Protein AF-0000000087365239 (afdb_homodimer)

Sequence (676 aa):
MEDYQEVFDSYLQGLESKVGHFGYTSLVSPMHFTHYTPRQVTSDYTTRGITLQIFSFKIANISLDLEWPLLQWPLKVYGVVAARDNVDRKRNVLFHRQRDNFQEITQEDPFLCLTGPSRAISAESPLEFEVQLKLKGGHAESEDSVLINRKGHFGGYHTDNGLYTVTFDNCLCTAELSLQKLYRGAVQATFLRVGIVKGSQSPFSYGGRVACSSPPQEDVVRGSEGPAAPTQVVLLDSRYCAGGKMPIGEEDGYLDLSRHVVSLELRTVSEDSEELEETLKVVVEAYSPGGSVQAAVMVRPQYCGISKHKCDLNGSKVKITIAWSPIISSAFTKKVILMEDYQEVFDSYLQGLESKVGHFGYTSLVSPMHFTHYTPRQVTSDYTTRGITLQIFSFKIANISLDLEWPLLQWPLKVYGVVAARDNVDRKRNVLFHRQRDNFQEITQEDPFLCLTGPSRAISAESPLEFEVQLKLKGGHAESEDSVLINRKGHFGGYHTDNGLYTVTFDNCLCTAELSLQKLYRGAVQATFLRVGIVKGSQSPFSYGGRVACSSPPQEDVVRGSEGPAAPTQVVLLDSRYCAGGKMPIGEEDGYLDLSRHVVSLELRTVSEDSEELEETLKVVVEAYSPGGSVQAAVMVRPQYCGISKHKCDLNGSKVKITIAWSPIISSAFTKKVIL

InterPro domains:
  IPR046533 Domain of unknown function DUF6598 [PF20241] (51-322)

Organism: Triticum turgidum subsp. durum (NCBI:txid4567)

Radius of gyration: 26.8 Å; Cα contacts (8 Å, |Δi|>4): 1689; chains: 2; bounding box: 59×82×63 Å

pLDDT: mean 88.42, std 11.72, range [37.53, 98.25]

Foldseek 3Di:
DPDLVVVLVVVQVVLCVPAVHQQAADPDALAPCQPDDPVPDDPVFFDFFKWKFWAWKFFQWFDPVPPDVQQDPFFFKADFKFKADLLHRHTQTFDGDDLVGTFTAGNVGRTDDTQDRRHIGDVPDKMKMWDWMKTHADDDPVRIGTQDTHMWIDGPDDDLQQWDWTWDDDPTTIMIIIMGMDGGFKKKKFWDWKFFDPPFDDLAPQWWWKKKAFDGDVVSPPPDPDDPPPRIHTFDFLCRPVPSGFQADPVGGTGDTSYTMGMDHWDAPDPPGPHTDQTMKMKIWHDDPVGIWIWIDTDTADQHYKDKDWTATPNIIMIIMITIHGHTDSCNSVDDDD/DPDLVVVLVVVQVVLCVPAVHQQAADPDALAPCQPPDPVPDDPVFFDFFKWKFWAWKFFQWWDPPPPDVQQDPFFFKADFKFKADLLHRHTQTFDGDDLVGTFTAGNVGGTDDTLDRRHIGDVPDKMKMWDWMKTDDDDDPVRIGTQDTHMWIDGPDDDLQQWDWTWDDDPTTIMIIIMGMDGGQKKKKFWDWKFFDPPFDDLAPQWWWKKKAFDGDVVSPPPDPDPPPPRIHTFDFLCRPVPSGFQADPVGGTTDTSYTMGMDHWDAPDPPGPHTDQTMKMKIWHDDPVGIWIWIDTDTADQHYKDKDWTATPNIIMIIMITIHGHTDSCNSVDDDD

Nearest PDB structures (foldseek):
  3w56-assembly1_A  TM=5.224E-01  e=4.919E-03  Scophthalmus maximus
  4cc1-assembly2_B  TM=4.869E-01  e=2.467E-02  Homo sapiens
  4cc0-assembly2_B  TM=4.822E-01  e=6.294E-02  Homo sapiens
  5uk5-assembly1_B  TM=3.902E-01  e=5.672E-02  Rattus norvegicus
  4kr4-assembly1_A  TM=1.096E-01  e=3.157E-01  Salmonella enterica subsp. enterica serovar Typhi

Structure (mmCIF, N/CA/C/O backbone):
data_AF-0000000087365239-model_v1
#
loop_
_entity.id
_entity.type
_entity.pdbx_description
1 polymer 'DUF6598 domain-containing protein'
#
loop_
_atom_site.group_PDB
_atom_site.id
_atom_site.type_symbol
_atom_site.label_atom_id
_atom_site.label_alt_id
_atom_site.label_comp_id
_atom_site.label_asym_id
_atom_site.label_entity_id
_atom_site.label_seq_id
_atom_site.pdbx_PDB_ins_code
_atom_site.Cartn_x
_atom_site.Cartn_y
_atom_site.Cartn_z
_atom_site.occupancy
_atom_site.B_iso_or_equiv
_atom_site.auth_seq_id
_atom_site.auth_comp_id
_atom_site.auth_asym_id
_atom_site.auth_atom_id
_atom_site.pdbx_PDB_model_num
ATOM 1 N N . MET A 1 1 ? -25 -37.938 1.382 1 39.56 1 MET A N 1
ATOM 2 C CA . MET A 1 1 ? -23.781 -37.25 0.94 1 39.56 1 MET A CA 1
ATOM 3 C C . MET A 1 1 ? -23.984 -35.75 0.847 1 39.56 1 MET A C 1
ATOM 5 O O . MET A 1 1 ? -24.844 -35.281 0.107 1 39.56 1 MET A O 1
ATOM 9 N N . GLU A 1 2 ? -23.875 -35.031 1.793 1 52.78 2 GLU A N 1
ATOM 10 C CA . GLU A 1 2 ? -24.109 -33.594 1.835 1 52.78 2 GLU A CA 1
ATOM 11 C C . GLU A 1 2 ? -23.516 -32.906 0.612 1 52.78 2 GLU A C 1
ATOM 13 O O . GLU A 1 2 ? -22.375 -33.188 0.22 1 52.78 2 GLU A O 1
ATOM 18 N N . ASP A 1 3 ? -24.281 -32.219 -0.231 1 78.31 3 ASP A N 1
ATOM 19 C CA . ASP A 1 3 ? -23.969 -31.625 -1.523 1 78.31 3 ASP A CA 1
ATOM 20 C C . ASP A 1 3 ? -22.938 -30.516 -1.376 1 78.31 3 ASP A C 1
ATOM 22 O O . ASP A 1 3 ? -23.188 -29.516 -0.711 1 78.31 3 ASP A O 1
ATOM 26 N N . TYR A 1 4 ? -21.672 -30.938 -1.479 1 81.94 4 TYR A N 1
ATOM 27 C CA . TYR A 1 4 ? -20.531 -30.031 -1.421 1 81.94 4 TYR A CA 1
ATOM 28 C C . TYR A 1 4 ? -20.906 -28.641 -1.882 1 81.94 4 TYR A C 1
ATOM 30 O O . TYR A 1 4 ? -20.453 -27.641 -1.308 1 81.94 4 TYR A O 1
ATOM 38 N N . GLN A 1 5 ? -21.875 -28.656 -2.711 1 85.69 5 GLN A N 1
ATOM 39 C CA . GLN A 1 5 ? -22.281 -27.375 -3.254 1 85.69 5 GLN A CA 1
ATOM 40 C C . GLN A 1 5 ? -23.141 -26.609 -2.256 1 85.69 5 GLN A C 1
ATOM 42 O O . GLN A 1 5 ? -22.984 -25.391 -2.105 1 85.69 5 GLN A O 1
ATOM 47 N N . GLU A 1 6 ? -23.938 -27.281 -1.569 1 86.25 6 GLU A N 1
ATOM 48 C CA . GLU A 1 6 ? -24.812 -26.641 -0.589 1 86.25 6 GLU A CA 1
ATOM 49 C C . GLU A 1 6 ? -24.016 -26.078 0.575 1 86.25 6 GLU A C 1
ATOM 51 O O . GLU A 1 6 ? -24.297 -24.969 1.053 1 86.25 6 GLU A O 1
ATOM 56 N N . VAL A 1 7 ? -23.062 -26.828 0.944 1 87.94 7 VAL A N 1
ATOM 57 C CA . VAL A 1 7 ? -22.203 -26.375 2.037 1 87.94 7 VAL A CA 1
ATOM 58 C C . VAL A 1 7 ? -21.422 -25.141 1.613 1 87.94 7 VAL A C 1
ATOM 60 O O . VAL A 1 7 ? -21.312 -24.188 2.379 1 87.94 7 VAL A O 1
ATOM 63 N N . PHE A 1 8 ? -20.984 -25.156 0.472 1 91.38 8 PHE A N 1
ATOM 64 C CA . PHE A 1 8 ? -20.219 -24.031 -0.044 1 91.38 8 PHE A CA 1
ATOM 65 C C . PHE A 1 8 ? -21.078 -22.797 -0.203 1 91.38 8 PHE A C 1
ATOM 67 O O . PHE A 1 8 ? -20.672 -21.688 0.161 1 91.38 8 PHE A O 1
ATOM 74 N N . ASP A 1 9 ? -22.297 -23.016 -0.646 1 90.19 9 ASP A N 1
ATOM 75 C CA . ASP A 1 9 ? -23.234 -21.906 -0.804 1 90.19 9 ASP A CA 1
ATOM 76 C C . ASP A 1 9 ? -23.594 -21.297 0.549 1 90.19 9 ASP A C 1
ATOM 78 O O . ASP A 1 9 ? -23.719 -20.078 0.671 1 90.19 9 ASP A O 1
ATOM 82 N N . SER A 1 10 ? -23.75 -22.156 1.476 1 89.12 10 SER A N 1
ATOM 83 C CA . SER A 1 10 ? -24.047 -21.688 2.824 1 89.12 10 SER A CA 1
ATOM 84 C C . SER A 1 10 ? -22.891 -20.875 3.389 1 89.12 10 SER A C 1
ATOM 86 O O . SER A 1 10 ? -23.109 -19.844 4.043 1 89.12 10 SER A O 1
ATOM 88 N N . TYR A 1 11 ? -21.766 -21.328 3.096 1 91.19 11 TYR A N 1
ATOM 89 C CA . TYR A 1 11 ? -20.562 -20.609 3.502 1 91.19 11 TYR A CA 1
ATOM 90 C C . TYR A 1 11 ? -20.516 -19.234 2.867 1 91.19 11 TYR A C 1
ATOM 92 O O . TYR A 1 11 ? -20.297 -18.234 3.557 1 91.19 11 TYR A O 1
ATOM 100 N N . LEU A 1 12 ? -20.812 -19.094 1.626 1 91.12 12 LEU A N 1
ATOM 101 C CA . LEU A 1 12 ? -20.766 -17.828 0.919 1 91.12 12 LEU A CA 1
ATOM 102 C C . LEU A 1 12 ? -21.844 -16.875 1.444 1 91.12 12 LEU A C 1
ATOM 104 O O . LEU A 1 12 ? -21.609 -15.68 1.592 1 91.12 12 LEU A O 1
ATOM 108 N N . GLN A 1 13 ? -22.938 -17.438 1.786 1 89.25 13 GLN A N 1
ATOM 109 C CA . GLN A 1 13 ? -24.031 -16.641 2.328 1 89.25 13 GLN A CA 1
ATOM 110 C C . GLN A 1 13 ? -23.672 -16.062 3.693 1 89.25 13 GLN A C 1
ATOM 112 O O . GLN A 1 13 ? -23.969 -14.898 3.984 1 89.25 13 GLN A O 1
ATOM 117 N N . GLY A 1 14 ? -23.031 -16.844 4.418 1 88.62 14 GLY A N 1
ATOM 118 C CA . GLY A 1 14 ? -22.562 -16.359 5.711 1 88.62 14 GLY A CA 1
ATOM 119 C C . GLY A 1 14 ? -21.547 -15.25 5.602 1 88.62 14 GLY A C 1
ATOM 120 O O . GLY A 1 14 ? -21.547 -14.32 6.406 1 88.62 14 GLY A O 1
ATOM 121 N N . LEU A 1 15 ? -20.766 -15.359 4.633 1 89.12 15 LEU A N 1
ATOM 122 C CA . LEU A 1 15 ? -19.719 -14.359 4.41 1 89.12 15 LEU A CA 1
ATOM 123 C C . LEU A 1 15 ? -20.328 -13.031 3.969 1 89.12 15 LEU A C 1
ATOM 125 O O . LEU A 1 15 ? -19.844 -11.969 4.344 1 89.12 15 LEU A O 1
ATOM 129 N N . GLU A 1 16 ? -21.359 -13.062 3.211 1 88.12 16 GLU A N 1
ATOM 130 C CA . GLU A 1 16 ? -21.969 -11.859 2.658 1 88.12 16 GLU A CA 1
ATOM 131 C C . GLU A 1 16 ? -22.5 -10.945 3.764 1 88.12 16 GLU A C 1
ATOM 133 O O . GLU A 1 16 ? -22.422 -9.719 3.652 1 88.12 16 GLU A O 1
ATOM 138 N N . SER A 1 17 ? -22.891 -11.484 4.766 1 81.94 17 SER A N 1
ATOM 139 C CA . SER A 1 17 ? -23.391 -10.695 5.891 1 81.94 17 SER A CA 1
ATOM 140 C C . SER A 1 17 ? -22.266 -9.93 6.57 1 81.94 17 SER A C 1
ATOM 142 O O . SER A 1 17 ? -22.5 -8.883 7.18 1 81.94 17 SER A O 1
ATOM 144 N N . LYS A 1 18 ? -21.094 -10.391 6.336 1 78.75 18 LYS A N 1
ATOM 145 C CA . LYS A 1 18 ? -19.953 -9.812 7.051 1 78.75 18 LYS A CA 1
ATOM 146 C C . LYS A 1 18 ? -19.188 -8.844 6.164 1 78.75 18 LYS A C 1
ATOM 148 O O . LYS A 1 18 ? -18.688 -7.816 6.641 1 78.75 18 LYS A O 1
ATOM 153 N N . VAL A 1 19 ? -19.078 -9.18 4.895 1 82.31 19 VAL A N 1
ATOM 154 C CA . VAL A 1 19 ? -18.141 -8.414 4.086 1 82.31 19 VAL A CA 1
ATOM 155 C C . VAL A 1 19 ? -18.891 -7.68 2.975 1 82.31 19 VAL A C 1
ATOM 157 O O . VAL A 1 19 ? -18.297 -6.898 2.227 1 82.31 19 VAL A O 1
ATOM 160 N N . GLY A 1 20 ? -20.25 -7.809 2.869 1 80.81 20 GLY A N 1
ATOM 161 C CA . GLY A 1 20 ? -21.031 -7.215 1.804 1 80.81 20 GLY A CA 1
ATOM 162 C C . GLY A 1 20 ? -21.219 -8.141 0.615 1 80.81 20 GLY A C 1
ATOM 163 O O . GLY A 1 20 ? -22.312 -8.68 0.406 1 80.81 20 GLY A O 1
ATOM 164 N N . HIS A 1 21 ? -20.172 -8.344 -0.164 1 88.88 21 HIS A N 1
ATOM 165 C CA . HIS A 1 21 ? -20.188 -9.312 -1.253 1 88.88 21 HIS A CA 1
ATOM 166 C C . HIS A 1 21 ? -19.031 -10.312 -1.119 1 88.88 21 HIS A C 1
ATOM 168 O O . HIS A 1 21 ? -17.891 -9.914 -0.902 1 88.88 21 HIS A O 1
ATOM 174 N N . PHE A 1 22 ? -19.297 -11.555 -1.333 1 91.44 22 PHE A N 1
ATOM 175 C CA . PHE A 1 22 ? -18.312 -12.594 -1.056 1 91.44 22 PHE A CA 1
ATOM 176 C C . PHE A 1 22 ? -17.156 -12.516 -2.039 1 91.44 22 PHE A C 1
ATOM 178 O O . PHE A 1 22 ? -16.062 -13.039 -1.767 1 91.44 22 PHE A O 1
ATOM 185 N N . GLY A 1 23 ? -17.359 -11.844 -3.154 1 93.56 23 GLY A N 1
ATOM 186 C CA . GLY A 1 23 ? -16.328 -11.773 -4.184 1 93.56 23 GLY A CA 1
ATOM 187 C C . GLY A 1 23 ? -15.422 -10.57 -4.031 1 93.56 23 GLY A C 1
ATOM 188 O O . GLY A 1 23 ? -14.492 -10.383 -4.824 1 93.56 23 GLY A O 1
ATOM 189 N N . TYR A 1 24 ? -15.617 -9.758 -2.947 1 92.62 24 TYR A N 1
ATOM 190 C CA . TYR A 1 24 ? -14.773 -8.594 -2.742 1 92.62 24 TYR A CA 1
ATOM 191 C C . TYR A 1 24 ? -13.344 -9.008 -2.412 1 92.62 24 TYR A C 1
ATOM 193 O O . TYR A 1 24 ? -13.125 -9.977 -1.677 1 92.62 24 TYR A O 1
ATOM 201 N N . THR A 1 25 ? -12.453 -8.289 -2.992 1 92.69 25 THR A N 1
ATOM 202 C CA . THR A 1 25 ? -11.039 -8.555 -2.756 1 92.69 25 THR A CA 1
ATOM 203 C C . THR A 1 25 ? -10.484 -7.617 -1.688 1 92.69 25 THR A C 1
ATOM 205 O O . THR A 1 25 ? -11 -6.512 -1.5 1 92.69 25 THR A O 1
ATOM 208 N N . SER A 1 26 ? -9.508 -8.078 -0.981 1 91.25 26 SER A N 1
ATOM 209 C CA . SER A 1 26 ? -8.859 -7.289 0.06 1 91.25 26 SER A CA 1
ATOM 210 C C . SER A 1 26 ? -8.25 -6.012 -0.51 1 91.25 26 SER A C 1
ATOM 212 O O . SER A 1 26 ? -7.66 -6.031 -1.592 1 91.25 26 SER A O 1
ATOM 214 N N . LEU A 1 27 ? -8.344 -4.922 0.259 1 89 27 LEU A N 1
ATOM 215 C CA . LEU A 1 27 ? -7.754 -3.643 -0.126 1 89 27 LEU A CA 1
ATOM 216 C C . LEU A 1 27 ? -6.438 -3.41 0.604 1 89 27 LEU A C 1
ATOM 218 O O . LEU A 1 27 ? -5.758 -2.406 0.364 1 89 27 LEU A O 1
ATOM 222 N N . VAL A 1 28 ? -6.148 -4.348 1.428 1 92.12 28 VAL A N 1
ATOM 223 C CA . VAL A 1 28 ? -4.93 -4.191 2.219 1 92.12 28 VAL A CA 1
ATOM 224 C C . VAL A 1 28 ? -3.705 -4.355 1.32 1 92.12 28 VAL A C 1
ATOM 226 O O . VAL A 1 28 ? -3.594 -5.34 0.584 1 92.12 28 VAL A O 1
ATOM 229 N N . SER A 1 29 ? -2.893 -3.412 1.376 1 93.06 29 SER A N 1
ATOM 230 C CA . SER A 1 29 ? -1.676 -3.432 0.571 1 93.06 29 SER A CA 1
ATOM 231 C C . SER A 1 29 ? -0.561 -4.199 1.274 1 93.06 29 SER A C 1
ATOM 233 O O . SER A 1 29 ? -0.422 -4.121 2.498 1 93.06 29 SER A O 1
ATOM 235 N N . PRO A 1 30 ? 0.214 -4.871 0.46 1 95.5 30 PRO A N 1
ATOM 236 C CA . PRO A 1 30 ? 1.392 -5.504 1.055 1 95.5 30 PRO A CA 1
ATOM 237 C C . PRO A 1 30 ? 2.482 -4.5 1.422 1 95.5 30 PRO A C 1
ATOM 239 O O . PRO A 1 30 ? 3.486 -4.871 2.035 1 95.5 30 PRO A O 1
ATOM 242 N N . MET A 1 31 ? 2.277 -3.25 1.13 1 95.44 31 MET A N 1
ATOM 243 C CA . MET A 1 31 ? 3.307 -2.236 1.349 1 95.44 31 MET A CA 1
ATOM 244 C C . MET A 1 31 ? 2.818 -1.166 2.318 1 95.44 31 MET A C 1
ATOM 246 O O . MET A 1 31 ? 3.246 -0.013 2.242 1 95.44 31 MET A O 1
ATOM 250 N N . HIS A 1 32 ? 1.995 -1.499 3.203 1 92.5 32 HIS A N 1
ATOM 251 C CA . HIS A 1 32 ? 1.321 -0.542 4.074 1 92.5 32 HIS A CA 1
ATOM 252 C C . HIS A 1 32 ? 2.32 0.203 4.953 1 92.5 32 HIS A C 1
ATOM 254 O O . HIS A 1 32 ? 2.109 1.371 5.285 1 92.5 32 HIS A O 1
ATOM 260 N N . PHE A 1 33 ? 3.365 -0.434 5.348 1 92.81 33 PHE A N 1
ATOM 261 C CA . PHE A 1 33 ? 4.297 0.183 6.285 1 92.81 33 PHE A CA 1
ATOM 262 C C . PHE A 1 33 ? 5.652 0.413 5.633 1 92.81 33 PHE A C 1
ATOM 264 O O . PHE A 1 33 ? 6.633 0.711 6.316 1 92.81 33 PHE A O 1
ATOM 271 N N . THR A 1 34 ? 5.688 0.233 4.355 1 94.5 34 THR A N 1
ATOM 272 C CA . THR A 1 34 ? 6.957 0.322 3.643 1 94.5 34 THR A CA 1
ATOM 273 C C . THR A 1 34 ? 7.578 1.703 3.818 1 94.5 34 THR A C 1
ATOM 275 O O . THR A 1 34 ? 8.797 1.828 3.945 1 94.5 34 THR A O 1
ATOM 278 N N . HIS A 1 35 ? 6.77 2.781 3.848 1 90.19 35 HIS A N 1
ATOM 279 C CA . HIS A 1 35 ? 7.27 4.152 3.844 1 90.19 35 HIS A CA 1
ATOM 280 C C . HIS A 1 35 ? 7.539 4.645 5.262 1 90.19 35 HIS A C 1
ATOM 282 O O . HIS A 1 35 ? 8.023 5.762 5.453 1 90.19 35 HIS A O 1
ATOM 288 N N . TYR A 1 36 ? 7.312 3.863 6.25 1 88.69 36 TYR A N 1
ATOM 289 C CA . TYR A 1 36 ? 7.598 4.242 7.629 1 88.69 36 TYR A CA 1
ATOM 290 C C . TYR A 1 36 ? 8.984 3.77 8.047 1 88.69 36 TYR A C 1
ATOM 292 O O . TYR A 1 36 ? 9.547 2.861 7.438 1 88.69 36 TYR A O 1
ATOM 300 N N . THR A 1 37 ? 9.523 4.473 9.016 1 87.12 37 THR A N 1
ATOM 301 C CA . THR A 1 37 ? 10.688 3.926 9.703 1 87.12 37 THR A CA 1
ATOM 302 C C . THR A 1 37 ? 10.258 2.938 10.789 1 87.12 37 THR A C 1
ATOM 304 O O . THR A 1 37 ? 9.109 2.947 11.219 1 87.12 37 THR A O 1
ATOM 307 N N . PRO A 1 38 ? 11.195 2.068 11.188 1 84.25 38 PRO A N 1
ATOM 308 C CA . PRO A 1 38 ? 10.836 1.118 12.242 1 84.25 38 PRO A CA 1
ATOM 309 C C . PRO A 1 38 ? 10.32 1.807 13.5 1 84.25 38 PRO A C 1
ATOM 311 O O . PRO A 1 38 ? 9.469 1.26 14.203 1 84.25 38 PRO A O 1
ATOM 314 N N . ARG A 1 39 ? 10.719 3.051 13.766 1 85.56 39 ARG A N 1
ATOM 315 C CA . ARG A 1 39 ? 10.32 3.783 14.961 1 85.56 39 ARG A CA 1
ATOM 316 C C . ARG A 1 39 ? 8.875 4.258 14.859 1 85.56 39 ARG A C 1
ATOM 318 O O . ARG A 1 39 ? 8.219 4.496 15.875 1 85.56 39 ARG A O 1
ATOM 325 N N . GLN A 1 40 ? 8.398 4.355 13.672 1 85.56 40 GLN A N 1
ATOM 326 C CA . GLN A 1 40 ? 7.062 4.895 13.453 1 85.56 40 GLN A CA 1
ATOM 327 C C . GLN A 1 40 ? 6.016 3.785 13.445 1 85.56 40 GLN A C 1
ATOM 329 O O . GLN A 1 40 ? 4.816 4.055 13.508 1 85.56 40 GLN A O 1
ATOM 334 N N . VAL A 1 41 ? 6.504 2.572 13.297 1 86.31 41 VAL A N 1
ATOM 335 C CA . VAL A 1 41 ? 5.562 1.465 13.188 1 86.31 41 VAL A CA 1
ATOM 336 C C . VAL A 1 41 ? 5.18 0.969 14.578 1 86.31 41 VAL A C 1
ATOM 338 O O . VAL A 1 41 ? 6.035 0.493 15.328 1 86.31 41 VAL A O 1
ATOM 341 N N . THR A 1 42 ? 3.912 1.111 14.859 1 84.56 42 THR A N 1
ATOM 342 C CA . THR A 1 42 ? 3.406 0.638 16.141 1 84.56 42 THR A CA 1
ATOM 343 C C . THR A 1 42 ? 3.318 -0.886 16.156 1 84.56 42 THR A C 1
ATOM 345 O O . THR A 1 42 ? 2.77 -1.491 15.234 1 84.56 42 THR A O 1
ATOM 348 N N . SER A 1 43 ? 3.709 -1.473 17.188 1 84.31 43 SER A N 1
ATOM 349 C CA . SER A 1 43 ? 3.791 -2.926 17.297 1 84.31 43 SER A CA 1
ATOM 350 C C . SER A 1 43 ? 2.404 -3.561 17.281 1 84.31 43 SER A C 1
ATOM 352 O O . SER A 1 43 ? 2.223 -4.656 16.734 1 84.31 43 SER A O 1
ATOM 354 N N . ASP A 1 44 ? 1.421 -2.812 17.688 1 86.94 44 ASP A N 1
ATOM 355 C CA . ASP A 1 44 ? 0.074 -3.369 17.766 1 86.94 44 ASP A CA 1
ATOM 356 C C . ASP A 1 44 ? -0.528 -3.537 16.375 1 86.94 44 ASP A C 1
ATOM 358 O O . ASP A 1 44 ? -1.481 -4.297 16.188 1 86.94 44 ASP A O 1
ATOM 362 N N . TYR A 1 45 ? 0.072 -2.854 15.5 1 90.12 45 TYR A N 1
ATOM 363 C CA . TYR A 1 45 ? -0.538 -2.85 14.18 1 90.12 45 TYR A CA 1
ATOM 364 C C . TYR A 1 45 ? 0.145 -3.859 13.258 1 90.12 45 TYR A C 1
ATOM 366 O O . TYR A 1 45 ? -0.236 -4.004 12.094 1 90.12 45 TYR A O 1
ATOM 374 N N . THR A 1 46 ? 1.066 -4.543 13.805 1 91.31 46 THR A N 1
ATOM 375 C CA . THR A 1 46 ? 1.752 -5.57 13.023 1 91.31 46 THR A CA 1
ATOM 376 C C . THR A 1 46 ? 1.631 -6.93 13.703 1 91.31 46 THR A C 1
ATOM 378 O O . THR A 1 46 ? 1.491 -7.012 14.93 1 91.31 46 THR A O 1
ATOM 381 N N . THR A 1 47 ? 1.593 -7.895 12.898 1 86.75 47 THR A N 1
ATOM 382 C CA . THR A 1 47 ? 1.494 -9.234 13.461 1 86.75 47 THR A CA 1
ATOM 383 C C . THR A 1 47 ? 2.881 -9.797 13.773 1 86.75 47 THR A C 1
ATOM 385 O O . THR A 1 47 ? 3.814 -9.617 12.984 1 86.75 47 THR A O 1
ATOM 388 N N . ARG A 1 48 ? 2.947 -10.328 14.953 1 80.69 48 ARG A N 1
ATOM 389 C CA . ARG A 1 48 ? 4.16 -11.062 15.305 1 80.69 48 ARG A CA 1
ATOM 390 C C . ARG A 1 48 ? 3.91 -12.562 15.312 1 80.69 48 ARG A C 1
ATOM 392 O O . ARG A 1 48 ? 4.793 -13.344 15.68 1 80.69 48 ARG A O 1
ATOM 399 N N . GLY A 1 49 ? 2.756 -12.906 14.797 1 81.38 49 GLY A N 1
ATOM 400 C CA . GLY A 1 49 ? 2.361 -14.305 14.875 1 81.38 49 GLY A CA 1
ATOM 401 C C . GLY A 1 49 ? 2.68 -15.086 13.617 1 81.38 49 GLY A C 1
ATOM 402 O O . GLY A 1 49 ? 3.627 -14.75 12.898 1 81.38 49 GLY A O 1
ATOM 403 N N . ILE A 1 50 ? 1.968 -16.172 13.453 1 88 50 ILE A N 1
ATOM 404 C CA . ILE A 1 50 ? 2.195 -17.141 12.383 1 88 50 ILE A CA 1
ATOM 405 C C . ILE A 1 50 ? 1.691 -16.562 11.062 1 88 50 ILE A C 1
ATOM 407 O O . ILE A 1 50 ? 0.619 -15.961 11.008 1 88 50 ILE A O 1
ATOM 411 N N . THR A 1 51 ? 2.465 -16.688 10.07 1 92.62 51 THR A N 1
ATOM 412 C CA . THR A 1 51 ? 2.082 -16.344 8.711 1 92.62 51 THR A CA 1
ATOM 413 C C . THR A 1 51 ? 2.316 -17.531 7.766 1 92.62 51 THR A C 1
ATOM 415 O O . THR A 1 51 ? 2.957 -18.516 8.141 1 92.62 51 THR A O 1
ATOM 418 N N . LEU A 1 52 ? 1.746 -17.406 6.602 1 93.25 52 LEU A N 1
ATOM 419 C CA . LEU A 1 52 ? 1.863 -18.516 5.66 1 93.25 52 LEU A CA 1
ATOM 420 C C . LEU A 1 52 ? 2.592 -18.078 4.395 1 93.25 52 LEU A C 1
ATOM 422 O O . LEU A 1 52 ? 2.375 -16.969 3.9 1 93.25 52 LEU A O 1
ATOM 426 N N . GLN A 1 53 ? 3.449 -18.922 3.934 1 94.06 53 GLN A N 1
ATOM 427 C CA . GLN A 1 53 ? 4.031 -18.812 2.6 1 94.06 53 GLN A CA 1
ATOM 428 C C . GLN A 1 53 ? 3.381 -19.797 1.633 1 94.06 53 GLN A C 1
ATOM 430 O O . GLN A 1 53 ? 3.404 -21 1.861 1 94.06 53 GLN A O 1
ATOM 435 N N . ILE A 1 54 ? 2.762 -19.266 0.573 1 95.5 54 ILE A N 1
ATOM 436 C CA . ILE A 1 54 ? 2.092 -20.094 -0.423 1 95.5 54 ILE A CA 1
ATOM 437 C C . ILE A 1 54 ? 3.074 -20.453 -1.531 1 95.5 54 ILE A C 1
ATOM 439 O O . ILE A 1 54 ? 3.746 -19.594 -2.092 1 95.5 54 ILE A O 1
ATOM 443 N N . PHE A 1 55 ? 3.143 -21.688 -1.897 1 94.75 55 PHE A N 1
ATOM 444 C CA . PHE A 1 55 ? 4.086 -22.125 -2.918 1 94.75 55 PHE A CA 1
ATOM 445 C C . PHE A 1 55 ? 3.365 -22.453 -4.219 1 94.75 55 PHE A C 1
ATOM 447 O O . PHE A 1 55 ? 3.707 -21.922 -5.273 1 94.75 55 PHE A O 1
ATOM 454 N N . SER A 1 56 ? 2.402 -23.328 -4.098 1 95.25 56 SER A N 1
ATOM 455 C CA . SER A 1 56 ? 1.782 -23.781 -5.34 1 95.25 56 SER A CA 1
ATOM 456 C C . SER A 1 56 ? 0.372 -24.312 -5.094 1 95.25 56 SER A C 1
ATOM 458 O O . SER A 1 56 ? -0.013 -24.562 -3.951 1 95.25 56 SER A O 1
ATOM 460 N N . PHE A 1 57 ? -0.33 -24.359 -6.121 1 97.44 57 PHE A N 1
ATOM 461 C CA . PHE A 1 57 ? -1.636 -25 -6.207 1 97.44 57 PHE A CA 1
ATOM 462 C C . PHE A 1 57 ? -1.719 -25.906 -7.434 1 97.44 57 PHE A C 1
ATOM 464 O O . PHE A 1 57 ? -1.414 -25.469 -8.547 1 97.44 57 PHE A O 1
ATOM 471 N N . LYS A 1 58 ? -2.146 -27.172 -7.289 1 97.25 58 LYS A N 1
ATOM 472 C CA . LYS A 1 58 ? -2.201 -28.078 -8.438 1 97.25 58 LYS A CA 1
ATOM 473 C C . LYS A 1 58 ? -3.459 -28.938 -8.398 1 97.25 58 LYS A C 1
ATOM 475 O O . LYS A 1 58 ? -4.039 -29.156 -7.332 1 97.25 58 LYS A O 1
ATOM 480 N N . ILE A 1 59 ? -3.848 -29.328 -9.555 1 97.38 59 ILE A N 1
ATOM 481 C CA . ILE A 1 59 ? -4.809 -30.422 -9.672 1 97.38 59 ILE A CA 1
ATOM 482 C C . ILE A 1 59 ? -4.074 -31.766 -9.656 1 97.38 59 ILE A C 1
ATOM 484 O O . ILE A 1 59 ? -3.512 -32.188 -10.672 1 97.38 59 ILE A O 1
ATOM 488 N N . ALA A 1 60 ? -4.133 -32.375 -8.562 1 95.88 60 ALA A N 1
ATOM 489 C CA . ALA A 1 60 ? -3.311 -33.562 -8.336 1 95.88 60 ALA A CA 1
ATOM 490 C C . ALA A 1 60 ? -3.881 -34.75 -9.062 1 95.88 60 ALA A C 1
ATOM 492 O O . ALA A 1 60 ? -3.133 -35.625 -9.539 1 95.88 60 ALA A O 1
ATOM 493 N N . ASN A 1 61 ? -5.227 -34.844 -9.094 1 94.06 61 ASN A N 1
ATOM 494 C CA . ASN A 1 61 ? -5.887 -36 -9.719 1 94.06 61 ASN A CA 1
ATOM 495 C C . ASN A 1 61 ? -7.266 -35.625 -10.258 1 94.06 61 ASN A C 1
ATOM 497 O O . ASN A 1 61 ? -7.918 -34.719 -9.734 1 94.06 61 ASN A O 1
ATOM 501 N N . ILE A 1 62 ? -7.586 -36.25 -11.344 1 94 62 ILE A N 1
ATOM 502 C CA . ILE A 1 62 ? -8.945 -36.125 -11.852 1 94 62 ILE A CA 1
ATOM 503 C C . ILE A 1 62 ? -9.586 -37.531 -11.953 1 94 62 ILE A C 1
ATOM 505 O O . ILE A 1 62 ? -8.891 -38.531 -12.18 1 94 62 ILE A O 1
ATOM 509 N N . SER A 1 63 ? -10.906 -37.5 -11.703 1 88 63 SER A N 1
ATOM 510 C CA . SER A 1 63 ? -11.633 -38.75 -11.828 1 88 63 SER A CA 1
ATOM 511 C C . SER A 1 63 ? -11.945 -39.062 -13.289 1 88 63 SER A C 1
ATOM 513 O O . SER A 1 63 ? -12.664 -38.344 -13.953 1 88 63 SER A O 1
ATOM 515 N N . LEU A 1 64 ? -11.359 -40.031 -13.844 1 72.88 64 LEU A N 1
ATOM 516 C CA . LEU A 1 64 ? -11.523 -40.375 -15.25 1 72.88 64 LEU A CA 1
ATOM 517 C C . LEU A 1 64 ? -12.703 -41.312 -15.438 1 72.88 64 LEU A C 1
ATOM 519 O O . LEU A 1 64 ? -13.109 -41.594 -16.562 1 72.88 64 LEU A O 1
ATOM 523 N N . ASP A 1 65 ? -13.188 -41.781 -14.5 1 67.62 65 ASP A N 1
ATOM 524 C CA . ASP A 1 65 ? -14.227 -42.781 -14.641 1 67.62 65 ASP A CA 1
ATOM 525 C C . ASP A 1 65 ? -15.578 -42.156 -14.945 1 67.62 65 ASP A C 1
ATOM 527 O O . ASP A 1 65 ? -16.5 -42.844 -15.398 1 67.62 65 ASP A O 1
ATOM 531 N N . LEU A 1 66 ? -15.609 -40.938 -14.672 1 63.94 66 LEU A N 1
ATOM 532 C CA . LEU A 1 66 ? -16.906 -40.281 -14.891 1 63.94 66 LEU A CA 1
ATOM 533 C C . LEU A 1 66 ? -17.016 -39.781 -16.328 1 63.94 66 LEU A C 1
ATOM 535 O O . LEU A 1 66 ? -16.031 -39.344 -16.922 1 63.94 66 LEU A O 1
ATOM 539 N N . GLU A 1 67 ? -17.812 -40.375 -17.141 1 67.06 67 GLU A N 1
ATOM 540 C CA . GLU A 1 67 ? -18.078 -39.938 -18.5 1 67.06 67 GLU A CA 1
ATOM 541 C C . GLU A 1 67 ? -18.359 -38.438 -18.531 1 67.06 67 GLU A C 1
ATOM 543 O O . GLU A 1 67 ? -19.453 -38 -18.891 1 67.06 67 GLU A O 1
ATOM 548 N N . TRP A 1 68 ? -17.391 -37.688 -18.047 1 75.81 68 TRP A N 1
ATOM 549 C CA . TRP A 1 68 ? -17.531 -36.219 -18.109 1 75.81 68 TRP A CA 1
ATOM 550 C C . TRP A 1 68 ? -16.672 -35.625 -19.219 1 75.81 68 TRP A C 1
ATOM 552 O O . TRP A 1 68 ? -15.445 -35.625 -19.125 1 75.81 68 TRP A O 1
ATOM 562 N N . PRO A 1 69 ? -17.234 -35.156 -20.219 1 80.81 69 PRO A N 1
ATOM 563 C CA . PRO A 1 69 ? -16.531 -34.812 -21.438 1 80.81 69 PRO A CA 1
ATOM 564 C C . PRO A 1 69 ? -15.414 -33.812 -21.203 1 80.81 69 PRO A C 1
ATOM 566 O O . PRO A 1 69 ? -14.375 -33.844 -21.859 1 80.81 69 PRO A O 1
ATOM 569 N N . LEU A 1 70 ? -15.602 -32.969 -20.266 1 88.38 70 LEU A N 1
ATOM 570 C CA . LEU A 1 70 ? -14.609 -31.906 -20.094 1 88.38 70 LEU A CA 1
ATOM 571 C C . LEU A 1 70 ? -13.508 -32.344 -19.125 1 88.38 70 LEU A C 1
ATOM 573 O O . LEU A 1 70 ? -12.469 -31.688 -19.031 1 88.38 70 LEU A O 1
ATOM 577 N N . LEU A 1 71 ? -13.695 -33.469 -18.531 1 91.38 71 LEU A N 1
ATOM 578 C CA . LEU A 1 71 ? -12.75 -33.938 -17.516 1 91.38 71 LEU A CA 1
ATOM 579 C C . LEU A 1 71 ? -11.695 -34.844 -18.125 1 91.38 71 LEU A C 1
ATOM 581 O O . LEU A 1 71 ? -11.633 -36.031 -17.781 1 91.38 71 LEU A O 1
ATOM 585 N N . GLN A 1 72 ? -11 -34.312 -18.984 1 90.75 72 GLN A N 1
ATOM 586 C CA . GLN A 1 72 ? -9.875 -34.969 -19.641 1 90.75 72 GLN A CA 1
ATOM 587 C C . GLN A 1 72 ? -8.734 -34 -19.875 1 90.75 72 GLN A C 1
ATOM 589 O O . GLN A 1 72 ? -8.969 -32.812 -20.219 1 90.75 72 GLN A O 1
ATOM 594 N N . TRP A 1 73 ? -7.629 -34.531 -19.75 1 91.75 73 TRP A N 1
ATOM 595 C CA . TRP A 1 73 ? -6.465 -33.656 -19.984 1 91.75 73 TRP A CA 1
ATOM 596 C C . TRP A 1 73 ? -6.324 -33.344 -21.469 1 91.75 73 TRP A C 1
ATOM 598 O O . TRP A 1 73 ? -6.52 -34.219 -22.328 1 91.75 73 TRP A O 1
ATOM 608 N N . PRO A 1 74 ? -5.812 -32.219 -21.828 1 94.44 74 PRO A N 1
ATOM 609 C CA . PRO A 1 74 ? -5.57 -31.031 -20.984 1 94.44 74 PRO A CA 1
ATOM 610 C C . PRO A 1 74 ? -6.863 -30.375 -20.5 1 94.44 74 PRO A C 1
ATOM 612 O O . PRO A 1 74 ? -7.871 -30.391 -21.203 1 94.44 74 PRO A O 1
ATOM 615 N N . LEU A 1 75 ? -6.793 -29.828 -19.297 1 96.31 75 LEU A N 1
ATOM 616 C CA . LEU A 1 75 ? -7.922 -29.109 -18.703 1 96.31 75 LEU A CA 1
ATOM 617 C C . LEU A 1 75 ? -7.824 -27.609 -19 1 96.31 75 LEU A C 1
ATOM 619 O O . LEU A 1 75 ? -6.738 -27.031 -18.938 1 96.31 75 LEU A O 1
ATOM 623 N N . LYS A 1 76 ? -8.898 -27.016 -19.391 1 96.44 76 LYS A N 1
ATOM 624 C CA . LYS A 1 76 ? -9.008 -25.562 -19.531 1 96.44 76 LYS A CA 1
ATOM 625 C C . LYS A 1 76 ? -9.68 -24.938 -18.312 1 96.44 76 LYS A C 1
ATOM 627 O O . LYS A 1 76 ? -10.906 -24.875 -18.234 1 96.44 76 LYS A O 1
ATOM 632 N N . VAL A 1 77 ? -8.867 -24.438 -17.453 1 97.62 77 VAL A N 1
ATOM 633 C CA . VAL A 1 77 ? -9.336 -24.109 -16.109 1 97.62 77 VAL A CA 1
ATOM 634 C C . VAL A 1 77 ? -9.414 -22.594 -15.945 1 97.62 77 VAL A C 1
ATOM 636 O O . VAL A 1 77 ? -8.516 -21.875 -16.391 1 97.62 77 VAL A O 1
ATOM 639 N N . TYR A 1 78 ? -10.477 -22.078 -15.352 1 97.62 78 TYR A N 1
ATOM 640 C CA . TYR A 1 78 ? -10.609 -20.703 -14.898 1 97.62 78 TYR A CA 1
ATOM 641 C C . TYR A 1 78 ? -11.367 -20.641 -13.578 1 97.62 78 TYR A C 1
ATOM 643 O O . TYR A 1 78 ? -11.922 -21.641 -13.117 1 97.62 78 TYR A O 1
ATOM 651 N N . GLY A 1 79 ? -11.305 -19.5 -12.906 1 97.94 79 GLY A N 1
ATOM 652 C CA . GLY A 1 79 ? -11.961 -19.328 -11.617 1 97.94 79 GLY A CA 1
ATOM 653 C C . GLY A 1 79 ? -11.086 -18.656 -10.586 1 97.94 79 GLY A C 1
ATOM 654 O O . GLY A 1 79 ? -10.328 -17.734 -10.914 1 97.94 79 GLY A O 1
ATOM 655 N N . VAL A 1 80 ? -11.367 -19.047 -9.312 1 97.94 80 VAL A N 1
ATOM 656 C CA . VAL A 1 80 ? -10.695 -18.312 -8.258 1 97.94 80 VAL A CA 1
ATOM 657 C C . VAL A 1 80 ? -10.242 -19.266 -7.16 1 97.94 80 VAL A C 1
ATOM 659 O O . VAL A 1 80 ? -10.953 -20.203 -6.812 1 97.94 80 VAL A O 1
ATOM 662 N N . VAL A 1 81 ? -9.062 -19.078 -6.742 1 98.25 81 VAL A N 1
ATOM 663 C CA . VAL A 1 81 ? -8.555 -19.594 -5.473 1 98.25 81 VAL A CA 1
ATOM 664 C C . VAL A 1 81 ? -8.18 -18.438 -4.555 1 98.25 81 VAL A C 1
ATOM 666 O O . VAL A 1 81 ? -7.496 -17.5 -4.977 1 98.25 81 VAL A O 1
ATOM 669 N N . ALA A 1 82 ? -8.633 -18.453 -3.293 1 98.12 82 ALA A N 1
ATOM 670 C CA . ALA A 1 82 ? -8.383 -17.312 -2.408 1 98.12 82 ALA A CA 1
ATOM 671 C C . ALA A 1 82 ? -8.266 -17.766 -0.956 1 98.12 82 ALA A C 1
ATOM 673 O O . ALA A 1 82 ? -8.672 -18.875 -0.611 1 98.12 82 ALA A O 1
ATOM 674 N N . ALA A 1 83 ? -7.676 -16.953 -0.171 1 97.56 83 ALA A N 1
ATOM 675 C CA . ALA A 1 83 ? -7.609 -17.125 1.279 1 97.56 83 ALA A CA 1
ATOM 676 C C . ALA A 1 83 ? -8.398 -16.016 1.988 1 97.56 83 ALA A C 1
ATOM 678 O O . ALA A 1 83 ? -8.5 -14.898 1.481 1 97.56 83 ALA A O 1
ATOM 679 N N . ARG A 1 84 ? -8.938 -16.375 3.113 1 95.94 84 ARG A N 1
ATOM 680 C CA . ARG A 1 84 ? -9.578 -15.422 4.008 1 95.94 84 ARG A CA 1
ATOM 681 C C . ARG A 1 84 ? -9.023 -15.539 5.422 1 95.94 84 ARG A C 1
ATOM 683 O O . ARG A 1 84 ? -9.203 -16.562 6.09 1 95.94 84 ARG A O 1
ATOM 690 N N . ASP A 1 85 ? -8.391 -14.531 5.809 1 94.31 85 ASP A N 1
ATOM 691 C CA . ASP A 1 85 ? -7.844 -14.531 7.164 1 94.31 85 ASP A CA 1
ATOM 692 C C . ASP A 1 85 ? -8.469 -13.422 8 1 94.31 85 ASP A C 1
ATOM 694 O O . ASP A 1 85 ? -9.406 -12.75 7.559 1 94.31 85 ASP A O 1
ATOM 698 N N . ASN A 1 86 ? -7.949 -13.266 9.211 1 91.12 86 ASN A N 1
ATOM 699 C CA . ASN A 1 86 ? -8.594 -12.367 10.164 1 91.12 86 ASN A CA 1
ATOM 700 C C . ASN A 1 86 ? -8.188 -10.914 9.93 1 91.12 86 ASN A C 1
ATOM 702 O O . ASN A 1 86 ? -8.797 -9.992 10.477 1 91.12 86 ASN A O 1
ATOM 706 N N . VAL A 1 87 ? -7.164 -10.664 9.195 1 92.94 87 VAL A N 1
ATOM 707 C CA . VAL A 1 87 ? -6.77 -9.297 8.852 1 92.94 87 VAL A CA 1
ATOM 708 C C . VAL A 1 87 ? -7.867 -8.641 8.023 1 92.94 87 VAL A C 1
ATOM 710 O O . VAL A 1 87 ? -8.227 -7.484 8.266 1 92.94 87 VAL A O 1
ATOM 713 N N . ASP A 1 88 ? -8.312 -9.344 7.102 1 91.38 88 ASP A N 1
ATOM 714 C CA . ASP A 1 88 ? -9.383 -8.93 6.203 1 91.38 88 ASP A CA 1
ATOM 715 C C . ASP A 1 88 ? -10.156 -10.141 5.672 1 91.38 88 ASP A C 1
ATOM 717 O O . ASP A 1 88 ? -9.578 -11.008 5.012 1 91.38 88 ASP A O 1
ATOM 721 N N . ARG A 1 89 ? -11.414 -10.109 5.84 1 91.12 89 ARG A N 1
ATOM 722 C CA . ARG A 1 89 ? -12.219 -11.273 5.473 1 91.12 89 ARG A CA 1
ATOM 723 C C . ARG A 1 89 ? -12.531 -11.273 3.98 1 91.12 89 ARG A C 1
ATOM 725 O O . ARG A 1 89 ? -13.086 -12.242 3.457 1 91.12 89 ARG A O 1
ATOM 732 N N . LYS A 1 90 ? -12.234 -10.227 3.359 1 92.81 90 LYS A N 1
ATOM 733 C CA . LYS A 1 90 ? -12.344 -10.227 1.902 1 92.81 90 LYS A CA 1
ATOM 734 C C . LYS A 1 90 ? -11.281 -11.133 1.275 1 92.81 90 LYS A C 1
ATOM 736 O O . LYS A 1 90 ? -10.344 -11.555 1.951 1 92.81 90 LYS A O 1
ATOM 741 N N . ARG A 1 91 ? -11.367 -11.422 -0.011 1 96 91 ARG A N 1
ATOM 742 C CA . ARG A 1 91 ? -10.523 -12.414 -0.669 1 96 91 ARG A CA 1
ATOM 743 C C . ARG A 1 91 ? -9.086 -11.914 -0.798 1 96 91 ARG A C 1
ATOM 745 O O . ARG A 1 91 ? -8.844 -10.844 -1.351 1 96 91 ARG A O 1
ATOM 752 N N . ASN A 1 92 ? -8.211 -12.578 -0.216 1 97.06 92 ASN A N 1
ATOM 753 C CA . ASN A 1 92 ? -6.809 -12.539 -0.613 1 97.06 92 ASN A CA 1
ATOM 754 C C . ASN A 1 92 ? -6.523 -13.508 -1.756 1 97.06 92 ASN A C 1
ATOM 756 O O . ASN A 1 92 ? -6.324 -14.703 -1.526 1 97.06 92 ASN A O 1
ATOM 760 N N . VAL A 1 93 ? -6.438 -13.016 -2.928 1 97.25 93 VAL A N 1
ATOM 761 C CA . VAL A 1 93 ? -6.504 -13.82 -4.141 1 97.25 93 VAL A CA 1
ATOM 762 C C . VAL A 1 93 ? -5.172 -14.531 -4.359 1 97.25 93 VAL A C 1
ATOM 764 O O . VAL A 1 93 ? -4.109 -13.906 -4.309 1 97.25 93 VAL A O 1
ATOM 767 N N . LEU A 1 94 ? -5.281 -15.789 -4.609 1 98.12 94 LEU A N 1
ATOM 768 C CA . LEU A 1 94 ? -4.109 -16.594 -4.953 1 98.12 94 LEU A CA 1
ATOM 769 C C . LEU A 1 94 ? -4.062 -16.859 -6.453 1 98.12 94 LEU A C 1
ATOM 771 O O . LEU A 1 94 ? -2.98 -16.922 -7.043 1 98.12 94 LEU A O 1
ATOM 775 N N . PHE A 1 95 ? -5.176 -17.078 -6.984 1 98.06 95 PHE A N 1
ATOM 776 C CA . PHE A 1 95 ? -5.348 -17.359 -8.406 1 98.06 95 PHE A CA 1
ATOM 777 C C . PHE A 1 95 ? -6.664 -16.781 -8.914 1 98.06 95 PHE A C 1
ATOM 779 O O . PHE A 1 95 ? -7.695 -16.906 -8.258 1 98.06 95 PHE A O 1
ATOM 786 N N . HIS A 1 96 ? -6.562 -16.172 -10.047 1 96.88 96 HIS A N 1
ATOM 787 C CA . HIS A 1 96 ? -7.777 -15.703 -10.695 1 96.88 96 HIS A CA 1
ATOM 788 C C . HIS A 1 96 ? -7.609 -15.656 -12.211 1 96.88 96 HIS A C 1
ATOM 790 O O . HIS A 1 96 ? -6.68 -15.016 -12.719 1 96.88 96 HIS A O 1
ATOM 796 N N . ARG A 1 97 ? -8.469 -16.312 -12.867 1 95.62 97 ARG A N 1
ATOM 797 C CA . ARG A 1 97 ? -8.57 -16.219 -14.32 1 95.62 97 ARG A CA 1
ATOM 798 C C . ARG A 1 97 ? -10.031 -16.172 -14.758 1 95.62 97 ARG A C 1
ATOM 800 O O . ARG A 1 97 ? -10.883 -16.844 -14.18 1 95.62 97 ARG A O 1
ATOM 807 N N . GLN A 1 98 ? -10.227 -15.383 -15.758 1 94.56 98 GLN A N 1
ATOM 808 C CA . GLN A 1 98 ? -11.547 -15.312 -16.359 1 94.56 98 GLN A CA 1
ATOM 809 C C . GLN A 1 98 ? -11.703 -16.375 -17.453 1 94.56 98 GLN A C 1
ATOM 811 O O . GLN A 1 98 ? -10.719 -16.953 -17.922 1 94.56 98 GLN A O 1
ATOM 816 N N . ARG A 1 99 ? -12.914 -16.516 -17.844 1 96.38 99 ARG A N 1
ATOM 817 C CA . ARG A 1 99 ? -13.234 -17.531 -18.844 1 96.38 99 ARG A CA 1
ATOM 818 C C . ARG A 1 99 ? -12.445 -17.312 -20.125 1 96.38 99 ARG A C 1
ATOM 820 O O . ARG A 1 99 ? -11.977 -18.281 -20.734 1 96.38 99 ARG A O 1
ATOM 827 N N . ASP A 1 100 ? -12.305 -16.047 -20.469 1 93.12 100 ASP A N 1
ATOM 828 C CA . ASP A 1 100 ? -11.656 -15.727 -21.734 1 93.12 100 ASP A CA 1
ATOM 829 C C . ASP A 1 100 ? -10.141 -15.828 -21.609 1 93.12 100 ASP A C 1
ATOM 831 O O . ASP A 1 100 ? -9.43 -15.828 -22.625 1 93.12 100 ASP A O 1
ATOM 835 N N . ASN A 1 101 ? -9.688 -15.953 -20.453 1 92.31 101 ASN A N 1
ATOM 836 C CA . ASN A 1 101 ? -8.258 -16.094 -20.203 1 92.31 101 ASN A CA 1
ATOM 837 C C . ASN A 1 101 ? -7.957 -17.312 -19.328 1 92.31 101 ASN A C 1
ATOM 839 O O . ASN A 1 101 ? -7.242 -17.203 -18.328 1 92.31 101 ASN A O 1
ATOM 843 N N . PHE A 1 102 ? -8.539 -18.422 -19.797 1 95.44 102 PHE A N 1
ATOM 844 C CA . PHE A 1 102 ? -8.383 -19.672 -19.047 1 95.44 102 PHE A CA 1
ATOM 845 C C . PHE A 1 102 ? -6.945 -20.156 -19.125 1 95.44 102 PHE A C 1
ATOM 847 O O . PHE A 1 102 ? -6.16 -19.688 -19.938 1 95.44 102 PHE A O 1
ATOM 854 N N . GLN A 1 103 ? -6.602 -21.016 -18.172 1 95.12 103 GLN A N 1
ATOM 855 C CA . GLN A 1 103 ? -5.309 -21.703 -18.203 1 95.12 103 GLN A CA 1
ATOM 856 C C . GLN A 1 103 ? -5.457 -23.141 -18.656 1 95.12 103 GLN A C 1
ATOM 858 O O . GLN A 1 103 ? -6.352 -23.859 -18.203 1 95.12 103 GLN A O 1
ATOM 863 N N . GLU A 1 104 ? -4.605 -23.5 -19.547 1 94.94 104 GLU A N 1
ATOM 864 C CA . GLU A 1 104 ? -4.535 -24.922 -19.922 1 94.94 104 GLU A CA 1
ATOM 865 C C . GLU A 1 104 ? -3.516 -25.672 -19.078 1 94.94 104 GLU A C 1
ATOM 867 O O . GLU A 1 104 ? -2.35 -25.266 -19 1 94.94 104 GLU A O 1
ATOM 872 N N . ILE A 1 105 ? -3.984 -26.656 -18.391 1 95.44 105 ILE A N 1
ATOM 873 C CA . ILE A 1 105 ? -3.059 -27.453 -17.578 1 95.44 105 ILE A CA 1
ATOM 874 C C . ILE A 1 105 ? -3.074 -28.906 -18.062 1 95.44 105 ILE A C 1
ATOM 876 O O . ILE A 1 105 ? -4.09 -29.391 -18.562 1 95.44 105 ILE A O 1
ATOM 880 N N . THR A 1 106 ? -1.939 -29.594 -17.875 1 95.56 106 THR A N 1
ATOM 881 C CA . THR A 1 106 ? -1.775 -30.969 -18.328 1 95.56 106 THR A CA 1
ATOM 882 C C . THR A 1 106 ? -1.415 -31.891 -17.156 1 95.56 106 THR A C 1
ATOM 884 O O . THR A 1 106 ? -1.161 -31.406 -16.047 1 95.56 106 THR A O 1
ATOM 887 N N . GLN A 1 107 ? -1.457 -33.156 -17.5 1 94.12 107 GLN A N 1
ATOM 888 C CA . GLN A 1 107 ? -1.085 -34.125 -16.469 1 94.12 107 GLN A CA 1
ATOM 889 C C . GLN A 1 107 ? 0.375 -33.938 -16.062 1 94.12 107 GLN A C 1
ATOM 891 O O . GLN A 1 107 ? 0.725 -34.156 -14.898 1 94.12 107 GLN A O 1
ATOM 896 N N . GLU A 1 108 ? 1.253 -33.562 -16.984 1 93.38 108 GLU A N 1
ATOM 897 C CA . GLU A 1 108 ? 2.678 -33.344 -16.75 1 93.38 108 GLU A CA 1
ATOM 898 C C . GLU A 1 108 ? 2.93 -32.062 -15.977 1 93.38 108 GLU A C 1
ATOM 900 O O . GLU A 1 108 ? 3.92 -31.953 -15.25 1 93.38 108 GLU A O 1
ATOM 905 N N . ASP A 1 109 ? 2.078 -31.094 -16.156 1 93.38 109 ASP A N 1
ATOM 906 C CA . ASP A 1 109 ? 2.15 -29.812 -15.469 1 93.38 109 ASP A CA 1
ATOM 907 C C . ASP A 1 109 ? 0.785 -29.406 -14.914 1 93.38 109 ASP A C 1
ATOM 909 O O . ASP A 1 109 ? 0.143 -28.484 -15.445 1 93.38 109 ASP A O 1
ATOM 913 N N . PRO A 1 110 ? 0.395 -29.984 -13.836 1 96.19 110 PRO A N 1
ATOM 914 C CA . PRO A 1 110 ? -0.951 -29.797 -13.289 1 96.19 110 PRO A CA 1
ATOM 915 C C . PRO A 1 110 ? -1.066 -28.547 -12.422 1 96.19 110 PRO A C 1
ATOM 917 O O . PRO A 1 110 ? -2.068 -28.359 -11.727 1 96.19 110 PRO A O 1
ATOM 920 N N . PHE A 1 111 ? -0.065 -27.625 -12.469 1 96.12 111 PHE A N 1
ATOM 921 C CA . PHE A 1 111 ? 0.007 -26.484 -11.562 1 96.12 111 PHE A CA 1
ATOM 922 C C . PHE A 1 111 ? -0.723 -25.281 -12.141 1 96.12 111 PHE A C 1
ATOM 924 O O . PHE A 1 111 ? -0.653 -25.031 -13.344 1 96.12 111 PHE A O 1
ATOM 931 N N . LEU A 1 112 ? -1.395 -24.609 -11.273 1 96.75 112 LEU A N 1
ATOM 932 C CA . LEU A 1 112 ? -1.934 -23.297 -11.641 1 96.75 112 LEU A CA 1
ATOM 933 C C . LEU A 1 112 ? -0.867 -22.219 -11.523 1 96.75 112 LEU A C 1
ATOM 935 O O . LEU A 1 112 ? -0.064 -22.234 -10.586 1 96.75 112 LEU A O 1
ATOM 939 N N . CYS A 1 113 ? -0.891 -21.266 -12.445 1 95.62 113 CYS A N 1
ATOM 940 C CA . CYS A 1 113 ? -0.033 -20.094 -12.352 1 95.62 113 CYS A CA 1
ATOM 941 C C . CYS A 1 113 ? -0.595 -19.078 -11.359 1 95.62 113 CYS A C 1
ATOM 943 O O . CYS A 1 113 ? -1.467 -18.281 -11.711 1 95.62 113 CYS A O 1
ATOM 945 N N . LEU A 1 114 ? -0.039 -19.125 -10.172 1 96.88 114 LEU A N 1
ATOM 946 C CA . LEU A 1 114 ? -0.563 -18.281 -9.117 1 96.88 114 LEU A CA 1
ATOM 947 C C . LEU A 1 114 ? -0.25 -16.812 -9.398 1 96.88 114 LEU A C 1
ATOM 949 O O . LEU A 1 114 ? 0.791 -16.5 -9.977 1 96.88 114 LEU A O 1
ATOM 953 N N . THR A 1 115 ? -1.176 -15.961 -8.977 1 95 115 THR A N 1
ATOM 954 C CA . THR A 1 115 ? -1.019 -14.523 -9.148 1 95 115 THR A CA 1
ATOM 955 C C . THR A 1 115 ? -0.917 -13.82 -7.801 1 95 115 THR A C 1
ATOM 957 O O . THR A 1 115 ? -0.749 -12.602 -7.738 1 95 115 THR A O 1
ATOM 960 N N . GLY A 1 116 ? -1.057 -14.531 -6.777 1 95.69 116 GLY A N 1
ATOM 961 C CA . GLY A 1 116 ? -0.954 -14 -5.426 1 95.69 116 GLY A CA 1
ATOM 962 C C . GLY A 1 116 ? -0.152 -14.898 -4.5 1 95.69 116 GLY A C 1
ATOM 963 O O . GLY A 1 116 ? 0.574 -15.781 -4.957 1 95.69 116 GLY A O 1
ATOM 964 N N . PRO A 1 117 ? -0.33 -14.656 -3.281 1 96.94 117 PRO A N 1
ATOM 965 C CA . PRO A 1 117 ? -1.317 -13.789 -2.631 1 96.94 117 PRO A CA 1
ATOM 966 C C . PRO A 1 117 ? -1.062 -12.305 -2.887 1 96.94 117 PRO A C 1
ATOM 968 O O . PRO A 1 117 ? 0.039 -11.93 -3.293 1 96.94 117 PRO A O 1
ATOM 971 N N . SER A 1 118 ? -2.119 -11.539 -2.668 1 93.94 118 SER A N 1
ATOM 972 C CA . SER A 1 118 ? -1.994 -10.094 -2.842 1 93.94 118 SER A CA 1
ATOM 973 C C . SER A 1 118 ? -1.276 -9.453 -1.659 1 93.94 118 SER A C 1
ATOM 975 O O . SER A 1 118 ? -0.744 -8.352 -1.774 1 93.94 118 SER A O 1
ATOM 977 N N . ARG A 1 119 ? -1.313 -10.055 -0.599 1 96.06 119 ARG A N 1
ATOM 978 C CA . ARG A 1 119 ? -0.602 -9.719 0.629 1 96.06 119 ARG A CA 1
ATOM 979 C C . ARG A 1 119 ? -0.309 -10.961 1.456 1 96.06 119 ARG A C 1
ATOM 981 O O . ARG A 1 119 ? -0.87 -12.031 1.199 1 96.06 119 ARG A O 1
ATOM 988 N N . ALA A 1 120 ? 0.587 -10.781 2.412 1 96.5 120 ALA A N 1
ATOM 989 C CA . ALA A 1 120 ? 0.892 -11.898 3.299 1 96.5 120 ALA A CA 1
ATOM 990 C C . ALA A 1 120 ? -0.367 -12.398 4.004 1 96.5 120 ALA A C 1
ATOM 992 O O . ALA A 1 120 ? -1.283 -11.625 4.277 1 96.5 120 ALA A O 1
ATOM 993 N N . ILE A 1 121 ? -0.374 -13.664 4.297 1 96.06 121 ILE A N 1
ATOM 994 C CA . ILE A 1 121 ? -1.51 -14.297 4.961 1 96.06 121 ILE A CA 1
ATOM 995 C C . ILE A 1 121 ? -1.203 -14.484 6.445 1 96.06 121 ILE A C 1
ATOM 997 O O . ILE A 1 121 ? -0.218 -15.133 6.805 1 96.06 121 ILE A O 1
ATOM 1001 N N . SER A 1 122 ? -2.031 -13.914 7.281 1 93 122 SER A N 1
ATOM 1002 C CA . SER A 1 122 ? -1.911 -14.094 8.727 1 93 122 SER A CA 1
ATOM 1003 C C . SER A 1 122 ? -2.604 -15.375 9.18 1 93 122 SER A C 1
ATOM 1005 O O . SER A 1 122 ? -3.75 -15.633 8.812 1 93 122 SER A O 1
ATOM 1007 N N . ALA A 1 123 ? -1.89 -16.141 9.945 1 91 123 ALA A N 1
ATOM 1008 C CA . ALA A 1 123 ? -2.453 -17.391 10.477 1 91 123 ALA A CA 1
ATOM 1009 C C . ALA A 1 123 ? -2.502 -17.344 12 1 91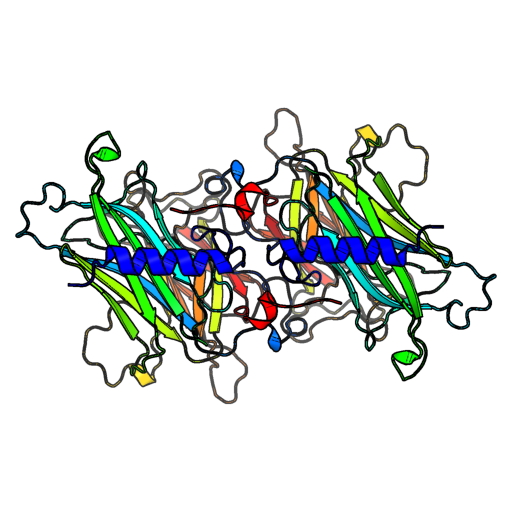 123 ALA A C 1
ATOM 1011 O O . ALA A 1 123 ? -2.27 -18.359 12.664 1 91 123 ALA A O 1
ATOM 1012 N N . GLU A 1 124 ? -2.688 -16.203 12.508 1 84.5 124 GLU A N 1
ATOM 1013 C CA . GLU A 1 124 ? -2.842 -16.078 13.953 1 84.5 124 GLU A CA 1
ATOM 1014 C C . GLU A 1 124 ? -4.16 -16.672 14.43 1 84.5 124 GLU A C 1
ATOM 1016 O O . GLU A 1 124 ? -4.281 -17.078 15.586 1 84.5 124 GLU A O 1
ATOM 1021 N N . SER A 1 125 ? -5.078 -16.641 13.602 1 85.81 125 SER A N 1
ATOM 1022 C CA . SER A 1 125 ? -6.379 -17.266 13.781 1 85.81 125 SER A CA 1
ATOM 1023 C C . SER A 1 125 ? -6.715 -18.188 12.617 1 85.81 125 SER A C 1
ATOM 1025 O O . SER A 1 125 ? -6.102 -18.094 11.547 1 85.81 125 SER A O 1
ATOM 1027 N N . PRO A 1 126 ? -7.625 -19.031 12.906 1 85 126 PRO A N 1
ATOM 1028 C CA . PRO A 1 126 ? -8.008 -19.922 11.805 1 85 126 PRO A CA 1
ATOM 1029 C C . PRO A 1 126 ? -8.398 -19.156 10.539 1 85 126 PRO A C 1
ATOM 1031 O O . PRO A 1 126 ? -9.023 -18.109 10.617 1 85 126 PRO A O 1
ATOM 1034 N N . LEU A 1 127 ? -7.938 -19.719 9.484 1 92.5 127 LEU A N 1
ATOM 1035 C CA . LEU A 1 127 ? -8.266 -19.078 8.211 1 92.5 127 LEU A CA 1
ATOM 1036 C C . LEU A 1 127 ? -8.836 -20.094 7.223 1 92.5 127 LEU A C 1
ATOM 1038 O O . LEU A 1 127 ? -8.805 -21.297 7.477 1 92.5 127 LEU A O 1
ATOM 1042 N N . GLU A 1 128 ? -9.445 -19.562 6.18 1 94.62 128 GLU A N 1
ATOM 1043 C CA . GLU A 1 128 ? -10.102 -20.391 5.172 1 94.62 128 GLU A CA 1
ATOM 1044 C C . GLU A 1 128 ? -9.461 -20.203 3.801 1 94.62 128 GLU A C 1
ATOM 1046 O O . GLU A 1 128 ? -9.031 -19.094 3.455 1 94.62 128 GLU A O 1
ATOM 1051 N N . PHE A 1 129 ? -9.359 -21.281 3.137 1 96.88 129 PHE A N 1
ATOM 1052 C CA . PHE A 1 129 ? -9.055 -21.25 1.71 1 96.88 129 PHE A CA 1
ATOM 1053 C C . PHE A 1 129 ? -10.289 -21.609 0.889 1 96.88 129 PHE A C 1
ATOM 1055 O O . PHE A 1 129 ? -11.062 -22.5 1.265 1 96.88 129 PHE A O 1
ATOM 1062 N N . GLU A 1 130 ? -10.445 -20.859 -0.184 1 96.81 130 GLU A N 1
ATOM 1063 C CA . GLU A 1 130 ? -11.578 -21.078 -1.084 1 96.81 130 GLU A CA 1
ATOM 1064 C C . GLU A 1 130 ? -11.102 -21.453 -2.482 1 96.81 130 GLU A C 1
ATOM 1066 O O . GLU A 1 130 ? -10.18 -20.844 -3.021 1 96.81 130 GLU A O 1
ATOM 1071 N N . VAL A 1 131 ? -11.773 -22.453 -3.008 1 97.5 131 VAL A N 1
ATOM 1072 C CA . VAL A 1 131 ? -11.484 -22.875 -4.371 1 97.5 131 VAL A CA 1
ATOM 1073 C C . VAL A 1 131 ? -12.773 -22.891 -5.191 1 97.5 131 VAL A C 1
ATOM 1075 O O . VAL A 1 131 ? -13.734 -23.578 -4.832 1 97.5 131 VAL A O 1
ATOM 1078 N N . GLN A 1 132 ? -12.859 -22.109 -6.164 1 97.5 132 GLN A N 1
ATOM 1079 C CA . GLN A 1 132 ? -13.914 -22.094 -7.164 1 97.5 132 GLN A CA 1
ATOM 1080 C C . GLN A 1 132 ? -13.344 -22.156 -8.578 1 97.5 132 GLN A C 1
ATOM 1082 O O . GLN A 1 132 ? -12.984 -21.125 -9.156 1 97.5 132 GLN A O 1
ATOM 1087 N N . LEU A 1 133 ? -13.281 -23.359 -9.117 1 97.75 133 LEU A N 1
ATOM 1088 C CA . LEU A 1 133 ? -12.68 -23.547 -10.43 1 97.75 133 LEU A CA 1
ATOM 1089 C C . LEU A 1 133 ? -13.672 -24.188 -11.398 1 97.75 133 LEU A C 1
ATOM 1091 O O . LEU A 1 133 ? -14.445 -25.062 -11.016 1 97.75 133 LEU A O 1
ATOM 1095 N N . LYS A 1 134 ? -13.602 -23.766 -12.586 1 96.94 134 LYS A N 1
ATOM 1096 C CA . LYS A 1 134 ? -14.453 -24.266 -13.664 1 96.94 134 LYS A CA 1
ATOM 1097 C C . LYS A 1 134 ? -13.617 -24.719 -14.859 1 96.94 134 LYS A C 1
ATOM 1099 O O . LYS A 1 134 ? -12.453 -24.328 -14.992 1 96.94 134 LYS A O 1
ATOM 1104 N N . LEU A 1 135 ? -14.266 -25.531 -15.672 1 97 135 LEU A N 1
ATOM 1105 C CA . LEU A 1 135 ? -13.695 -25.969 -16.938 1 97 135 LEU A CA 1
ATOM 1106 C C . LEU A 1 135 ? -14.406 -25.312 -18.109 1 97 135 LEU A C 1
ATOM 1108 O O . LEU A 1 135 ? -15.641 -25.312 -18.188 1 97 135 LEU A O 1
ATOM 1112 N N . LYS A 1 136 ? -13.562 -24.828 -18.906 1 96.75 136 LYS A N 1
ATOM 1113 C CA . LYS A 1 136 ? -14.141 -24.234 -20.109 1 96.75 136 LYS A CA 1
ATOM 1114 C C . LYS A 1 136 ? -14.484 -25.297 -21.141 1 96.75 136 LYS A C 1
ATOM 1116 O O . LYS A 1 136 ? -13.633 -26.109 -21.5 1 96.75 136 LYS A O 1
ATOM 1121 N N . GLY A 1 137 ? -15.547 -25.25 -21.609 1 92.94 137 GLY A N 1
ATOM 1122 C CA . GLY A 1 137 ? -15.992 -26.172 -22.656 1 92.94 137 GLY A CA 1
ATOM 1123 C C . GLY A 1 137 ? -15.891 -25.578 -24.047 1 92.94 137 GLY A C 1
ATOM 1124 O O . GLY A 1 137 ? -14.797 -25.266 -24.516 1 92.94 137 GLY A O 1
ATOM 1125 N N . GLY A 1 138 ? -16.953 -25.031 -24.609 1 90.88 138 GLY A N 1
ATOM 1126 C CA . GLY A 1 138 ? -17 -24.453 -25.938 1 90.88 138 GLY A CA 1
ATOM 1127 C C . GLY A 1 138 ? -17.078 -22.938 -25.938 1 90.88 138 GLY A C 1
ATOM 1128 O O . GLY A 1 138 ? -16.375 -22.281 -25.172 1 90.88 138 GLY A O 1
ATOM 1129 N N . HIS A 1 139 ? -17.859 -22.547 -26.781 1 91.38 139 HIS A N 1
ATOM 1130 C CA . HIS A 1 139 ? -17.938 -21.109 -26.969 1 91.38 139 HIS A CA 1
ATOM 1131 C C . HIS A 1 139 ? -18.859 -20.469 -25.922 1 91.38 139 HIS A C 1
ATOM 1133 O O . HIS A 1 139 ? -18.578 -19.375 -25.438 1 91.38 139 HIS A O 1
ATOM 1139 N N . ALA A 1 140 ? -19.812 -21.234 -25.531 1 92.62 140 ALA A N 1
ATOM 1140 C CA . ALA A 1 140 ? -20.797 -20.672 -24.609 1 92.62 140 ALA A CA 1
ATOM 1141 C C . ALA A 1 140 ? -20.5 -21.062 -23.172 1 92.62 140 ALA A C 1
ATOM 1143 O O . ALA A 1 140 ? -20.047 -22.172 -22.891 1 92.62 140 ALA A O 1
ATOM 1144 N N . GLU A 1 141 ? -20.812 -20.172 -22.25 1 92.62 141 GLU A N 1
ATOM 1145 C CA . GLU A 1 141 ? -20.609 -20.406 -20.828 1 92.62 141 GLU A CA 1
ATOM 1146 C C . GLU A 1 141 ? -21.438 -21.594 -20.344 1 92.62 141 GLU A C 1
ATOM 1148 O O . GLU A 1 141 ? -21.062 -22.266 -19.375 1 92.62 141 GLU A O 1
ATOM 1153 N N . SER A 1 142 ? -22.531 -21.844 -21 1 91.81 142 SER A N 1
ATOM 1154 C CA . SER A 1 142 ? -23.406 -22.953 -20.641 1 91.81 142 SER A CA 1
ATOM 1155 C C . SER A 1 142 ? -22.734 -24.297 -20.859 1 91.81 142 SER A C 1
ATOM 1157 O O . SER A 1 142 ? -23.172 -25.312 -20.328 1 91.81 142 SER A O 1
ATOM 1159 N N . GLU A 1 143 ? -21.719 -24.281 -21.625 1 92.81 143 GLU A N 1
ATOM 1160 C CA . GLU A 1 143 ? -20.984 -25.516 -21.938 1 92.81 143 GLU A CA 1
ATOM 1161 C C . GLU A 1 143 ? -19.891 -25.781 -20.922 1 92.81 143 GLU A C 1
ATOM 1163 O O . GLU A 1 143 ? -19.219 -26.812 -20.984 1 92.81 143 GLU A O 1
ATOM 1168 N N . ASP A 1 144 ? -19.766 -24.844 -20 1 95 144 ASP A N 1
ATOM 1169 C CA . ASP A 1 144 ? -18.75 -25 -18.969 1 95 144 ASP A CA 1
ATOM 1170 C C . ASP A 1 144 ? -19.219 -25.938 -17.859 1 95 144 ASP A C 1
ATOM 1172 O O . ASP A 1 144 ? -20.406 -26.266 -17.781 1 95 144 ASP A O 1
ATOM 1176 N N . SER A 1 145 ? -18.297 -26.453 -17.109 1 93.06 145 SER A N 1
ATOM 1177 C CA . SER A 1 145 ? -18.609 -27.312 -15.961 1 93.06 145 SER A CA 1
ATOM 1178 C C . SER A 1 145 ? -17.844 -26.875 -14.719 1 93.06 145 SER A C 1
ATOM 1180 O O . SER A 1 145 ? -16.719 -26.391 -14.82 1 93.06 145 SER A O 1
ATOM 1182 N N . VAL A 1 146 ? -18.484 -27.078 -13.609 1 93.38 146 VAL A N 1
ATOM 1183 C CA . VAL A 1 146 ? -17.812 -26.844 -12.336 1 93.38 146 VAL A CA 1
ATOM 1184 C C . VAL A 1 146 ? -16.828 -27.969 -12.055 1 93.38 146 VAL A C 1
ATOM 1186 O O . VAL A 1 146 ? -17.188 -29.141 -12.102 1 93.38 146 VAL A O 1
ATOM 1189 N N . LEU A 1 147 ? -15.641 -27.578 -11.906 1 95.31 147 LEU A N 1
ATOM 1190 C CA . LEU A 1 147 ? -14.633 -28.562 -11.539 1 95.31 147 LEU A CA 1
ATOM 1191 C C . LEU A 1 147 ? -14.625 -28.797 -10.031 1 95.31 147 LEU A C 1
ATOM 1193 O O . LEU A 1 147 ? -14.734 -29.938 -9.578 1 95.31 147 LEU A O 1
ATOM 1197 N N . ILE A 1 148 ? -14.586 -27.719 -9.289 1 95.5 148 ILE A N 1
ATOM 1198 C CA . ILE A 1 148 ? -14.555 -27.875 -7.836 1 95.5 148 ILE A CA 1
ATOM 1199 C C . ILE A 1 148 ? -15 -26.562 -7.18 1 95.5 148 ILE A C 1
ATOM 1201 O O . ILE A 1 148 ? -14.562 -25.484 -7.586 1 95.5 148 ILE A O 1
ATOM 1205 N N . ASN A 1 149 ? -15.883 -26.578 -6.215 1 95.62 149 ASN A N 1
ATOM 1206 C CA . ASN A 1 149 ? -16.266 -25.562 -5.242 1 95.62 149 ASN A CA 1
ATOM 1207 C C . ASN A 1 149 ? -16.125 -26.078 -3.812 1 95.62 149 ASN A C 1
ATOM 1209 O O . ASN A 1 149 ? -16.938 -26.875 -3.352 1 95.62 149 ASN A O 1
ATOM 1213 N N . ARG A 1 150 ? -14.992 -25.578 -3.203 1 95.19 150 ARG A N 1
ATOM 1214 C CA . ARG A 1 150 ? -14.711 -26.141 -1.882 1 95.19 150 ARG A CA 1
ATOM 1215 C C . ARG A 1 150 ? -14.055 -25.094 -0.984 1 95.19 150 ARG A C 1
ATOM 1217 O O . ARG A 1 150 ? -13.344 -24.203 -1.469 1 95.19 150 ARG A O 1
ATOM 1224 N N . LYS A 1 151 ? -14.359 -25.203 0.214 1 93.88 151 LYS A N 1
ATOM 1225 C CA . LYS A 1 151 ? -13.625 -24.469 1.234 1 93.88 151 LYS A CA 1
ATOM 1226 C C . LYS A 1 151 ? -12.75 -25.391 2.072 1 93.88 151 LYS A C 1
ATOM 1228 O O . LYS A 1 151 ? -13.125 -26.547 2.322 1 93.88 151 LYS A O 1
ATOM 1233 N N . GLY A 1 152 ? -11.57 -24.938 2.346 1 90.94 152 GLY A N 1
ATOM 1234 C CA . GLY A 1 152 ? -10.68 -25.625 3.258 1 90.94 152 GLY A CA 1
ATOM 1235 C C . GLY A 1 152 ? -10.281 -24.781 4.457 1 90.94 152 GLY A C 1
ATOM 1236 O O . GLY A 1 152 ? -10.211 -23.562 4.367 1 90.94 152 GLY A O 1
ATOM 1237 N N . HIS A 1 153 ? -10.094 -25.484 5.574 1 88 153 HIS A N 1
ATOM 1238 C CA . HIS A 1 153 ? -9.711 -24.812 6.805 1 88 153 HIS A CA 1
ATOM 1239 C C . HIS A 1 153 ? -8.242 -25.062 7.145 1 88 153 HIS A C 1
ATOM 1241 O O . HIS A 1 153 ? -7.746 -26.188 6.977 1 88 153 HIS A O 1
ATOM 1247 N N . PHE A 1 154 ? -7.613 -23.984 7.438 1 86.5 154 PHE A N 1
ATOM 1248 C CA . PHE A 1 154 ? -6.281 -24.109 8.023 1 86.5 154 PHE A CA 1
ATOM 1249 C C . PHE A 1 154 ? -6.328 -23.891 9.531 1 86.5 154 PHE A C 1
ATOM 1251 O O . PHE A 1 154 ? -6.594 -22.781 10 1 86.5 154 PHE A O 1
ATOM 1258 N N . GLY A 1 155 ? -6.094 -24.922 10.352 1 75.31 155 GLY A N 1
ATOM 1259 C CA . GLY A 1 155 ? -6.234 -24.859 11.797 1 75.31 155 GLY A CA 1
ATOM 1260 C C . GLY A 1 155 ? -4.902 -24.781 12.523 1 75.31 155 GLY A C 1
ATOM 1261 O O . GLY A 1 155 ? -4.824 -25.078 13.719 1 75.31 155 GLY A O 1
ATOM 1262 N N . GLY A 1 156 ? -3.889 -24.406 11.922 1 68.62 156 GLY A N 1
ATOM 1263 C CA . GLY A 1 156 ? -2.641 -24.219 12.641 1 68.62 156 GLY A CA 1
ATOM 1264 C C . GLY A 1 156 ? -1.93 -25.516 12.953 1 68.62 156 GLY A C 1
ATOM 1265 O O . GLY A 1 156 ? -1.276 -25.641 13.992 1 68.62 156 GLY A O 1
ATOM 1266 N N . TYR A 1 157 ? -1.998 -26.484 12.094 1 64 157 TYR A N 1
ATOM 1267 C CA . TYR A 1 157 ? -1.404 -27.781 12.359 1 64 157 TYR A CA 1
ATOM 1268 C C . TYR A 1 157 ? 0.109 -27.672 12.508 1 64 157 TYR A C 1
ATOM 1270 O O . TYR A 1 157 ? 0.729 -26.766 11.953 1 64 157 TYR A O 1
ATOM 1278 N N . HIS A 1 158 ? 0.544 -28.344 13.516 1 65.06 158 HIS A N 1
ATOM 1279 C CA . HIS A 1 158 ? 1.979 -28.375 13.773 1 65.06 158 HIS A CA 1
ATOM 1280 C C . HIS A 1 158 ? 2.662 -29.453 12.945 1 65.06 158 HIS A C 1
ATOM 1282 O O . HIS A 1 158 ? 2.232 -30.609 12.961 1 65.06 158 HIS A O 1
ATOM 1288 N N . THR A 1 159 ? 3.398 -28.969 11.953 1 65.31 159 THR A N 1
ATOM 1289 C CA . THR A 1 159 ? 4.348 -29.875 11.305 1 65.31 159 THR A CA 1
ATOM 1290 C C . THR A 1 159 ? 5.781 -29.484 11.664 1 65.31 159 THR A C 1
ATOM 1292 O O . THR A 1 159 ? 6.039 -28.375 12.109 1 65.31 159 THR A O 1
ATOM 1295 N N . ASP A 1 160 ? 6.648 -30.406 11.5 1 63.19 160 ASP A N 1
ATOM 1296 C CA . ASP A 1 160 ? 8.047 -30.219 11.875 1 63.19 160 ASP A CA 1
ATOM 1297 C C . ASP A 1 160 ? 8.672 -29.062 11.086 1 63.19 160 ASP A C 1
ATOM 1299 O O . ASP A 1 160 ? 9.383 -28.234 11.648 1 63.19 160 ASP A O 1
ATOM 1303 N N . ASN A 1 161 ? 8.438 -29.078 9.82 1 68.06 161 ASN A N 1
ATOM 1304 C CA . ASN A 1 161 ? 9.102 -28.047 9.016 1 68.06 161 ASN A CA 1
ATOM 1305 C C . ASN A 1 161 ? 8.133 -26.953 8.594 1 68.06 161 ASN A C 1
ATOM 1307 O O . ASN A 1 161 ? 8.492 -26.062 7.824 1 68.06 161 ASN A O 1
ATOM 1311 N N . GLY A 1 162 ? 7.027 -27.078 9.117 1 78.88 162 GLY A N 1
ATOM 1312 C CA . GLY A 1 162 ? 6.027 -26.062 8.852 1 78.88 162 GLY A CA 1
ATOM 1313 C C . GLY A 1 162 ? 5.359 -26.219 7.496 1 78.88 162 GLY A C 1
ATOM 1314 O O . GLY A 1 162 ? 4.449 -25.469 7.152 1 78.88 162 GLY A O 1
ATOM 1315 N N . LEU A 1 163 ? 5.891 -27.219 6.68 1 85.5 163 LEU A N 1
ATOM 1316 C CA . LEU A 1 163 ? 5.301 -27.453 5.363 1 85.5 163 LEU A CA 1
ATOM 1317 C C . LEU A 1 163 ? 3.975 -28.188 5.484 1 85.5 163 LEU A C 1
ATOM 1319 O O . LEU A 1 163 ? 3.85 -29.125 6.281 1 85.5 163 LEU A O 1
ATOM 1323 N N . TYR A 1 164 ? 3.086 -27.734 4.695 1 87.06 164 TYR A N 1
ATOM 1324 C CA . TYR A 1 164 ? 1.745 -28.312 4.766 1 87.06 164 TYR A CA 1
ATOM 1325 C C . TYR A 1 164 ? 1.093 -28.328 3.387 1 87.06 164 TYR A C 1
ATOM 1327 O O . TYR A 1 164 ? 1.384 -27.484 2.539 1 87.06 164 TYR A O 1
ATOM 1335 N N . THR A 1 165 ? 0.343 -29.344 3.238 1 90.25 165 THR A N 1
ATOM 1336 C CA . THR A 1 165 ? -0.494 -29.438 2.047 1 90.25 165 THR A CA 1
ATOM 1337 C C . THR A 1 165 ? -1.973 -29.438 2.424 1 90.25 165 THR A C 1
ATOM 1339 O O . THR A 1 165 ? -2.42 -30.281 3.197 1 90.25 165 THR A O 1
ATOM 1342 N N . VAL A 1 166 ? -2.697 -28.453 1.959 1 92.75 166 VAL A N 1
ATOM 1343 C CA . VAL A 1 166 ? -4.148 -28.438 2.113 1 92.75 166 VAL A CA 1
ATOM 1344 C C . VAL A 1 166 ? -4.801 -29.141 0.919 1 92.75 166 VAL A C 1
ATOM 1346 O O . VAL A 1 166 ? -4.555 -28.766 -0.232 1 92.75 166 VAL A O 1
ATOM 1349 N N . THR A 1 167 ? -5.605 -30.078 1.229 1 94.19 167 THR A N 1
ATOM 1350 C CA . THR A 1 167 ? -6.234 -30.859 0.17 1 94.19 167 THR A CA 1
ATOM 1351 C C . THR A 1 167 ? -7.711 -30.5 0.032 1 94.19 167 THR A C 1
ATOM 1353 O O . THR A 1 167 ? -8.414 -30.328 1.033 1 94.19 167 THR A O 1
ATOM 1356 N N . PHE A 1 168 ? -8.109 -30.344 -1.221 1 95.31 168 PHE A N 1
ATOM 1357 C CA . PHE A 1 168 ? -9.5 -30.141 -1.597 1 95.31 168 PHE A CA 1
ATOM 1358 C C . PHE A 1 168 ? -10 -31.281 -2.484 1 95.31 168 PHE A C 1
ATOM 1360 O O . PHE A 1 168 ? -9.469 -31.5 -3.578 1 95.31 168 PHE A O 1
ATOM 1367 N N . ASP A 1 169 ? -11.055 -31.906 -1.991 1 92.88 169 ASP A N 1
ATOM 1368 C CA . ASP A 1 169 ? -11.492 -33.094 -2.748 1 92.88 169 ASP A CA 1
ATOM 1369 C C . ASP A 1 169 ? -12.992 -33.031 -3.033 1 92.88 169 ASP A C 1
ATOM 1371 O O . ASP A 1 169 ? -13.75 -32.469 -2.246 1 92.88 169 ASP A O 1
ATOM 1375 N N . ASN A 1 170 ? -13.32 -33.469 -4.246 1 90.56 170 ASN A N 1
ATOM 1376 C CA . ASN A 1 170 ? -14.688 -33.844 -4.586 1 90.56 170 ASN A CA 1
ATOM 1377 C C . ASN A 1 170 ? -14.719 -35.062 -5.512 1 90.56 170 ASN A C 1
ATOM 1379 O O . ASN A 1 170 ? -13.734 -35.781 -5.629 1 90.56 170 ASN A O 1
ATOM 1383 N N . CYS A 1 171 ? -15.922 -35.375 -6.062 1 88.81 171 CYS A N 1
ATOM 1384 C CA . CYS A 1 171 ? -16.062 -36.562 -6.871 1 88.81 171 CYS A CA 1
ATOM 1385 C C . CYS A 1 171 ? -15.312 -36.438 -8.188 1 88.81 171 CYS A C 1
ATOM 1387 O O . CYS A 1 171 ? -15.016 -37.438 -8.844 1 88.81 171 CYS A O 1
ATOM 1389 N N . LEU A 1 172 ? -14.891 -35.188 -8.539 1 92.31 172 LEU A N 1
ATOM 1390 C CA . LEU A 1 172 ? -14.297 -34.969 -9.852 1 92.31 172 LEU A CA 1
ATOM 1391 C C . LEU A 1 172 ? -12.781 -34.906 -9.766 1 92.31 172 LEU A C 1
ATOM 1393 O O . LEU A 1 172 ? -12.078 -35.344 -10.672 1 92.31 172 LEU A O 1
ATOM 1397 N N . CYS A 1 173 ? -12.297 -34.344 -8.758 1 94.69 173 CYS A N 1
ATOM 1398 C CA . CYS A 1 173 ? -10.852 -34.125 -8.742 1 94.69 173 CYS A CA 1
ATOM 1399 C C . CYS A 1 173 ? -10.344 -33.969 -7.316 1 94.69 173 CYS A C 1
ATOM 1401 O O . CYS A 1 173 ? -11.133 -33.844 -6.379 1 94.69 173 CYS A O 1
ATOM 1403 N N . THR A 1 174 ? -9.078 -34.094 -7.211 1 96 174 THR A N 1
ATOM 1404 C CA . THR A 1 174 ? -8.328 -33.688 -6.02 1 96 174 THR A CA 1
ATOM 1405 C C . THR A 1 174 ? -7.379 -32.531 -6.316 1 96 174 THR A C 1
ATOM 1407 O O . THR A 1 174 ? -6.582 -32.625 -7.254 1 96 174 THR A O 1
ATOM 1410 N N . ALA A 1 175 ? -7.562 -31.438 -5.543 1 97.12 175 ALA A N 1
ATOM 1411 C CA . ALA A 1 175 ? -6.66 -30.297 -5.648 1 97.12 175 ALA A CA 1
ATOM 1412 C C . ALA A 1 175 ? -5.824 -30.141 -4.383 1 97.12 175 ALA A C 1
ATOM 1414 O O . ALA A 1 175 ? -6.258 -30.531 -3.295 1 97.12 175 ALA A O 1
ATOM 1415 N N . GLU A 1 176 ? -4.594 -29.594 -4.555 1 96.25 176 GLU A N 1
ATOM 1416 C CA . GLU A 1 176 ? -3.676 -29.469 -3.428 1 96.25 176 GLU A CA 1
ATOM 1417 C C . GLU A 1 176 ? -3.035 -28.078 -3.389 1 96.25 176 GLU A C 1
ATOM 1419 O O . GLU A 1 176 ? -2.557 -27.594 -4.41 1 96.25 176 GLU A O 1
ATOM 1424 N N . LEU A 1 177 ? -3.066 -27.484 -2.242 1 96.19 177 LEU A N 1
ATOM 1425 C CA . LEU A 1 177 ? -2.361 -26.25 -1.945 1 96.19 177 LEU A CA 1
ATOM 1426 C C . LEU A 1 177 ? -1.139 -26.516 -1.071 1 96.19 177 LEU A C 1
ATOM 1428 O O . LEU A 1 177 ? -1.261 -27.062 0.022 1 96.19 177 LEU A O 1
ATOM 1432 N N . SER A 1 178 ? 0.041 -26.156 -1.572 1 93.38 178 SER A N 1
ATOM 1433 C CA . SER A 1 178 ? 1.28 -26.312 -0.819 1 93.38 178 SER A CA 1
ATOM 1434 C C . SER A 1 178 ? 1.679 -25 -0.134 1 93.38 178 SER A C 1
ATOM 1436 O O . SER A 1 178 ? 1.729 -23.953 -0.772 1 93.38 178 SER A O 1
ATOM 1438 N N . LEU A 1 179 ? 1.887 -25.109 1.142 1 92.81 179 LEU A N 1
ATOM 1439 C CA . LEU A 1 179 ? 2.223 -23.906 1.9 1 92.81 179 LEU A CA 1
ATOM 1440 C C . LEU A 1 179 ? 3.168 -24.234 3.051 1 92.81 179 LEU A C 1
ATOM 1442 O O . LEU A 1 179 ? 3.406 -25.406 3.346 1 92.81 179 LEU A O 1
ATOM 1446 N N . GLN A 1 180 ? 3.729 -23.203 3.623 1 90.75 180 GLN A N 1
ATOM 1447 C CA . GLN A 1 180 ? 4.594 -23.312 4.793 1 90.75 180 GLN A CA 1
ATOM 1448 C C . GLN A 1 180 ? 4.18 -22.344 5.883 1 90.75 180 GLN A C 1
ATOM 1450 O O . GLN A 1 180 ? 3.879 -21.172 5.602 1 90.75 180 GLN A O 1
ATOM 1455 N N . LYS A 1 181 ? 4.148 -22.844 7.027 1 90.12 181 LYS A N 1
ATOM 1456 C CA . LYS A 1 181 ? 3.93 -22.016 8.203 1 90.12 181 LYS A CA 1
ATOM 1457 C C . LYS A 1 181 ? 5.223 -21.328 8.641 1 90.12 181 LYS A C 1
ATOM 1459 O O . LYS A 1 181 ? 6.258 -21.984 8.797 1 90.12 181 LYS A O 1
ATOM 1464 N N . LEU A 1 182 ? 5.133 -19.984 8.766 1 88.25 182 LEU A N 1
ATOM 1465 C CA . LEU A 1 182 ? 6.234 -19.203 9.312 1 88.25 182 LEU A CA 1
ATOM 1466 C C . LEU A 1 182 ? 5.941 -18.781 10.75 1 88.25 182 LEU A C 1
ATOM 1468 O O . LEU A 1 182 ? 4.949 -18.094 11.008 1 88.25 182 LEU A O 1
ATOM 1472 N N . TYR A 1 183 ? 6.738 -19.094 11.695 1 79.94 183 TYR A N 1
ATOM 1473 C CA . TYR A 1 183 ? 6.387 -19.047 13.109 1 79.94 183 TYR A CA 1
ATOM 1474 C C . TYR A 1 183 ? 6.793 -17.719 13.727 1 79.94 183 TYR A C 1
ATOM 1476 O O . TYR A 1 183 ? 6.223 -17.297 14.742 1 79.94 183 TYR A O 1
ATOM 1484 N N . ARG A 1 184 ? 7.844 -17.125 13.312 1 76 184 ARG A N 1
ATOM 1485 C CA . ARG A 1 184 ? 8.344 -15.977 14.062 1 76 184 ARG A CA 1
ATOM 1486 C C . ARG A 1 184 ? 8.5 -14.758 13.156 1 76 184 ARG A C 1
ATOM 1488 O O . ARG A 1 184 ? 9.07 -14.859 12.07 1 76 184 ARG A O 1
ATOM 1495 N N . GLY A 1 185 ? 7.914 -13.68 13.672 1 78.44 185 GLY A N 1
ATOM 1496 C CA . GLY A 1 185 ? 8.164 -12.336 13.188 1 78.44 185 GLY A CA 1
ATOM 1497 C C . GLY A 1 185 ? 8.461 -12.273 11.703 1 78.44 185 GLY A C 1
ATOM 1498 O O . GLY A 1 185 ? 9.523 -11.805 11.289 1 78.44 185 GLY A O 1
ATOM 1499 N N . ALA A 1 186 ? 7.547 -12.578 10.875 1 88.75 186 ALA A N 1
ATOM 1500 C CA . ALA A 1 186 ? 7.742 -12.539 9.43 1 88.75 186 ALA A CA 1
ATOM 1501 C C . ALA A 1 186 ? 7.469 -11.148 8.875 1 88.75 186 ALA A C 1
ATOM 1503 O O . ALA A 1 186 ? 6.742 -10.359 9.484 1 88.75 186 ALA A O 1
ATOM 1504 N N . VAL A 1 187 ? 8.227 -10.789 7.863 1 94.75 187 VAL A N 1
ATOM 1505 C CA . VAL A 1 187 ? 7.949 -9.609 7.051 1 94.75 187 VAL A CA 1
ATOM 1506 C C . VAL A 1 187 ? 7.527 -10.031 5.645 1 94.75 187 VAL A C 1
ATOM 1508 O O . VAL A 1 187 ? 7.656 -11.203 5.277 1 94.75 187 VAL A O 1
ATOM 1511 N N . GLN A 1 188 ? 6.949 -9.188 4.984 1 96.44 188 GLN A N 1
ATOM 1512 C CA . GLN A 1 188 ? 6.605 -9.492 3.6 1 96.44 188 GLN A CA 1
ATOM 1513 C C . GLN A 1 188 ? 7.449 -8.672 2.629 1 96.44 188 GLN A C 1
ATOM 1515 O O . GLN A 1 188 ? 7.672 -7.477 2.844 1 96.44 188 GLN A O 1
ATOM 1520 N N . ALA A 1 189 ? 7.984 -9.367 1.668 1 97.69 189 ALA A N 1
ATOM 1521 C CA . ALA A 1 189 ? 8.711 -8.789 0.541 1 97.69 189 ALA A CA 1
ATOM 1522 C C . ALA A 1 189 ? 7.805 -8.625 -0.673 1 97.69 189 ALA A C 1
ATOM 1524 O O . ALA A 1 189 ? 7.203 -9.586 -1.146 1 97.69 189 ALA A O 1
ATOM 1525 N N . THR A 1 190 ? 7.656 -7.406 -1.099 1 97.69 190 THR A N 1
ATOM 1526 C CA . THR A 1 190 ? 6.965 -7.141 -2.355 1 97.69 190 THR A CA 1
ATOM 1527 C C . THR A 1 190 ? 7.961 -6.812 -3.463 1 97.69 190 THR A C 1
ATOM 1529 O O . THR A 1 190 ? 8.641 -5.781 -3.41 1 97.69 190 THR A O 1
ATOM 1532 N N . PHE A 1 191 ? 8.008 -7.684 -4.438 1 97.5 191 PHE A N 1
ATOM 1533 C CA . PHE A 1 191 ? 8.867 -7.426 -5.582 1 97.5 191 PHE A CA 1
ATOM 1534 C C . PHE A 1 191 ? 8.297 -6.312 -6.453 1 97.5 191 PHE A C 1
ATOM 1536 O O . PHE A 1 191 ? 7.352 -6.531 -7.211 1 97.5 191 PHE A O 1
ATOM 1543 N N . LEU A 1 192 ? 8.992 -5.203 -6.367 1 94.25 192 LEU A N 1
ATOM 1544 C CA . LEU A 1 192 ? 8.523 -4.023 -7.086 1 94.25 192 LEU A CA 1
ATOM 1545 C C . LEU A 1 192 ? 8.898 -4.102 -8.562 1 94.25 192 LEU A C 1
ATOM 1547 O O . LEU A 1 192 ? 8.062 -3.857 -9.438 1 94.25 192 LEU A O 1
ATOM 1551 N N . ARG A 1 193 ? 10.195 -4.379 -8.734 1 91.19 193 ARG A N 1
ATOM 1552 C CA . ARG A 1 193 ? 10.719 -4.391 -10.102 1 91.19 193 ARG A CA 1
ATOM 1553 C C . ARG A 1 193 ? 11.805 -5.449 -10.258 1 91.19 193 ARG A C 1
ATOM 1555 O O . ARG A 1 193 ? 12.656 -5.605 -9.375 1 91.19 193 ARG A O 1
ATOM 1562 N N . VAL A 1 194 ? 11.578 -6.148 -11.25 1 93.31 194 VAL A N 1
ATOM 1563 C CA . VAL A 1 194 ? 12.641 -6.988 -11.797 1 93.31 194 VAL A CA 1
ATOM 1564 C C . VAL A 1 194 ? 12.82 -6.688 -13.281 1 93.31 194 VAL A C 1
ATOM 1566 O O . VAL A 1 194 ? 11.852 -6.672 -14.039 1 93.31 194 VAL A O 1
ATOM 1569 N N . GLY A 1 195 ? 14 -6.336 -13.609 1 92.56 195 GLY A N 1
ATOM 1570 C CA . GLY A 1 195 ? 14.172 -5.988 -15.016 1 92.56 195 GLY A CA 1
ATOM 1571 C C . GLY A 1 195 ? 15.625 -5.914 -15.43 1 92.56 195 GLY A C 1
ATOM 1572 O O . GLY A 1 195 ? 16.531 -6.062 -14.602 1 92.56 195 GLY A O 1
ATOM 1573 N N . ILE A 1 196 ? 15.773 -5.711 -16.688 1 92.06 196 ILE A N 1
ATOM 1574 C CA . ILE A 1 196 ? 17.094 -5.594 -17.281 1 92.06 196 ILE A CA 1
ATOM 1575 C C . ILE A 1 196 ? 17.547 -4.133 -17.25 1 92.06 196 ILE A C 1
ATOM 1577 O O . ILE A 1 196 ? 16.766 -3.232 -17.562 1 92.06 196 ILE A O 1
ATOM 1581 N N . VAL A 1 197 ? 18.75 -3.965 -16.844 1 89.12 197 VAL A N 1
ATOM 1582 C CA . VAL A 1 197 ? 19.297 -2.613 -16.844 1 89.12 197 VAL A CA 1
ATOM 1583 C C . VAL A 1 197 ? 19.344 -2.066 -18.266 1 89.12 197 VAL A C 1
ATOM 1585 O O . VAL A 1 197 ? 19.703 -2.785 -19.203 1 89.12 197 VAL A O 1
ATOM 1588 N N . LYS A 1 198 ? 19 -0.807 -18.391 1 82.69 198 LYS A N 1
ATOM 1589 C CA . LYS A 1 198 ? 19 -0.172 -19.703 1 82.69 198 LYS A CA 1
ATOM 1590 C C . LYS A 1 198 ? 20.359 -0.32 -20.391 1 82.69 198 LYS A C 1
ATOM 1592 O O . LYS A 1 198 ? 21.406 -0.116 -19.75 1 82.69 198 LYS A O 1
ATOM 1597 N N . GLY A 1 199 ? 20.312 -0.681 -21.656 1 79.5 199 GLY A N 1
ATOM 1598 C CA . GLY A 1 199 ? 21.531 -0.862 -22.422 1 79.5 199 GLY A CA 1
ATOM 1599 C C . GLY A 1 199 ? 22.016 -2.301 -22.453 1 79.5 199 GLY A C 1
ATOM 1600 O O . GLY A 1 199 ? 22.844 -2.664 -23.281 1 79.5 199 GLY A O 1
ATOM 1601 N N . SER A 1 200 ? 21.484 -3.096 -21.641 1 81.56 200 SER A N 1
ATOM 1602 C CA . SER A 1 200 ? 21.859 -4.508 -21.641 1 81.56 200 SER A CA 1
ATOM 1603 C C . SER A 1 200 ? 20.984 -5.312 -22.609 1 81.56 200 SER A C 1
ATOM 1605 O O . SER A 1 200 ? 19.828 -4.965 -22.844 1 81.56 200 SER A O 1
ATOM 1607 N N . GLN A 1 201 ? 21.547 -6.273 -23.203 1 83.62 201 GLN A N 1
ATOM 1608 C CA . GLN A 1 201 ? 20.797 -7.16 -24.078 1 83.62 201 GLN A CA 1
ATOM 1609 C C . GLN A 1 201 ? 19.891 -8.086 -23.266 1 83.62 201 GLN A C 1
ATOM 1611 O O . GLN A 1 201 ? 20.281 -8.586 -22.219 1 83.62 201 GLN A O 1
ATOM 1616 N N . SER A 1 202 ? 18.766 -8.312 -23.828 1 86.88 202 SER A N 1
ATOM 1617 C CA . SER A 1 202 ? 17.844 -9.211 -23.141 1 86.88 202 SER A CA 1
ATOM 1618 C C . SER A 1 202 ? 18.312 -10.656 -23.234 1 86.88 202 SER A C 1
ATOM 1620 O O . SER A 1 202 ? 18.531 -11.18 -24.328 1 86.88 202 SER A O 1
ATOM 1622 N N . PRO A 1 203 ? 18.406 -11.266 -22.156 1 90 203 PRO A N 1
ATOM 1623 C CA . PRO A 1 203 ? 18.844 -12.664 -22.156 1 90 203 PRO A CA 1
ATOM 1624 C C . PRO A 1 203 ? 17.672 -13.633 -22.328 1 90 203 PRO A C 1
ATOM 1626 O O . PRO A 1 203 ? 17.859 -14.852 -22.25 1 90 203 PRO A O 1
ATOM 1629 N N . PHE A 1 204 ? 16.469 -13.18 -22.656 1 93.31 204 PHE A N 1
ATOM 1630 C CA . PHE A 1 204 ? 15.289 -14.008 -22.516 1 93.31 204 PHE A CA 1
ATOM 1631 C C . PHE A 1 204 ? 14.711 -14.367 -23.875 1 93.31 204 PHE A C 1
ATOM 1633 O O . PHE A 1 204 ? 13.492 -14.422 -24.047 1 93.31 204 PHE A O 1
ATOM 1640 N N . SER A 1 205 ? 15.555 -14.633 -24.828 1 91.38 205 SER A N 1
ATOM 1641 C CA . SER A 1 205 ? 15.094 -14.945 -26.172 1 91.38 205 SER A CA 1
ATOM 1642 C C . SER A 1 205 ? 14.25 -16.219 -26.188 1 91.38 205 SER A C 1
ATOM 1644 O O . SER A 1 205 ? 13.328 -16.344 -27 1 91.38 205 SER A O 1
ATOM 1646 N N . TYR A 1 206 ? 14.539 -17.094 -25.328 1 93.69 206 TYR A N 1
ATOM 1647 C CA . TYR A 1 206 ? 13.812 -18.359 -25.281 1 93.69 206 TYR A CA 1
ATOM 1648 C C . TYR A 1 206 ? 12.93 -18.438 -24.047 1 93.69 206 TYR A C 1
ATOM 1650 O O . TYR A 1 206 ? 12.508 -19.531 -23.656 1 93.69 206 TYR A O 1
ATOM 1658 N N . GLY A 1 207 ? 12.734 -17.344 -23.406 1 95.38 207 GLY A N 1
ATOM 1659 C CA . GLY A 1 207 ? 11.945 -17.328 -22.188 1 95.38 207 GLY A CA 1
ATOM 1660 C C . GLY A 1 207 ? 12.781 -17.422 -20.922 1 95.38 207 GLY A C 1
ATOM 1661 O O . GLY A 1 207 ? 14.008 -17.312 -20.984 1 95.38 207 GLY A O 1
ATOM 1662 N N . GLY A 1 208 ? 12.148 -17.469 -19.844 1 96.25 208 GLY A N 1
ATOM 1663 C CA . GLY A 1 208 ? 12.844 -17.516 -18.562 1 96.25 208 GLY A CA 1
ATOM 1664 C C . GLY A 1 208 ? 11.914 -17.625 -17.375 1 96.25 208 GLY A C 1
ATOM 1665 O O . GLY A 1 208 ? 10.727 -17.922 -17.531 1 96.25 208 GLY A O 1
ATOM 1666 N N . ARG A 1 209 ? 12.617 -17.5 -16.234 1 96.44 209 ARG A N 1
ATOM 1667 C CA . ARG A 1 209 ? 11.906 -17.672 -14.969 1 96.44 209 ARG A CA 1
ATOM 1668 C C . ARG A 1 209 ? 12.539 -16.828 -13.859 1 96.44 209 ARG A C 1
ATOM 1670 O O . ARG A 1 209 ? 13.742 -16.594 -13.875 1 96.44 209 ARG A O 1
ATOM 1677 N N . VAL A 1 210 ? 11.664 -16.25 -13.062 1 97.19 210 VAL A N 1
ATOM 1678 C CA . VAL A 1 210 ? 12.094 -15.586 -11.836 1 97.19 210 VAL A CA 1
ATOM 1679 C C . VAL A 1 210 ? 11.477 -16.281 -10.625 1 97.19 210 VAL A C 1
ATOM 1681 O O . VAL A 1 210 ? 10.266 -16.516 -10.578 1 97.19 210 VAL A O 1
ATOM 1684 N N . ALA A 1 211 ? 12.281 -16.688 -9.68 1 96.88 211 ALA A N 1
ATOM 1685 C CA . ALA A 1 211 ? 11.812 -17.391 -8.484 1 96.88 211 ALA A CA 1
ATOM 1686 C C . ALA A 1 211 ? 12.617 -16.984 -7.254 1 96.88 211 ALA A C 1
ATOM 1688 O O . ALA A 1 211 ? 13.641 -16.297 -7.371 1 96.88 211 ALA A O 1
ATOM 1689 N N . CYS A 1 212 ? 12.055 -17.281 -6.125 1 96.06 212 CYS A N 1
ATOM 1690 C CA . CYS A 1 212 ? 12.805 -17.031 -4.898 1 96.06 212 CYS A CA 1
ATOM 1691 C C . CYS A 1 212 ? 12.547 -18.125 -3.873 1 96.06 212 CYS A C 1
ATOM 1693 O O . CYS A 1 212 ? 11.602 -18.906 -4.016 1 96.06 212 CYS A O 1
ATOM 1695 N N . SER A 1 213 ? 13.469 -18.234 -2.936 1 93 213 SER A N 1
ATOM 1696 C CA . SER A 1 213 ? 13.375 -19.234 -1.869 1 93 213 SER A CA 1
ATOM 1697 C C . SER A 1 213 ? 14.086 -18.75 -0.605 1 93 213 SER A C 1
ATOM 1699 O O . SER A 1 213 ? 14.898 -17.828 -0.656 1 93 213 SER A O 1
ATOM 1701 N N . SER A 1 214 ? 13.609 -19.25 0.479 1 86.94 214 SER A N 1
ATOM 1702 C CA . SER A 1 214 ? 14.32 -19.062 1.741 1 86.94 214 SER A CA 1
ATOM 1703 C C . SER A 1 214 ? 15.008 -20.344 2.189 1 86.94 214 SER A C 1
ATOM 1705 O O . SER A 1 214 ? 14.453 -21.438 2.037 1 86.94 214 SER A O 1
ATOM 1707 N N . PRO A 1 215 ? 16.25 -20.203 2.57 1 74.75 215 PRO A N 1
ATOM 1708 C CA . PRO A 1 215 ? 16.922 -21.422 3.055 1 74.75 215 PRO A CA 1
ATOM 1709 C C . PRO A 1 215 ? 16.188 -22.062 4.23 1 74.75 215 PRO A C 1
ATOM 1711 O O . PRO A 1 215 ? 15.547 -21.375 5.02 1 74.75 215 PRO A O 1
ATOM 1714 N N . PRO A 1 216 ? 16.188 -23.453 4.129 1 64.94 216 PRO A N 1
ATOM 1715 C CA . PRO A 1 216 ? 15.555 -24.125 5.262 1 64.94 216 PRO A CA 1
ATOM 1716 C C . PRO A 1 216 ? 16.203 -23.797 6.598 1 64.94 216 PRO A C 1
ATOM 1718 O O . PRO A 1 216 ? 17.391 -23.438 6.637 1 64.94 216 PRO A O 1
ATOM 1721 N N . GLN A 1 217 ? 15.336 -23.625 7.602 1 59.62 217 GLN A N 1
ATOM 1722 C CA . GLN A 1 217 ? 15.914 -23.453 8.93 1 59.62 217 GLN A CA 1
ATOM 1723 C C . GLN A 1 217 ? 16.75 -24.656 9.32 1 59.62 217 GLN A C 1
ATOM 1725 O O . GLN A 1 217 ? 16.438 -25.797 8.945 1 59.62 217 GLN A O 1
ATOM 1730 N N . GLU A 1 218 ? 18.062 -24.438 9.516 1 55 218 GLU A N 1
ATOM 1731 C CA . GLU A 1 218 ? 19 -25.5 9.859 1 55 218 GLU A CA 1
ATOM 1732 C C . GLU A 1 218 ? 18.312 -26.625 10.633 1 55 218 GLU A C 1
ATOM 1734 O O . GLU A 1 218 ? 18.609 -27.797 10.43 1 55 218 GLU A O 1
ATOM 1739 N N . ASP A 1 219 ? 17.578 -26.266 11.609 1 49.34 219 ASP A N 1
ATOM 1740 C CA . ASP A 1 219 ? 17.094 -27.328 12.477 1 49.34 219 ASP A CA 1
ATOM 1741 C C . ASP A 1 219 ? 16.109 -28.25 11.734 1 49.34 219 ASP A C 1
ATOM 1743 O O . ASP A 1 219 ? 15.812 -29.344 12.203 1 49.34 219 ASP A O 1
ATOM 1747 N N . VAL A 1 220 ? 15.617 -27.781 10.719 1 50.19 220 VAL A N 1
ATOM 1748 C CA . VAL A 1 220 ? 14.602 -28.625 10.07 1 50.19 220 VAL A CA 1
ATOM 1749 C C . VAL A 1 220 ? 15.281 -29.625 9.141 1 50.19 220 VAL A C 1
ATOM 1751 O O . VAL A 1 220 ? 14.656 -30.594 8.703 1 50.19 220 VAL A O 1
ATOM 1754 N N . VAL A 1 221 ? 16.484 -29.406 8.695 1 46.56 221 VAL A N 1
ATOM 1755 C CA . VAL A 1 221 ? 17.125 -30.312 7.738 1 46.56 221 VAL A CA 1
ATOM 1756 C C . VAL A 1 221 ? 17.391 -31.656 8.406 1 46.56 221 VAL A C 1
ATOM 1758 O O . VAL A 1 221 ? 17.531 -32.656 7.727 1 46.56 221 VAL A O 1
ATOM 1761 N N . ARG A 1 222 ? 17.703 -31.781 9.656 1 45.91 222 ARG A N 1
ATOM 1762 C CA . ARG A 1 222 ? 18.328 -33.031 10.102 1 45.91 222 ARG A CA 1
ATOM 1763 C C . ARG A 1 222 ? 17.375 -34.188 9.945 1 45.91 222 ARG A C 1
ATOM 1765 O O . ARG A 1 222 ? 17.812 -35.344 9.922 1 45.91 222 ARG A O 1
ATOM 1772 N N . GLY A 1 223 ? 16.094 -33.969 9.961 1 39.84 223 GLY A N 1
ATOM 1773 C CA . GLY A 1 223 ? 15.375 -35.25 9.984 1 39.84 223 GLY A CA 1
ATOM 1774 C C . GLY A 1 223 ? 14.703 -35.562 8.656 1 39.84 223 GLY A C 1
ATOM 1775 O O . GLY A 1 223 ? 14.078 -36.625 8.508 1 39.84 223 GLY A O 1
ATOM 1776 N N . SER A 1 224 ? 14.133 -34.594 7.977 1 41.34 224 SER A N 1
ATOM 1777 C CA . SER A 1 224 ? 13.266 -35.188 6.961 1 41.34 224 SER A CA 1
ATOM 1778 C C . SER A 1 224 ? 14.055 -35.594 5.719 1 41.34 224 SER A C 1
ATOM 1780 O O . SER A 1 224 ? 14.742 -34.75 5.125 1 41.34 224 SER A O 1
ATOM 1782 N N . GLU A 1 225 ? 14.516 -36.719 5.566 1 40.53 225 GLU A N 1
ATOM 1783 C CA . GLU A 1 225 ? 15.078 -37.5 4.461 1 40.53 225 GLU A CA 1
ATOM 1784 C C . GLU A 1 225 ? 14.391 -37.156 3.141 1 40.53 225 GLU A C 1
ATOM 1786 O O . GLU A 1 225 ? 14.805 -37.625 2.078 1 40.53 225 GLU A O 1
ATOM 1791 N N . GLY A 1 226 ? 13.055 -36.812 3.086 1 40.84 226 GLY A N 1
ATOM 1792 C CA . GLY A 1 226 ? 12.453 -36.781 1.765 1 40.84 226 GLY A CA 1
ATOM 1793 C C . GLY A 1 226 ? 12.852 -35.594 0.944 1 40.84 226 GLY A C 1
ATOM 1794 O O . GLY A 1 226 ? 13.383 -34.594 1.483 1 40.84 226 GLY A O 1
ATOM 1795 N N . PRO A 1 227 ? 12.898 -35.844 -0.404 1 39.16 227 PRO A N 1
ATOM 1796 C CA . PRO A 1 227 ? 13.203 -34.75 -1.337 1 39.16 227 PRO A CA 1
ATOM 1797 C C . PRO A 1 227 ? 12.586 -33.406 -0.917 1 39.16 227 PRO A C 1
ATOM 1799 O O . PRO A 1 227 ? 11.406 -33.375 -0.554 1 39.16 227 PRO A O 1
ATOM 1802 N N . ALA A 1 228 ? 13.312 -32.594 -0.325 1 42.38 228 ALA A N 1
ATOM 1803 C CA . ALA A 1 228 ? 12.938 -31.25 0.089 1 42.38 228 ALA A CA 1
ATOM 1804 C C . ALA A 1 228 ? 11.977 -30.609 -0.914 1 42.38 228 ALA A C 1
ATOM 1806 O O . ALA A 1 228 ? 12.281 -30.531 -2.107 1 42.38 228 ALA A O 1
ATOM 1807 N N . ALA A 1 229 ? 10.656 -30.875 -0.926 1 47.88 229 ALA A N 1
ATOM 1808 C CA . ALA A 1 229 ? 9.664 -30.172 -1.731 1 47.88 229 ALA A CA 1
ATOM 1809 C C . ALA A 1 229 ? 10.117 -28.75 -2.045 1 47.88 229 ALA A C 1
ATOM 1811 O O . ALA A 1 229 ? 10.719 -28.078 -1.2 1 47.88 229 ALA A O 1
ATOM 1812 N N . PRO A 1 230 ? 10.148 -28.578 -3.416 1 54.44 230 PRO A N 1
ATOM 1813 C CA . PRO A 1 230 ? 10.711 -27.312 -3.889 1 54.44 230 PRO A CA 1
ATOM 1814 C C . PRO A 1 230 ? 10.078 -26.109 -3.205 1 54.44 230 PRO A C 1
ATOM 1816 O O . PRO A 1 230 ? 8.852 -25.969 -3.197 1 54.44 230 PRO A O 1
ATOM 1819 N N . THR A 1 231 ? 10.57 -25.5 -2.18 1 80.44 231 THR A N 1
ATOM 1820 C CA . THR A 1 231 ? 10.273 -24.328 -1.352 1 80.44 231 THR A CA 1
ATOM 1821 C C . THR A 1 231 ? 10.555 -23.047 -2.111 1 80.44 231 THR A C 1
ATOM 1823 O O . THR A 1 231 ? 11 -22.062 -1.525 1 80.44 231 THR A O 1
ATOM 1826 N N . GLN A 1 232 ? 10.219 -23.234 -3.559 1 90.06 232 GLN A N 1
ATOM 1827 C CA . GLN A 1 232 ? 10.461 -22 -4.312 1 90.06 232 GLN A CA 1
ATOM 1828 C C . GLN A 1 232 ? 9.148 -21.281 -4.625 1 90.06 232 GLN A C 1
ATOM 1830 O O . GLN A 1 232 ? 8.148 -21.922 -4.945 1 90.06 232 GLN A O 1
ATOM 1835 N N . VAL A 1 233 ? 9.18 -20.109 -4.457 1 95.62 233 VAL A N 1
ATOM 1836 C CA . VAL A 1 233 ? 8.086 -19.25 -4.91 1 95.62 233 VAL A CA 1
ATOM 1837 C C . VAL A 1 233 ? 8.375 -18.734 -6.32 1 95.62 233 VAL A C 1
ATOM 1839 O O . VAL A 1 233 ? 9.336 -18 -6.527 1 95.62 233 VAL A O 1
ATOM 1842 N N . VAL A 1 234 ? 7.539 -19.172 -7.234 1 96.25 234 VAL A N 1
ATOM 1843 C CA . VAL A 1 234 ? 7.715 -18.734 -8.617 1 96.25 234 VAL A CA 1
ATOM 1844 C C . VAL A 1 234 ? 7.008 -17.391 -8.828 1 96.25 234 VAL A C 1
ATOM 1846 O O . VAL A 1 234 ? 5.789 -17.297 -8.68 1 96.25 234 VAL A O 1
ATOM 1849 N N . LEU A 1 235 ? 7.789 -16.422 -9.195 1 97.31 235 LEU A N 1
ATOM 1850 C CA . LEU A 1 235 ? 7.227 -15.086 -9.398 1 97.31 235 LEU A CA 1
ATOM 1851 C C . LEU A 1 235 ? 6.789 -14.898 -10.844 1 97.31 235 LEU A C 1
ATOM 1853 O O . LEU A 1 235 ? 5.867 -14.125 -11.125 1 97.31 235 LEU A O 1
ATOM 1857 N N . LEU A 1 236 ? 7.543 -15.523 -11.695 1 96.88 236 LEU A N 1
ATOM 1858 C CA . LEU A 1 236 ? 7.25 -15.461 -13.125 1 96.88 236 LEU A CA 1
ATOM 1859 C C . LEU A 1 236 ? 7.848 -16.656 -13.852 1 96.88 236 LEU A C 1
ATOM 1861 O O . LEU A 1 236 ? 8.992 -17.047 -13.586 1 96.88 236 LEU A O 1
ATOM 1865 N N . ASP A 1 237 ? 7.09 -17.234 -14.672 1 95.06 237 ASP A N 1
ATOM 1866 C CA . ASP A 1 237 ? 7.52 -18.281 -15.594 1 95.06 237 ASP A CA 1
ATOM 1867 C C . ASP A 1 237 ? 6.945 -18.062 -16.984 1 95.06 237 ASP A C 1
ATOM 1869 O O . ASP A 1 237 ? 5.73 -18.125 -17.188 1 95.06 237 ASP A O 1
ATOM 1873 N N . SER A 1 238 ? 7.82 -17.828 -17.906 1 94.75 238 SER A N 1
ATOM 1874 C CA . SER A 1 238 ? 7.387 -17.453 -19.234 1 94.75 238 SER A CA 1
ATOM 1875 C C . SER A 1 238 ? 6.582 -18.562 -19.891 1 94.75 238 SER A C 1
ATOM 1877 O O . SER A 1 238 ? 5.809 -18.312 -20.828 1 94.75 238 SER A O 1
ATOM 1879 N N . ARG A 1 239 ? 6.707 -19.766 -19.516 1 88.25 239 ARG A N 1
ATOM 1880 C CA . ARG A 1 239 ? 5.977 -20.891 -20.094 1 88.25 239 ARG A CA 1
ATOM 1881 C C . ARG A 1 239 ? 4.473 -20.703 -19.938 1 88.25 239 ARG A C 1
ATOM 1883 O O . ARG A 1 239 ? 3.688 -21.297 -20.688 1 88.25 239 ARG A O 1
ATOM 1890 N N . TYR A 1 240 ? 4.105 -19.859 -18.891 1 88.81 240 TYR A N 1
ATOM 1891 C CA . TYR A 1 240 ? 2.688 -19.625 -18.641 1 88.81 240 TYR A CA 1
ATOM 1892 C C . TYR A 1 240 ? 2.232 -18.297 -19.234 1 88.81 240 TYR A C 1
ATOM 1894 O O . TYR A 1 240 ? 1.103 -17.859 -19 1 88.81 240 TYR A O 1
ATOM 1902 N N . CYS A 1 241 ? 3.068 -17.688 -19.906 1 89.88 241 CYS A N 1
ATOM 1903 C CA . CYS A 1 241 ? 2.76 -16.406 -20.547 1 89.88 241 CYS A CA 1
ATOM 1904 C C . CYS A 1 241 ? 2.391 -16.609 -22 1 89.88 241 CYS A C 1
ATOM 1906 O O . CYS A 1 241 ? 2.562 -17.703 -22.547 1 89.88 241 CYS A O 1
ATOM 1908 N N . ALA A 1 242 ? 1.876 -15.562 -22.562 1 84.81 242 ALA A N 1
ATOM 1909 C CA . ALA A 1 242 ? 1.481 -15.617 -23.969 1 84.81 242 ALA A CA 1
ATOM 1910 C C . ALA A 1 242 ? 2.678 -15.938 -24.859 1 84.81 242 ALA A C 1
ATOM 1912 O O . ALA A 1 242 ? 3.699 -15.25 -24.812 1 84.81 242 ALA A O 1
ATOM 1913 N N . GLY A 1 243 ? 2.562 -17.016 -25.594 1 86 243 GLY A N 1
ATOM 1914 C CA . GLY A 1 243 ? 3.594 -17.391 -26.547 1 86 243 GLY A CA 1
ATOM 1915 C C . GLY A 1 243 ? 4.844 -17.938 -25.891 1 86 243 GLY A C 1
ATOM 1916 O O . GLY A 1 243 ? 5.871 -18.109 -26.547 1 86 243 GLY A O 1
ATOM 1917 N N . GLY A 1 244 ? 4.734 -18.078 -24.641 1 88.62 244 GLY A N 1
ATOM 1918 C CA . GLY A 1 244 ? 5.887 -18.609 -23.938 1 88.62 244 GLY A CA 1
ATOM 1919 C C . GLY A 1 244 ? 7.012 -17.609 -23.781 1 88.62 244 GLY A C 1
ATOM 1920 O O . GLY A 1 244 ? 8.148 -17.984 -23.484 1 88.62 244 GLY A O 1
ATOM 1921 N N . LYS A 1 245 ? 6.75 -16.375 -24.016 1 92.25 245 LYS A N 1
ATOM 1922 C CA . LYS A 1 245 ? 7.754 -15.32 -23.984 1 92.25 245 LYS A CA 1
ATOM 1923 C C . LYS A 1 245 ? 7.719 -14.562 -22.656 1 92.25 245 LYS A C 1
ATOM 1925 O O . LYS A 1 245 ? 6.668 -14.477 -22.016 1 92.25 245 LYS A O 1
ATOM 1930 N N . MET A 1 246 ? 8.914 -14.062 -22.375 1 93.38 246 MET A N 1
ATOM 1931 C CA . MET A 1 246 ? 8.984 -13.227 -21.188 1 93.38 246 MET A CA 1
ATOM 1932 C C . MET A 1 246 ? 8.258 -11.906 -21.391 1 93.38 246 MET A C 1
ATOM 1934 O O . MET A 1 246 ? 8.508 -11.203 -22.375 1 93.38 246 MET A O 1
ATOM 1938 N N . PRO A 1 247 ? 7.285 -11.641 -20.531 1 92.81 247 PRO A N 1
ATOM 1939 C CA . PRO A 1 247 ? 6.625 -10.336 -20.656 1 92.81 247 PRO A CA 1
ATOM 1940 C C . PRO A 1 247 ? 7.5 -9.188 -20.172 1 92.81 247 PRO A C 1
ATOM 1942 O O . PRO A 1 247 ? 7.527 -8.898 -18.969 1 92.81 247 PRO A O 1
ATOM 1945 N N . ILE A 1 248 ? 8.195 -8.555 -21.047 1 90.25 248 ILE A N 1
ATOM 1946 C CA . ILE A 1 248 ? 9.133 -7.488 -20.734 1 90.25 248 ILE A CA 1
ATOM 1947 C C . ILE A 1 248 ? 8.719 -6.203 -21.438 1 90.25 248 ILE A C 1
ATOM 1949 O O . ILE A 1 248 ? 8.336 -6.234 -22.609 1 90.25 248 ILE A O 1
ATOM 1953 N N . GLY A 1 249 ? 8.734 -5.18 -20.656 1 85.06 249 GLY A N 1
ATOM 1954 C CA . GLY A 1 249 ? 8.438 -3.896 -21.281 1 85.06 249 GLY A CA 1
ATOM 1955 C C . GLY A 1 249 ? 9.555 -3.398 -22.172 1 85.06 249 GLY A C 1
ATOM 1956 O O . GLY A 1 249 ? 10.719 -3.389 -21.781 1 85.06 249 GLY A O 1
ATOM 1957 N N . GLU A 1 250 ? 9.18 -2.936 -23.281 1 77.62 250 GLU A N 1
ATOM 1958 C CA . GLU A 1 250 ? 10.172 -2.465 -24.234 1 77.62 250 GLU A CA 1
ATOM 1959 C C . GLU A 1 250 ? 10.812 -1.156 -23.781 1 77.62 250 GLU A C 1
ATOM 1961 O O . GLU A 1 250 ? 12.008 -0.944 -23.969 1 77.62 250 GLU A O 1
ATOM 1966 N N . GLU A 1 251 ? 10.031 -0.445 -23.141 1 72.69 251 GLU A N 1
ATOM 1967 C CA . GLU A 1 251 ? 10.484 0.902 -22.812 1 72.69 251 GLU A CA 1
ATOM 1968 C C . GLU A 1 251 ? 11.289 0.909 -21.516 1 72.69 251 GLU A C 1
ATOM 1970 O O . GLU A 1 251 ? 12.305 1.596 -21.406 1 72.69 251 GLU A O 1
ATOM 1975 N N . ASP A 1 252 ? 10.93 0.047 -20.641 1 77.06 252 ASP A N 1
ATOM 1976 C CA . ASP A 1 252 ? 11.531 0.197 -19.328 1 77.06 252 ASP A CA 1
ATOM 1977 C C . ASP A 1 252 ? 12.336 -1.041 -18.938 1 77.06 252 ASP A C 1
ATOM 1979 O O . ASP A 1 252 ? 13.141 -1.004 -18 1 77.06 252 ASP A O 1
ATOM 1983 N N . GLY A 1 253 ? 12.164 -2.082 -19.656 1 86.31 253 GLY A N 1
ATOM 1984 C CA . GLY A 1 253 ? 12.93 -3.299 -19.438 1 86.31 253 GLY A CA 1
ATOM 1985 C C . GLY A 1 253 ? 12.453 -4.09 -18.234 1 86.31 253 GLY A C 1
ATOM 1986 O O . GLY A 1 253 ? 13.148 -4.988 -17.766 1 86.31 253 GLY A O 1
ATOM 1987 N N . TYR A 1 254 ? 11.305 -3.752 -17.703 1 91.25 254 TYR A N 1
ATOM 1988 C CA . TYR A 1 254 ? 10.805 -4.438 -16.516 1 91.25 254 TYR A CA 1
ATOM 1989 C C . TYR A 1 254 ? 9.914 -5.617 -16.891 1 91.25 254 TYR A C 1
ATOM 1991 O O . TYR A 1 254 ? 9.156 -5.539 -17.859 1 91.25 254 TYR A O 1
ATOM 1999 N N . LEU A 1 255 ? 10.016 -6.656 -16.094 1 93.94 255 LEU A N 1
ATOM 2000 C CA . LEU A 1 255 ? 9.195 -7.852 -16.25 1 93.94 255 LEU A CA 1
ATOM 2001 C C . LEU A 1 255 ? 7.82 -7.66 -15.625 1 93.94 255 LEU A C 1
ATOM 2003 O O . LEU A 1 255 ? 7.707 -7.074 -14.547 1 93.94 255 LEU A O 1
ATOM 2007 N N . ASP A 1 256 ? 6.82 -8.117 -16.297 1 93.81 256 ASP A N 1
ATOM 2008 C CA . ASP A 1 256 ? 5.496 -8.211 -15.695 1 93.81 256 ASP A CA 1
ATOM 2009 C C . ASP A 1 256 ? 5.371 -9.477 -14.844 1 93.81 256 ASP A C 1
ATOM 2011 O O . ASP A 1 256 ? 4.973 -10.531 -15.344 1 93.81 256 ASP A O 1
ATOM 2015 N N . LEU A 1 257 ? 5.656 -9.359 -13.594 1 95.38 257 LEU A N 1
ATOM 2016 C CA . LEU A 1 257 ? 5.598 -10.508 -12.695 1 95.38 257 LEU A CA 1
ATOM 2017 C C . LEU A 1 257 ? 4.16 -10.961 -12.484 1 95.38 257 LEU A C 1
ATOM 2019 O O . LEU A 1 257 ? 3.238 -10.141 -12.484 1 95.38 257 LEU A O 1
ATOM 2023 N N . SER A 1 258 ? 4.004 -12.25 -12.336 1 93.88 258 SER A N 1
ATOM 2024 C CA . SER A 1 258 ? 2.686 -12.805 -12.039 1 93.88 258 SER A CA 1
ATOM 2025 C C . SER A 1 258 ? 2.357 -12.68 -10.555 1 93.88 258 SER A C 1
ATOM 2027 O O . SER A 1 258 ? 1.192 -12.531 -10.18 1 93.88 258 SER A O 1
ATOM 2029 N N . ARG A 1 259 ? 3.422 -12.789 -9.773 1 95 259 ARG A N 1
ATOM 2030 C CA . ARG A 1 259 ? 3.336 -12.719 -8.312 1 95 259 ARG A CA 1
ATOM 2031 C C . ARG A 1 259 ? 4.379 -11.758 -7.75 1 95 259 ARG A C 1
ATOM 2033 O O . ARG A 1 259 ? 5.492 -11.664 -8.273 1 95 259 ARG A O 1
ATOM 2040 N N . HIS A 1 260 ? 3.939 -11.148 -6.645 1 96.75 260 HIS A N 1
ATOM 2041 C CA . HIS A 1 260 ? 4.848 -10.109 -6.184 1 96.75 260 HIS A CA 1
ATOM 2042 C C . HIS A 1 260 ? 5.191 -10.289 -4.707 1 96.75 260 HIS A C 1
ATOM 2044 O O . HIS A 1 260 ? 6.184 -9.742 -4.223 1 96.75 260 HIS A O 1
ATOM 2050 N N . VAL A 1 261 ? 4.359 -11 -3.975 1 97.56 261 VAL A N 1
ATOM 2051 C CA . VAL A 1 261 ? 4.457 -10.945 -2.52 1 97.56 261 VAL A CA 1
ATOM 2052 C C . VAL A 1 261 ? 5.016 -12.258 -1.987 1 97.56 261 VAL A C 1
ATOM 2054 O O . VAL A 1 261 ? 4.543 -13.336 -2.355 1 97.56 261 VAL A O 1
ATOM 2057 N N . VAL A 1 262 ? 6.02 -12.148 -1.144 1 96.56 262 VAL A N 1
ATOM 2058 C CA . VAL A 1 262 ? 6.641 -13.297 -0.486 1 96.56 262 VAL A CA 1
ATOM 2059 C C . VAL A 1 262 ? 6.781 -13.016 1.01 1 96.56 262 VAL A C 1
ATOM 2061 O O . VAL A 1 262 ? 7.203 -11.93 1.409 1 96.56 262 VAL A O 1
ATOM 2064 N N . SER A 1 263 ? 6.441 -13.945 1.827 1 94.31 263 SER A N 1
ATOM 2065 C CA . SER A 1 263 ? 6.617 -13.828 3.271 1 94.31 263 SER A CA 1
ATOM 2066 C C . SER A 1 263 ? 7.906 -14.5 3.729 1 94.31 263 SER A C 1
ATOM 2068 O O . SER A 1 263 ? 8.258 -15.578 3.254 1 94.31 263 SER A O 1
ATOM 2070 N N . LEU A 1 264 ? 8.609 -13.781 4.652 1 91.75 264 LEU A N 1
ATOM 2071 C CA . LEU A 1 264 ? 9.883 -14.289 5.141 1 91.75 264 LEU A CA 1
ATOM 2072 C C . LEU A 1 264 ? 10.023 -14.062 6.641 1 91.75 264 LEU A C 1
ATOM 2074 O O . LEU A 1 264 ? 9.609 -13.016 7.156 1 91.75 264 LEU A O 1
ATOM 2078 N N . GLU A 1 265 ? 10.68 -15.016 7.242 1 89.06 265 GLU A N 1
ATOM 2079 C CA . GLU A 1 265 ? 11.023 -14.828 8.648 1 89.06 265 GLU A CA 1
ATOM 2080 C C . GLU A 1 265 ? 12.281 -13.977 8.805 1 89.06 265 GLU A C 1
ATOM 2082 O O . GLU A 1 265 ? 13.234 -14.125 8.031 1 89.06 265 GLU A O 1
ATOM 2087 N N . LEU A 1 266 ? 12.164 -13.133 9.789 1 88.06 266 LEU A N 1
ATOM 2088 C CA . LEU A 1 266 ? 13.375 -12.398 10.148 1 88.06 266 LEU A CA 1
ATOM 2089 C C . LEU A 1 266 ? 14.258 -13.227 11.078 1 88.06 266 LEU A C 1
ATOM 2091 O O . LEU A 1 266 ? 13.812 -13.641 12.148 1 88.06 266 LEU A O 1
ATOM 2095 N N . ARG A 1 267 ? 15.422 -13.516 10.633 1 85.56 267 ARG A N 1
ATOM 2096 C CA . ARG A 1 267 ? 16.375 -14.281 11.422 1 85.56 267 ARG A CA 1
ATOM 2097 C C . ARG A 1 267 ? 17.641 -13.469 11.695 1 85.56 267 ARG A C 1
ATOM 2099 O O . ARG A 1 267 ? 18.156 -12.789 10.797 1 85.56 267 ARG A O 1
ATOM 2106 N N . THR A 1 268 ? 17.969 -13.539 12.867 1 85.56 268 THR A N 1
ATOM 2107 C CA . THR A 1 268 ? 19.219 -12.875 13.211 1 85.56 268 THR A CA 1
ATOM 2108 C C . THR A 1 268 ? 20.406 -13.82 13.008 1 85.56 268 THR A C 1
ATOM 2110 O O . THR A 1 268 ? 20.25 -15.047 13.094 1 85.56 268 THR A O 1
ATOM 2113 N N . VAL A 1 269 ? 21.609 -13.258 12.773 1 81.25 269 VAL A N 1
ATOM 2114 C CA . VAL A 1 269 ? 22.812 -14.047 12.516 1 81.25 269 VAL A CA 1
ATOM 2115 C C . VAL A 1 269 ? 23.172 -14.852 13.766 1 81.25 269 VAL A C 1
ATOM 2117 O O . VAL A 1 269 ? 23.625 -16 13.656 1 81.25 269 VAL A O 1
ATOM 2120 N N . SER A 1 270 ? 23.094 -14.172 14.875 1 79.44 270 SER A N 1
ATOM 2121 C CA . SER A 1 270 ? 23.312 -14.82 16.156 1 79.44 270 SER A CA 1
ATOM 2122 C C . SER A 1 270 ? 22.391 -14.266 17.234 1 79.44 270 SER A C 1
ATOM 2124 O O . SER A 1 270 ? 21.766 -13.227 17.031 1 79.44 270 SER A O 1
ATOM 2126 N N . GLU A 1 271 ? 22.281 -15.102 18.219 1 75.94 271 GLU A N 1
ATOM 2127 C CA . GLU A 1 271 ? 21.422 -14.672 19.312 1 75.94 271 GLU A CA 1
ATOM 2128 C C . GLU A 1 271 ? 21.859 -13.32 19.859 1 75.94 271 GLU A C 1
ATOM 2130 O O . GLU A 1 271 ? 21.031 -12.547 20.344 1 75.94 271 GLU A O 1
ATOM 2135 N N . ASP A 1 272 ? 23.078 -13.039 19.75 1 77.69 272 ASP A N 1
ATOM 2136 C CA . ASP A 1 272 ? 23.625 -11.836 20.359 1 77.69 272 ASP A CA 1
ATOM 2137 C C . ASP A 1 272 ? 23.734 -10.703 19.328 1 77.69 272 ASP A C 1
ATOM 2139 O O . ASP A 1 272 ? 24.203 -9.609 19.656 1 77.69 272 ASP A O 1
ATOM 2143 N N . SER A 1 273 ? 23.344 -11.117 18.172 1 77.44 273 SER A N 1
ATOM 2144 C CA . SER A 1 273 ? 23.516 -10.117 17.125 1 77.44 273 SER A CA 1
ATOM 2145 C C . SER A 1 273 ? 22.188 -9.516 16.703 1 77.44 273 SER A C 1
ATOM 2147 O O . SER A 1 273 ? 21.172 -10.219 16.656 1 77.44 273 SER A O 1
ATOM 2149 N N . GLU A 1 274 ? 22.125 -8.203 16.422 1 78.62 274 GLU A N 1
ATOM 2150 C CA . GLU A 1 274 ? 20.953 -7.531 15.867 1 78.62 274 GLU A CA 1
ATOM 2151 C C . GLU A 1 274 ? 20.969 -7.555 14.344 1 78.62 274 GLU A C 1
ATOM 2153 O O . GLU A 1 274 ? 19.984 -7.172 13.703 1 78.62 274 GLU A O 1
ATOM 2158 N N . GLU A 1 275 ? 22 -8.125 13.836 1 82.69 275 GLU A N 1
ATOM 2159 C CA . GLU A 1 275 ? 22.125 -8.172 12.383 1 82.69 275 GLU A CA 1
ATOM 2160 C C . GLU A 1 275 ? 21.297 -9.305 11.797 1 82.69 275 GLU A C 1
ATOM 2162 O O . GLU A 1 275 ? 21.312 -10.43 12.305 1 82.69 275 GLU A O 1
ATOM 2167 N N . LEU A 1 276 ? 20.609 -8.969 10.75 1 86.31 276 LEU A N 1
ATOM 2168 C CA . LEU A 1 276 ? 19.75 -9.961 10.117 1 86.31 276 LEU A CA 1
ATOM 2169 C C . LEU A 1 276 ? 20.547 -10.805 9.125 1 86.31 276 LEU A C 1
ATOM 2171 O O . LEU A 1 276 ? 21.438 -10.297 8.445 1 86.31 276 LEU A O 1
ATOM 2175 N N . GLU A 1 277 ? 20.156 -12.094 9.055 1 87.75 277 GLU A N 1
ATOM 2176 C CA . GLU A 1 277 ? 20.719 -13.008 8.07 1 87.75 277 GLU A CA 1
ATOM 2177 C C . GLU A 1 277 ? 20.141 -12.75 6.68 1 87.75 277 GLU A C 1
ATOM 2179 O O . GLU A 1 277 ? 19.031 -12.242 6.547 1 87.75 277 GLU A O 1
ATOM 2184 N N . GLU A 1 278 ? 21 -13.031 5.703 1 89.94 278 GLU A N 1
ATOM 2185 C CA . GLU A 1 278 ? 20.469 -13.102 4.348 1 89.94 278 GLU A CA 1
ATOM 2186 C C . GLU A 1 278 ? 19.641 -14.367 4.148 1 89.94 278 GLU A C 1
ATOM 2188 O O . GLU A 1 278 ? 20.188 -15.469 4.047 1 89.94 278 GLU A O 1
ATOM 2193 N N . THR A 1 279 ? 18.359 -14.195 4.016 1 89.25 279 THR A N 1
ATOM 2194 C CA . THR A 1 279 ? 17.516 -15.391 4.039 1 89.25 279 THR A CA 1
ATOM 2195 C C . THR A 1 279 ? 16.672 -15.484 2.773 1 89.25 279 THR A C 1
ATOM 2197 O O . THR A 1 279 ? 15.883 -16.406 2.615 1 89.25 279 THR A O 1
ATOM 2200 N N . LEU A 1 280 ? 16.797 -14.578 1.86 1 94.88 280 LEU A N 1
ATOM 2201 C CA . LEU A 1 280 ? 16.031 -14.633 0.624 1 94.88 280 LEU A CA 1
ATOM 2202 C C . LEU A 1 280 ? 16.953 -14.797 -0.583 1 94.88 280 LEU A C 1
ATOM 2204 O O . LEU A 1 280 ? 17.75 -13.906 -0.886 1 94.88 280 LEU A O 1
ATOM 2208 N N . LYS A 1 281 ? 16.828 -15.906 -1.143 1 95.06 281 LYS A N 1
ATOM 2209 C CA . LYS A 1 281 ? 17.547 -16.141 -2.391 1 95.06 281 LYS A CA 1
ATOM 2210 C C . LYS A 1 281 ? 16.656 -15.875 -3.6 1 95.06 281 LYS A C 1
ATOM 2212 O O . LYS A 1 281 ? 15.617 -16.5 -3.754 1 95.06 281 LYS A O 1
ATOM 2217 N N . VAL A 1 282 ? 17.047 -14.953 -4.449 1 96.94 282 VAL A N 1
ATOM 2218 C CA . VAL A 1 282 ? 16.328 -14.672 -5.688 1 96.94 282 VAL A CA 1
ATOM 2219 C C . VAL A 1 282 ? 17.094 -15.25 -6.875 1 96.94 282 VAL A C 1
ATOM 2221 O O . VAL A 1 282 ? 18.281 -15 -7.023 1 96.94 282 VAL A O 1
ATOM 2224 N N . VAL A 1 283 ? 16.375 -15.984 -7.699 1 96.56 283 VAL A N 1
ATOM 2225 C CA . VAL A 1 283 ? 17 -16.625 -8.844 1 96.56 283 VAL A CA 1
ATOM 2226 C C . VAL A 1 283 ? 16.328 -16.156 -10.133 1 96.56 283 VAL A C 1
ATOM 2228 O O . VAL A 1 283 ? 15.102 -16.203 -10.25 1 96.56 283 VAL A O 1
ATOM 2231 N N . VAL A 1 284 ? 17.109 -15.688 -11.023 1 97 284 VAL A N 1
ATOM 2232 C CA . VAL A 1 284 ? 16.656 -15.359 -12.375 1 97 284 VAL A CA 1
ATOM 2233 C C . VAL A 1 284 ? 17.266 -16.328 -13.375 1 97 284 VAL A C 1
ATOM 2235 O O . VAL A 1 284 ? 18.484 -16.531 -13.406 1 97 284 VAL A O 1
ATOM 2238 N N . GLU A 1 285 ? 16.438 -16.891 -14.156 1 96.69 285 GLU A N 1
ATOM 2239 C CA . GLU A 1 285 ? 16.859 -17.922 -15.109 1 96.69 285 GLU A CA 1
ATOM 2240 C C . GLU A 1 285 ? 16.438 -17.547 -16.531 1 96.69 285 GLU A C 1
ATOM 2242 O O . GLU A 1 285 ? 15.32 -17.109 -16.766 1 96.69 285 GLU A O 1
ATOM 2247 N N . ALA A 1 286 ? 17.344 -17.703 -17.406 1 96.25 286 ALA A N 1
ATOM 2248 C CA . ALA A 1 286 ? 17.062 -17.578 -18.844 1 96.25 286 ALA A CA 1
ATOM 2249 C C . ALA A 1 286 ? 17.156 -18.938 -19.531 1 96.25 286 ALA A C 1
ATOM 2251 O O . ALA A 1 286 ? 18.172 -19.625 -19.422 1 96.25 286 ALA A O 1
ATOM 2252 N N . TYR A 1 287 ? 16.125 -19.219 -20.234 1 94.81 287 TYR A N 1
ATOM 2253 C CA . TYR A 1 287 ? 16.125 -20.484 -20.953 1 94.81 287 TYR A CA 1
ATOM 2254 C C . TYR A 1 287 ? 16.984 -20.406 -22.203 1 94.81 287 TYR A C 1
ATOM 2256 O O . TYR A 1 287 ? 17.109 -19.344 -22.812 1 94.81 287 TYR A O 1
ATOM 2264 N N . SER A 1 288 ? 17.609 -21.531 -22.516 1 90.38 288 SER A N 1
ATOM 2265 C CA . SER A 1 288 ? 18.375 -21.672 -23.75 1 90.38 288 SER A CA 1
ATOM 2266 C C . SER A 1 288 ? 18.375 -23.109 -24.234 1 90.38 288 SER A C 1
ATOM 2268 O O . SER A 1 288 ? 18.234 -24.047 -23.438 1 90.38 288 SER A O 1
ATOM 2270 N N . PRO A 1 289 ? 18.438 -23.266 -25.531 1 88.75 289 PRO A N 1
ATOM 2271 C CA . PRO A 1 289 ? 18.5 -24.625 -26.078 1 88.75 289 PRO A CA 1
ATOM 2272 C C . PRO A 1 289 ? 19.672 -25.422 -25.5 1 88.75 289 PRO A C 1
ATOM 2274 O O . PRO A 1 289 ? 19.562 -26.641 -25.344 1 88.75 289 PRO A O 1
ATOM 2277 N N . GLY A 1 290 ? 20.797 -24.828 -25.25 1 88.19 290 GLY A N 1
ATOM 2278 C CA . GLY A 1 290 ? 21.953 -25.516 -24.734 1 88.19 290 GLY A CA 1
ATOM 2279 C C . GLY A 1 290 ? 21.969 -25.594 -23.219 1 88.19 290 GLY A C 1
ATOM 2280 O O . GLY A 1 290 ? 22.953 -26.047 -22.625 1 88.19 290 GLY A O 1
ATOM 2281 N N . GLY A 1 291 ? 20.984 -25.203 -22.578 1 88.44 291 GLY A N 1
ATOM 2282 C CA . GLY A 1 291 ? 20.906 -25.172 -21.125 1 88.44 291 GLY A CA 1
ATOM 2283 C C . GLY A 1 291 ? 20.578 -23.812 -20.578 1 88.44 291 GLY A C 1
ATOM 2284 O O . GLY A 1 291 ? 21.062 -22.797 -21.078 1 88.44 291 GLY A O 1
ATOM 2285 N N . SER A 1 292 ? 19.797 -23.797 -19.594 1 90.56 292 SER A N 1
ATOM 2286 C CA . SER A 1 292 ? 19.375 -22.531 -18.984 1 90.56 292 SER A CA 1
ATOM 2287 C C . SER A 1 292 ? 20.531 -21.891 -18.219 1 90.56 292 SER A C 1
ATOM 2289 O O . SER A 1 292 ? 21.406 -22.578 -17.688 1 90.56 292 SER A O 1
ATOM 2291 N N . VAL A 1 293 ? 20.641 -20.641 -18.266 1 93.56 293 VAL A N 1
ATOM 2292 C CA . VAL A 1 293 ? 21.578 -19.844 -17.5 1 93.56 293 VAL A CA 1
ATOM 2293 C C . VAL A 1 293 ? 20.859 -19.203 -16.297 1 93.56 293 VAL A C 1
ATOM 2295 O O . VAL A 1 293 ? 19.734 -18.734 -16.438 1 93.56 293 VAL A O 1
ATOM 2298 N N . GLN A 1 294 ? 21.516 -19.266 -15.172 1 95.44 294 GLN A N 1
ATOM 2299 C CA . GLN A 1 294 ? 20.875 -18.734 -13.977 1 95.44 294 GLN A CA 1
ATOM 2300 C C . GLN A 1 294 ? 21.812 -17.781 -13.234 1 95.44 294 GLN A C 1
ATOM 2302 O O . GLN A 1 294 ? 23.031 -17.891 -13.328 1 95.44 294 GLN A O 1
ATOM 2307 N N . ALA A 1 295 ? 21.297 -16.859 -12.625 1 95.94 295 ALA A N 1
ATOM 2308 C CA . ALA A 1 295 ? 21.953 -15.961 -11.672 1 95.94 295 ALA A CA 1
ATOM 2309 C C . ALA A 1 295 ? 21.156 -15.867 -10.375 1 95.94 295 ALA A C 1
ATOM 2311 O O . ALA A 1 295 ? 19.922 -15.938 -10.391 1 95.94 295 ALA A O 1
ATOM 2312 N N . ALA A 1 296 ? 21.844 -15.812 -9.297 1 95.06 296 ALA A N 1
ATOM 2313 C CA . ALA A 1 296 ? 21.188 -15.734 -7.996 1 95.06 296 ALA A CA 1
ATOM 2314 C C . ALA A 1 296 ? 21.75 -14.594 -7.16 1 95.06 296 ALA A C 1
ATOM 2316 O O . ALA A 1 296 ? 22.906 -14.203 -7.332 1 95.06 296 ALA A O 1
ATOM 2317 N N . VAL A 1 297 ? 20.953 -14.055 -6.359 1 96.25 297 VAL A N 1
ATOM 2318 C CA . VAL A 1 297 ? 21.375 -13.047 -5.387 1 96.25 297 VAL A CA 1
ATOM 2319 C C . VAL A 1 297 ? 20.75 -13.344 -4.027 1 96.25 297 VAL A C 1
ATOM 2321 O O . VAL A 1 297 ? 19.594 -13.742 -3.947 1 96.25 297 VAL A O 1
ATOM 2324 N N . MET A 1 298 ? 21.562 -13.203 -2.99 1 95.62 298 MET A N 1
ATOM 2325 C CA . MET A 1 298 ? 21.078 -13.32 -1.619 1 95.62 298 MET A CA 1
ATOM 2326 C C . MET A 1 298 ? 20.688 -11.953 -1.062 1 95.62 298 MET A C 1
ATOM 2328 O O . MET A 1 298 ? 21.453 -10.992 -1.175 1 95.62 298 MET A O 1
ATOM 2332 N N . VAL A 1 299 ? 19.547 -11.914 -0.505 1 96.19 299 VAL A N 1
ATOM 2333 C CA . VAL A 1 299 ? 19.016 -10.648 -0.022 1 96.19 299 VAL A CA 1
ATOM 2334 C C . VAL A 1 299 ? 18.781 -10.727 1.485 1 96.19 299 VAL A C 1
ATOM 2336 O O . VAL A 1 299 ? 18.234 -11.719 1.984 1 96.19 299 VAL A O 1
ATOM 2339 N N . ARG A 1 300 ? 19.203 -9.727 2.146 1 94.5 300 ARG A N 1
ATOM 2340 C CA . ARG A 1 300 ? 18.875 -9.562 3.561 1 94.5 300 ARG A CA 1
ATOM 2341 C C . ARG A 1 300 ? 17.547 -8.852 3.74 1 94.5 300 ARG A C 1
ATOM 2343 O O . ARG A 1 300 ? 17.375 -7.719 3.295 1 94.5 300 ARG A O 1
ATOM 2350 N N . PRO A 1 301 ? 16.609 -9.562 4.391 1 93.69 301 PRO A N 1
ATOM 2351 C CA . PRO A 1 301 ? 15.328 -8.898 4.621 1 93.69 301 PRO A CA 1
ATOM 2352 C C . PRO A 1 301 ? 15.461 -7.664 5.516 1 93.69 301 PRO A C 1
ATOM 2354 O O . PRO A 1 301 ? 16.438 -7.539 6.262 1 93.69 301 PRO A O 1
ATOM 2357 N N . GLN A 1 302 ? 14.539 -6.723 5.328 1 92.12 302 GLN A N 1
ATOM 2358 C CA . GLN A 1 302 ? 14.414 -5.535 6.164 1 92.12 302 GLN A CA 1
ATOM 2359 C C . GLN A 1 302 ? 13.031 -5.453 6.797 1 92.12 302 GLN A C 1
ATOM 2361 O O . GLN A 1 302 ? 12.062 -6.012 6.27 1 92.12 302 GLN A O 1
ATOM 2366 N N . TYR A 1 303 ? 13.008 -4.82 7.914 1 91.81 303 TYR A N 1
ATOM 2367 C CA . TYR A 1 303 ? 11.727 -4.668 8.594 1 91.81 303 TYR A CA 1
ATOM 2368 C C . TYR A 1 303 ? 10.781 -3.791 7.773 1 91.81 303 TYR A C 1
ATOM 2370 O O . TYR A 1 303 ? 9.594 -4.094 7.648 1 91.81 303 TYR A O 1
ATOM 2378 N N . CYS A 1 304 ? 11.219 -2.734 7.273 1 91.75 304 CYS A N 1
ATOM 2379 C CA . CYS A 1 304 ? 10.5 -1.843 6.371 1 91.75 304 CYS A CA 1
ATOM 2380 C C . CYS A 1 304 ? 11.461 -1.158 5.406 1 91.75 304 CYS A C 1
ATOM 2382 O O . CYS A 1 304 ? 12.68 -1.329 5.504 1 91.75 304 CYS A O 1
ATOM 2384 N N . GLY A 1 305 ? 10.844 -0.531 4.371 1 90.94 305 GLY A N 1
ATOM 2385 C CA . GLY A 1 305 ? 11.688 0.184 3.426 1 90.94 305 GLY A CA 1
ATOM 2386 C C . GLY A 1 305 ? 11.859 -0.548 2.107 1 90.94 305 GLY A C 1
ATOM 2387 O O . GLY A 1 305 ? 10.969 -1.283 1.679 1 90.94 305 GLY A O 1
ATOM 2388 N N . ILE A 1 306 ? 13.016 -0.157 1.375 1 93.06 306 ILE A N 1
ATOM 2389 C CA . ILE A 1 306 ? 13.273 -0.704 0.047 1 93.06 306 ILE A CA 1
ATOM 2390 C C . ILE A 1 306 ? 14.727 -1.173 -0.045 1 93.06 306 ILE A C 1
ATOM 2392 O O . ILE A 1 306 ? 15.617 -0.578 0.567 1 93.06 306 ILE A O 1
ATOM 2396 N N . SER A 1 307 ? 14.953 -2.217 -0.734 1 93.5 307 SER A N 1
ATOM 2397 C CA . SER A 1 307 ? 16.312 -2.668 -1.057 1 93.5 307 SER A CA 1
ATOM 2398 C C . SER A 1 307 ? 16.469 -2.893 -2.555 1 93.5 307 SER A C 1
ATOM 2400 O O . SER A 1 307 ? 15.516 -3.271 -3.24 1 93.5 307 SER A O 1
ATOM 2402 N N . LYS A 1 308 ? 17.609 -2.604 -3.016 1 92.81 308 LYS A N 1
ATOM 2403 C CA . LYS A 1 308 ? 17.953 -2.791 -4.422 1 92.81 308 LYS A CA 1
ATOM 2404 C C . LYS A 1 308 ? 19.109 -3.775 -4.582 1 92.81 308 LYS A C 1
ATOM 2406 O O . LYS A 1 308 ? 20.062 -3.754 -3.801 1 92.81 308 LYS A O 1
ATOM 2411 N N . HIS A 1 309 ? 18.953 -4.59 -5.555 1 95.56 309 HIS A N 1
ATOM 2412 C CA . HIS A 1 309 ? 19.953 -5.625 -5.816 1 95.56 309 HIS A CA 1
ATOM 2413 C C . HIS A 1 309 ? 20.203 -5.789 -7.312 1 95.56 309 HIS A C 1
ATOM 2415 O O . HIS A 1 309 ? 19.391 -5.355 -8.133 1 95.56 309 HIS A O 1
ATOM 2421 N N . LYS A 1 310 ? 21.375 -6.336 -7.578 1 94.44 310 LYS A N 1
ATOM 2422 C CA . LYS A 1 310 ? 21.75 -6.613 -8.961 1 94.44 310 LYS A CA 1
ATOM 2423 C C . LYS A 1 310 ? 22.375 -7.996 -9.102 1 94.44 310 LYS A C 1
ATOM 2425 O O . LYS A 1 310 ? 23.016 -8.492 -8.172 1 94.44 310 LYS A O 1
ATOM 2430 N N . CYS A 1 311 ? 22.125 -8.57 -10.172 1 94.5 311 CYS A N 1
ATOM 2431 C CA . CYS A 1 311 ? 22.828 -9.797 -10.539 1 94.5 311 CYS A CA 1
ATOM 2432 C C . CYS A 1 311 ? 23.156 -9.812 -12.023 1 94.5 311 CYS A C 1
ATOM 2434 O O . CYS A 1 311 ? 22.625 -9.023 -12.797 1 94.5 311 CYS A O 1
ATOM 2436 N N . ASP A 1 312 ? 24.109 -10.641 -12.344 1 94.06 312 ASP A N 1
ATOM 2437 C CA . ASP A 1 312 ? 24.578 -10.742 -13.727 1 94.06 312 ASP A CA 1
ATOM 2438 C C . ASP A 1 312 ? 24.172 -12.078 -14.352 1 94.06 312 ASP A C 1
ATOM 2440 O O . ASP A 1 312 ? 24.594 -13.141 -13.891 1 94.06 312 ASP A O 1
ATOM 2444 N N . LEU A 1 313 ? 23.328 -11.977 -15.312 1 94.12 313 LEU A N 1
ATOM 2445 C CA . LEU A 1 313 ? 22.875 -13.148 -16.047 1 94.12 313 LEU A CA 1
ATOM 2446 C C . LEU A 1 313 ? 23.562 -13.234 -17.406 1 94.12 313 LEU A C 1
ATOM 2448 O O . LEU A 1 313 ? 23.031 -12.742 -18.406 1 94.12 313 LEU A O 1
ATOM 2452 N N . ASN A 1 314 ? 24.734 -13.953 -17.469 1 87.88 314 ASN A N 1
ATOM 2453 C CA . ASN A 1 314 ? 25.516 -14.141 -18.688 1 87.88 314 ASN A CA 1
ATOM 2454 C C . ASN A 1 314 ? 25.812 -12.805 -19.375 1 87.88 314 ASN A C 1
ATOM 2456 O O . ASN A 1 314 ? 25.531 -12.641 -20.562 1 87.88 314 ASN A O 1
ATOM 2460 N N . GLY A 1 315 ? 26.203 -11.82 -18.625 1 89.25 315 GLY A N 1
ATOM 2461 C CA . GLY A 1 315 ? 26.594 -10.531 -19.172 1 89.25 315 GLY A CA 1
ATOM 2462 C C . GLY A 1 315 ? 25.469 -9.508 -19.125 1 89.25 315 GLY A C 1
ATOM 2463 O O . GLY A 1 315 ? 25.719 -8.312 -19.328 1 89.25 315 GLY A O 1
ATOM 2464 N N . SER A 1 316 ? 24.297 -9.945 -18.953 1 91.81 316 SER A N 1
ATOM 2465 C CA . SER A 1 316 ? 23.156 -9.023 -18.812 1 91.81 316 SER A CA 1
ATOM 2466 C C . SER A 1 316 ? 22.906 -8.672 -17.359 1 91.81 316 SER A C 1
ATOM 2468 O O . SER A 1 316 ? 22.719 -9.555 -16.516 1 91.81 316 SER A O 1
ATOM 2470 N N . LYS A 1 317 ? 22.875 -7.434 -17.109 1 93.56 317 LYS A N 1
ATOM 2471 C CA . LYS A 1 317 ? 22.641 -6.984 -15.734 1 93.56 317 LYS A CA 1
ATOM 2472 C C . LYS A 1 317 ? 21.141 -6.914 -15.422 1 93.56 317 LYS A C 1
ATOM 2474 O O . LYS A 1 317 ? 20.391 -6.258 -16.141 1 93.56 317 LYS A O 1
ATOM 2479 N N . VAL A 1 318 ? 20.797 -7.637 -14.359 1 94.75 318 VAL A N 1
ATOM 2480 C CA . VAL A 1 318 ? 19.406 -7.652 -13.914 1 94.75 318 VAL A CA 1
ATOM 2481 C C . VAL A 1 318 ? 19.266 -6.875 -12.609 1 94.75 318 VAL A C 1
ATOM 2483 O O . VAL A 1 318 ? 20.062 -7.066 -11.68 1 94.75 318 VAL A O 1
ATOM 2486 N N . LYS A 1 319 ? 18.328 -6.012 -12.578 1 94.75 319 LYS A N 1
ATOM 2487 C CA . LYS A 1 319 ? 18.047 -5.242 -11.367 1 94.75 319 LYS A CA 1
ATOM 2488 C C . LYS A 1 319 ? 16.797 -5.766 -10.656 1 94.75 319 LYS A C 1
ATOM 2490 O O . LYS A 1 319 ? 15.805 -6.113 -11.305 1 94.75 319 LYS A O 1
ATOM 2495 N N . ILE A 1 320 ? 16.891 -5.836 -9.344 1 96.31 320 ILE A N 1
ATOM 2496 C CA . ILE A 1 320 ? 15.812 -6.301 -8.492 1 96.31 320 ILE A CA 1
ATOM 2497 C C . ILE A 1 320 ? 15.555 -5.285 -7.383 1 96.31 320 ILE A C 1
ATOM 2499 O O . ILE A 1 320 ? 16.469 -4.922 -6.641 1 96.31 320 ILE A O 1
ATOM 2503 N N . THR A 1 321 ? 14.336 -4.77 -7.316 1 95.56 321 THR A N 1
ATOM 2504 C CA . THR A 1 321 ? 13.93 -3.867 -6.246 1 95.56 321 THR A CA 1
ATOM 2505 C C . THR A 1 321 ? 12.828 -4.496 -5.395 1 95.56 321 THR A C 1
ATOM 2507 O O . THR A 1 321 ? 11.82 -4.973 -5.93 1 95.56 321 THR A O 1
ATOM 2510 N N . ILE A 1 322 ? 13.031 -4.504 -4.117 1 97.25 322 ILE A N 1
ATOM 2511 C CA . ILE A 1 322 ? 12.086 -5.1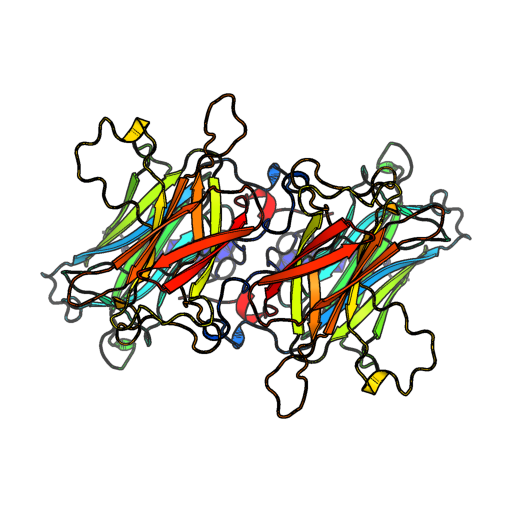41 -3.203 1 97.25 322 ILE A CA 1
ATOM 2512 C C . ILE A 1 322 ? 11.625 -4.133 -2.152 1 97.25 322 ILE A C 1
ATOM 2514 O O . ILE A 1 322 ? 12.445 -3.402 -1.587 1 97.25 322 ILE A O 1
ATOM 2518 N N . ALA A 1 323 ? 10.32 -4.035 -1.971 1 97.31 323 ALA A N 1
ATOM 2519 C CA . ALA A 1 323 ? 9.75 -3.283 -0.856 1 97.31 323 ALA A CA 1
ATOM 2520 C C . ALA A 1 323 ? 9.477 -4.195 0.335 1 97.31 323 ALA A C 1
ATOM 2522 O O . ALA A 1 323 ? 8.945 -5.297 0.17 1 97.31 323 ALA A O 1
ATOM 2523 N N . TRP A 1 324 ? 9.82 -3.705 1.495 1 95.88 324 TRP A N 1
ATOM 2524 C CA . TRP A 1 324 ? 9.641 -4.473 2.723 1 95.88 324 TRP A CA 1
ATOM 2525 C C . TRP A 1 324 ? 8.594 -3.826 3.623 1 95.88 324 TRP A C 1
ATOM 2527 O O . TRP A 1 324 ? 8.531 -2.6 3.732 1 95.88 324 TRP A O 1
ATOM 2537 N N . SER A 1 325 ? 7.855 -4.672 4.27 1 95.75 325 SER A N 1
ATOM 2538 C CA . SER A 1 325 ? 6.84 -4.215 5.211 1 95.75 325 SER A CA 1
ATOM 2539 C C . SER A 1 325 ? 6.551 -5.273 6.27 1 95.75 325 SER A C 1
ATOM 2541 O O . SER A 1 325 ? 6.457 -6.465 5.957 1 95.75 325 SER A O 1
ATOM 2543 N N . PRO A 1 326 ? 6.469 -4.844 7.492 1 95.19 326 PRO A N 1
ATOM 2544 C CA . PRO A 1 326 ? 5.859 -5.793 8.422 1 95.19 326 PRO A CA 1
ATOM 2545 C C . PRO A 1 326 ? 4.43 -6.172 8.031 1 95.19 326 PRO A C 1
ATOM 2547 O O . PRO A 1 326 ? 3.803 -5.477 7.227 1 95.19 326 PRO A O 1
ATOM 2550 N N . ILE A 1 327 ? 4.031 -7.27 8.539 1 94.25 327 ILE A N 1
ATOM 2551 C CA . ILE A 1 327 ? 2.711 -7.777 8.188 1 94.25 327 ILE A CA 1
ATOM 2552 C C . ILE A 1 327 ? 1.653 -7.145 9.086 1 94.25 327 ILE A C 1
ATOM 2554 O O . ILE A 1 327 ? 1.816 -7.098 10.312 1 94.25 327 ILE A O 1
ATOM 2558 N N . ILE A 1 328 ? 0.638 -6.684 8.469 1 92.62 328 ILE A N 1
ATOM 2559 C CA . ILE A 1 328 ? -0.428 -5.957 9.156 1 92.62 328 ILE A CA 1
ATOM 2560 C C . ILE A 1 328 ? -1.209 -6.91 10.055 1 92.62 328 ILE A C 1
ATOM 2562 O O . ILE A 1 328 ? -1.461 -8.062 9.68 1 92.62 328 ILE A O 1
ATOM 2566 N N . SER A 1 329 ? -1.653 -6.402 11.188 1 91.25 329 SER A N 1
ATOM 2567 C CA . SER A 1 329 ? -2.48 -7.184 12.094 1 91.25 329 SER A CA 1
ATOM 2568 C C . SER A 1 329 ? -3.957 -6.84 11.938 1 91.25 329 SER A C 1
ATOM 2570 O O . SER A 1 329 ? -4.305 -5.855 11.281 1 91.25 329 SER A O 1
ATOM 2572 N N . SER A 1 330 ? -4.762 -7.688 12.578 1 89.44 330 SER A N 1
ATOM 2573 C CA . SER A 1 330 ? -6.195 -7.422 12.562 1 89.44 330 SER A CA 1
ATOM 2574 C C . SER A 1 330 ? -6.535 -6.168 13.359 1 89.44 330 SER A C 1
ATOM 2576 O O . SER A 1 330 ? -7.543 -5.512 13.094 1 89.44 330 SER A O 1
ATOM 2578 N N . ALA A 1 331 ? -5.707 -5.797 14.289 1 88.12 331 ALA A N 1
ATOM 2579 C CA . ALA A 1 331 ? -5.914 -4.578 15.07 1 88.12 331 ALA A CA 1
ATOM 2580 C C . ALA A 1 331 ? -5.832 -3.34 14.188 1 88.12 331 ALA A C 1
ATOM 2582 O O . ALA A 1 331 ? -6.547 -2.361 14.414 1 88.12 331 ALA A O 1
ATOM 2583 N N . PHE A 1 332 ? -4.992 -3.43 13.219 1 88.75 332 PHE A N 1
ATOM 2584 C CA . PHE A 1 332 ? -4.844 -2.293 12.32 1 88.75 332 PHE A CA 1
ATOM 2585 C C . PHE A 1 332 ? -6.094 -2.111 11.469 1 88.75 332 PHE A C 1
ATOM 2587 O O . PHE A 1 332 ? -6.547 -0.984 11.25 1 88.75 332 PHE A O 1
ATOM 2594 N N . THR A 1 333 ? -6.59 -3.225 10.945 1 87.69 333 THR A N 1
ATOM 2595 C CA . THR A 1 333 ? -7.715 -3.133 10.023 1 87.69 333 THR A CA 1
ATOM 2596 C C . THR A 1 333 ? -8.992 -2.764 10.773 1 87.69 333 THR A C 1
ATOM 2598 O O . THR A 1 333 ? -9.992 -2.383 10.156 1 87.69 333 THR A O 1
ATOM 2601 N N . LYS A 1 334 ? -8.984 -2.787 12.094 1 84.31 334 LYS A N 1
ATOM 2602 C CA . LYS A 1 334 ? -10.117 -2.391 12.914 1 84.31 334 LYS A CA 1
ATOM 2603 C C . LYS A 1 334 ? -9.805 -1.135 13.727 1 84.31 334 LYS A C 1
ATOM 2605 O O . LYS A 1 334 ? -10.461 -0.851 14.727 1 84.31 334 LYS A O 1
ATOM 2610 N N . LYS A 1 335 ? -8.758 -0.503 13.281 1 84.44 335 LYS A N 1
ATOM 2611 C CA . LYS A 1 335 ? -8.336 0.694 13.992 1 84.44 335 LYS A CA 1
ATOM 2612 C C . LYS A 1 335 ? -9.398 1.783 13.93 1 84.44 335 LYS A C 1
ATOM 2614 O O . LYS A 1 335 ? -9.891 2.115 12.852 1 84.44 335 LYS A O 1
ATOM 2619 N N . VAL A 1 336 ? -9.695 2.281 15.117 1 87.81 336 VAL A N 1
ATOM 2620 C CA . VAL A 1 336 ? -10.656 3.375 15.234 1 87.81 336 VAL A CA 1
ATOM 2621 C C . VAL A 1 336 ? -9.938 4.645 15.688 1 87.81 336 VAL A C 1
ATOM 2623 O O . VAL A 1 336 ? -9.172 4.621 16.656 1 87.81 336 VAL A O 1
ATOM 2626 N N . ILE A 1 337 ? -10.078 5.664 14.93 1 89.25 337 ILE A N 1
ATOM 2627 C CA . ILE A 1 337 ? -9.516 6.957 15.297 1 89.25 337 ILE A CA 1
ATOM 2628 C C . ILE A 1 337 ? -10.633 7.906 15.719 1 89.25 337 ILE A C 1
ATOM 2630 O O . ILE A 1 337 ? -11.594 8.117 14.969 1 89.25 337 ILE A O 1
ATOM 2634 N N . LEU A 1 338 ? -10.539 8.328 16.984 1 86.25 338 LEU A N 1
ATOM 2635 C CA . LEU A 1 338 ? -11.555 9.211 17.547 1 86.25 338 LEU A CA 1
ATOM 2636 C C . LEU A 1 338 ? -10.953 10.562 17.922 1 86.25 338 LEU A C 1
ATOM 2638 O O . LEU A 1 338 ? -9.773 10.641 18.266 1 86.25 338 LEU A O 1
ATOM 2642 N N . MET B 1 1 ? -31.625 27.703 16 1 39.28 1 MET B N 1
ATOM 2643 C CA . MET B 1 1 ? -30.234 27.5 15.656 1 39.28 1 MET B CA 1
ATOM 2644 C C . MET B 1 1 ? -29.875 26.016 15.688 1 39.28 1 MET B C 1
ATOM 2646 O O . MET B 1 1 ? -30.016 25.359 16.719 1 39.28 1 MET B O 1
ATOM 2650 N N . GLU B 1 2 ? -30.078 25.297 14.734 1 52.75 2 GLU B N 1
ATOM 2651 C CA . GLU B 1 2 ? -29.859 23.859 14.672 1 52.75 2 GLU B CA 1
ATOM 2652 C C . GLU B 1 2 ? -28.531 23.469 15.312 1 52.75 2 GLU B C 1
ATOM 2654 O O . GLU B 1 2 ? -27.5 24.125 15.078 1 52.75 2 GLU B O 1
ATOM 2659 N N . ASP B 1 3 ? -28.484 22.656 16.344 1 78.5 3 ASP B N 1
ATOM 2660 C CA . ASP B 1 3 ? -27.359 22.266 17.203 1 78.5 3 ASP B CA 1
ATOM 2661 C C . ASP B 1 3 ? -26.297 21.516 16.406 1 78.5 3 ASP B C 1
ATOM 2663 O O . ASP B 1 3 ? -26.547 20.422 15.906 1 78.5 3 ASP B O 1
ATOM 2667 N N . TYR B 1 4 ? -25.375 22.297 15.836 1 82.19 4 TYR B N 1
ATOM 2668 C CA . TYR B 1 4 ? -24.25 21.781 15.07 1 82.19 4 TYR B CA 1
ATOM 2669 C C . TYR B 1 4 ? -23.875 20.375 15.539 1 82.19 4 TYR B C 1
ATOM 2671 O O . TYR B 1 4 ? -23.531 19.516 14.727 1 82.19 4 TYR B O 1
ATOM 2679 N N . GLN B 1 5 ? -24.156 20.188 16.766 1 85.81 5 GLN B N 1
ATOM 2680 C CA . GLN B 1 5 ? -23.781 18.891 17.312 1 85.81 5 GLN B CA 1
ATOM 2681 C C . GLN B 1 5 ? -24.766 17.812 16.891 1 85.81 5 GLN B C 1
ATOM 2683 O O . GLN B 1 5 ? -24.359 16.688 16.562 1 85.81 5 GLN B O 1
ATOM 2688 N N . GLU B 1 6 ? -25.984 18.156 16.844 1 86.12 6 GLU B N 1
ATOM 2689 C CA . GLU B 1 6 ? -27 17.188 16.453 1 86.12 6 GLU B CA 1
ATOM 2690 C C . GLU B 1 6 ? -26.859 16.781 14.992 1 86.12 6 GLU B C 1
ATOM 2692 O O . GLU B 1 6 ? -27.016 15.609 14.648 1 86.12 6 GLU B O 1
ATOM 2697 N N . VAL B 1 7 ? -26.562 17.734 14.227 1 87.94 7 VAL B N 1
ATOM 2698 C CA . VAL B 1 7 ? -26.359 17.484 12.805 1 87.94 7 VAL B CA 1
ATOM 2699 C C . VAL B 1 7 ? -25.156 16.578 12.602 1 87.94 7 VAL B C 1
ATOM 2701 O O . VAL B 1 7 ? -25.203 15.633 11.812 1 87.94 7 VAL B O 1
ATOM 2704 N N . PHE B 1 8 ? -24.172 16.844 13.305 1 91.44 8 PHE B N 1
ATOM 2705 C CA . PHE B 1 8 ? -22.953 16.062 13.188 1 91.44 8 PHE B CA 1
ATOM 2706 C C . PHE B 1 8 ? -23.156 14.633 13.68 1 91.44 8 PHE B C 1
ATOM 2708 O O . PHE B 1 8 ? -22.719 13.68 13.039 1 91.44 8 PHE B O 1
ATOM 2715 N N . ASP B 1 9 ? -23.922 14.516 14.742 1 90.19 9 ASP B N 1
ATOM 2716 C CA . ASP B 1 9 ? -24.219 13.195 15.281 1 90.19 9 ASP B CA 1
ATOM 2717 C C . ASP B 1 9 ? -25.062 12.383 14.305 1 90.19 9 ASP B C 1
ATOM 2719 O O . ASP B 1 9 ? -24.859 11.172 14.156 1 90.19 9 ASP B O 1
ATOM 2723 N N . SER B 1 10 ? -25.969 13.062 13.727 1 89.12 10 SER B N 1
ATOM 2724 C CA . SER B 1 10 ? -26.812 12.406 12.734 1 89.12 10 SER B CA 1
ATOM 2725 C C . SER B 1 10 ? -25.984 11.93 11.539 1 89.12 10 SER B C 1
ATOM 2727 O O . SER B 1 10 ? -26.203 10.836 11.023 1 89.12 10 SER B O 1
ATOM 2729 N N . TYR B 1 11 ? -25.094 12.758 11.195 1 91.06 11 TYR B N 1
ATOM 2730 C CA . TYR B 1 11 ? -24.188 12.398 10.117 1 91.06 11 TYR B CA 1
ATOM 2731 C C . TYR B 1 11 ? -23.375 11.156 10.484 1 91.06 11 TYR B C 1
ATOM 2733 O O . TYR B 1 11 ? -23.281 10.211 9.688 1 91.06 11 TYR B O 1
ATOM 2741 N N . LEU B 1 12 ? -22.859 11.047 11.648 1 91 12 LEU B N 1
ATOM 2742 C CA . LEU B 1 12 ? -22.047 9.914 12.086 1 91 12 LEU B CA 1
ATOM 2743 C C . LEU B 1 12 ? -22.875 8.641 12.156 1 91 12 LEU B C 1
ATOM 2745 O O . LEU B 1 12 ? -22.406 7.562 11.781 1 91 12 LEU B O 1
ATOM 2749 N N . GLN B 1 13 ? -24.078 8.797 12.539 1 89.25 13 GLN B N 1
ATOM 2750 C CA . GLN B 1 13 ? -24.984 7.652 12.617 1 89.25 13 GLN B CA 1
ATOM 2751 C C . GLN B 1 13 ? -25.281 7.09 11.234 1 89.25 13 GLN B C 1
ATOM 2753 O O . GLN B 1 13 ? -25.328 5.871 11.047 1 89.25 13 GLN B O 1
ATOM 2758 N N . GLY B 1 14 ? -25.438 7.965 10.359 1 88.31 14 GLY B N 1
ATOM 2759 C CA . GLY B 1 14 ? -25.656 7.535 8.984 1 88.31 14 GLY B CA 1
ATOM 2760 C C . GLY B 1 14 ? -24.469 6.801 8.398 1 88.31 14 GLY B C 1
ATOM 2761 O O . GLY B 1 14 ? -24.625 5.836 7.652 1 88.31 14 GLY B O 1
ATOM 2762 N N . LEU B 1 15 ? -23.359 7.219 8.766 1 89.06 15 LEU B N 1
ATOM 2763 C CA . LEU B 1 15 ? -22.125 6.617 8.273 1 89.06 15 LEU B CA 1
ATOM 2764 C C . LEU B 1 15 ? -21.953 5.211 8.844 1 89.06 15 LEU B C 1
ATOM 2766 O O . LEU B 1 15 ? -21.453 4.316 8.156 1 89.06 15 LEU B O 1
ATOM 2770 N N . GLU B 1 16 ? -22.328 5 10.055 1 88.06 16 GLU B N 1
ATOM 2771 C CA . GLU B 1 16 ? -22.125 3.727 10.727 1 88.06 16 GLU B CA 1
ATOM 2772 C C . GLU B 1 16 ? -22.875 2.598 10.023 1 88.06 16 GLU B C 1
ATOM 2774 O O . GLU B 1 16 ? -22.375 1.468 9.961 1 88.06 16 GLU B O 1
ATOM 2779 N N . SER B 1 17 ? -23.891 2.898 9.477 1 81.94 17 SER B N 1
ATOM 2780 C CA . SER B 1 17 ? -24.656 1.895 8.742 1 81.94 17 SER B CA 1
ATOM 2781 C C . SER B 1 17 ? -23.922 1.441 7.484 1 81.94 17 SER B C 1
ATOM 2783 O O . SER B 1 17 ? -24.125 0.323 7.012 1 81.94 17 SER B O 1
ATOM 2785 N N . LYS B 1 18 ? -23.031 2.25 7.074 1 78.75 18 LYS B N 1
ATOM 2786 C CA . LYS B 1 18 ? -22.375 1.978 5.801 1 78.75 18 LYS B CA 1
ATOM 2787 C C . LYS B 1 18 ? -20.984 1.382 6.023 1 78.75 18 LYS B C 1
ATOM 2789 O O . LYS B 1 18 ? -20.547 0.523 5.254 1 78.75 18 LYS B O 1
ATOM 2794 N N . VAL B 1 19 ? -20.312 1.86 7.051 1 82.19 19 VAL B N 1
ATOM 2795 C CA . VAL B 1 19 ? -18.906 1.501 7.133 1 82.19 19 VAL B CA 1
ATOM 2796 C C . VAL B 1 19 ? -18.641 0.687 8.398 1 82.19 19 VAL B C 1
ATOM 2798 O O . VAL B 1 19 ? -17.531 0.214 8.625 1 82.19 19 VAL B O 1
ATOM 2801 N N . GLY B 1 20 ? -19.688 0.387 9.242 1 80.62 20 GLY B N 1
ATOM 2802 C CA . GLY B 1 20 ? -19.531 -0.308 10.508 1 80.62 20 GLY B CA 1
ATOM 2803 C C . GLY B 1 20 ? -19.297 0.629 11.68 1 80.62 20 GLY B C 1
ATOM 2804 O O . GLY B 1 20 ? -20.188 0.85 12.492 1 80.62 20 GLY B O 1
ATOM 2805 N N . HIS B 1 21 ? -18.094 1.204 11.773 1 88.56 21 HIS B N 1
ATOM 2806 C CA . HIS B 1 21 ? -17.797 2.227 12.773 1 88.56 21 HIS B CA 1
ATOM 2807 C C . HIS B 1 21 ? -17.266 3.502 12.117 1 88.56 21 HIS B C 1
ATOM 2809 O O . HIS B 1 21 ? -16.375 3.447 11.266 1 88.56 21 HIS B O 1
ATOM 2815 N N . PHE B 1 22 ? -17.734 4.617 12.539 1 91.38 22 PHE B N 1
ATOM 2816 C CA . PHE B 1 22 ? -17.438 5.871 11.859 1 91.38 22 PHE B CA 1
ATOM 2817 C C . PHE B 1 22 ? -15.961 6.238 12.023 1 91.38 22 PHE B C 1
ATOM 2819 O O . PHE B 1 22 ? -15.422 7.027 11.242 1 91.38 22 PHE B O 1
ATOM 2826 N N . GLY B 1 23 ? -15.312 5.652 13.008 1 93.62 23 GLY B N 1
ATOM 2827 C CA . GLY B 1 23 ? -13.922 5.988 13.289 1 93.62 23 GLY B CA 1
ATOM 2828 C C . GLY B 1 23 ? -12.938 5.113 12.539 1 93.62 23 GLY B C 1
ATOM 2829 O O . GLY B 1 23 ? -11.719 5.297 12.656 1 93.62 23 GLY B O 1
ATOM 2830 N N . TYR B 1 24 ? -13.445 4.18 11.68 1 92.44 24 TYR B N 1
ATOM 2831 C CA . TYR B 1 24 ? -12.547 3.314 10.922 1 92.44 24 TYR B CA 1
ATOM 2832 C C . TYR B 1 24 ? -11.75 4.113 9.898 1 92.44 24 TYR B C 1
ATOM 2834 O O . TYR B 1 24 ? -12.289 5.023 9.266 1 92.44 24 TYR B O 1
ATOM 2842 N N . THR B 1 25 ? -10.523 3.758 9.805 1 92.69 25 THR B N 1
ATOM 2843 C CA . THR B 1 25 ? -9.641 4.422 8.852 1 92.69 25 THR B CA 1
ATOM 2844 C C . THR B 1 25 ? -9.516 3.604 7.57 1 92.69 25 THR B C 1
ATOM 2846 O O . THR B 1 25 ? -9.68 2.381 7.59 1 92.69 25 THR B O 1
ATOM 2849 N N . SER B 1 26 ? -9.305 4.281 6.492 1 91.25 26 SER B N 1
ATOM 2850 C CA . SER B 1 26 ? -9.133 3.637 5.195 1 91.25 26 SER B CA 1
ATOM 2851 C C . SER B 1 26 ? -7.961 2.664 5.207 1 91.25 26 SER B C 1
ATOM 2853 O O . SER B 1 26 ? -6.91 2.959 5.785 1 91.25 26 SER B O 1
ATOM 2855 N N . LEU B 1 27 ? -8.117 1.528 4.504 1 89.25 27 LEU B N 1
ATOM 2856 C CA . LEU B 1 27 ? -7.062 0.529 4.379 1 89.25 27 LEU B CA 1
ATOM 2857 C C . LEU B 1 27 ? -6.375 0.637 3.021 1 89.25 27 LEU B C 1
ATOM 2859 O O . LEU B 1 27 ? -5.422 -0.094 2.746 1 89.25 27 LEU B O 1
ATOM 2863 N N . VAL B 1 28 ? -6.883 1.543 2.283 1 92.31 28 VAL B N 1
ATOM 2864 C CA . VAL B 1 28 ? -6.324 1.691 0.941 1 92.31 28 VAL B CA 1
ATOM 2865 C C . VAL B 1 28 ? -4.93 2.301 1.024 1 92.31 28 VAL B C 1
ATOM 2867 O O . VAL B 1 28 ? -4.734 3.336 1.667 1 92.31 28 VAL B O 1
ATOM 2870 N N . SER B 1 29 ? -4.051 1.659 0.433 1 93.19 29 SER B N 1
ATOM 2871 C CA . SER B 1 29 ? -2.666 2.119 0.429 1 93.19 29 SER B CA 1
ATOM 2872 C C . SER B 1 29 ? -2.42 3.121 -0.694 1 93.19 29 SER B C 1
ATOM 2874 O O . SER B 1 29 ? -2.967 2.98 -1.79 1 93.19 29 SER B O 1
ATOM 2876 N N . PRO B 1 30 ? -1.569 4.07 -0.376 1 95.69 30 PRO B N 1
ATOM 2877 C CA . PRO B 1 30 ? -1.176 4.973 -1.458 1 95.69 30 PRO B CA 1
ATOM 2878 C C . PRO B 1 30 ? -0.233 4.316 -2.463 1 95.69 30 PRO B C 1
ATOM 2880 O O . PRO B 1 30 ? 0.088 4.914 -3.494 1 95.69 30 PRO B O 1
ATOM 2883 N N . MET B 1 31 ? 0.15 3.096 -2.227 1 95.44 31 MET B N 1
ATOM 2884 C CA . MET B 1 31 ? 1.131 2.428 -3.076 1 95.44 31 MET B CA 1
ATOM 2885 C C . MET B 1 31 ? 0.535 1.179 -3.717 1 95.44 31 MET B C 1
ATOM 2887 O O . MET B 1 31 ? 1.254 0.22 -4.004 1 95.44 31 MET B O 1
ATOM 2891 N N . HIS B 1 32 ? -0.691 1.178 -3.955 1 92.5 32 HIS B N 1
ATOM 2892 C CA . HIS B 1 32 ? -1.413 -0.012 -4.395 1 92.5 32 HIS B CA 1
ATOM 2893 C C . HIS B 1 32 ? -0.897 -0.504 -5.742 1 92.5 32 HIS B C 1
ATOM 2895 O O . HIS B 1 32 ? -0.9 -1.708 -6.012 1 92.5 32 HIS B O 1
ATOM 2901 N N . PHE B 1 33 ? -0.496 0.366 -6.594 1 92.62 33 PHE B N 1
ATOM 2902 C CA . PHE B 1 33 ? -0.108 -0.031 -7.945 1 92.62 33 PHE B CA 1
ATOM 2903 C C . PHE B 1 33 ? 1.377 0.221 -8.18 1 92.62 33 PHE B C 1
ATOM 2905 O O . PHE B 1 33 ? 1.849 0.175 -9.312 1 92.62 33 PHE B O 1
ATOM 2912 N N . THR B 1 34 ? 2.066 0.519 -7.125 1 94.38 34 THR B N 1
ATOM 2913 C CA . THR B 1 34 ? 3.473 0.885 -7.246 1 94.38 34 THR B CA 1
ATOM 2914 C C . THR B 1 34 ? 4.277 -0.251 -7.871 1 94.38 34 THR B C 1
ATOM 2916 O O . THR B 1 34 ? 5.191 -0.009 -8.664 1 94.38 34 THR B O 1
ATOM 2919 N N . HIS B 1 35 ? 3.953 -1.506 -7.559 1 89.69 35 HIS B N 1
ATOM 2920 C CA . HIS B 1 35 ? 4.758 -2.652 -7.965 1 89.69 35 HIS B CA 1
ATOM 2921 C C . HIS B 1 35 ? 4.328 -3.17 -9.336 1 89.69 35 HIS B C 1
ATOM 2923 O O . HIS B 1 35 ? 4.941 -4.094 -9.875 1 89.69 35 HIS B O 1
ATOM 2929 N N . TYR B 1 36 ? 3.371 -2.604 -9.938 1 88.62 36 TYR B N 1
ATOM 2930 C CA . TYR B 1 36 ? 2.941 -3.008 -11.273 1 88.62 36 TYR B CA 1
ATOM 2931 C C . TYR B 1 36 ? 3.631 -2.17 -12.344 1 88.62 36 TYR B C 1
ATOM 2933 O O . TYR B 1 36 ? 4.109 -1.069 -12.07 1 88.62 36 TYR B O 1
ATOM 2941 N N . THR B 1 37 ? 3.732 -2.75 -13.523 1 87.38 37 THR B N 1
ATOM 2942 C CA . THR B 1 37 ? 4.082 -1.942 -14.68 1 87.38 37 THR B CA 1
ATOM 2943 C C . THR B 1 37 ? 2.852 -1.237 -15.242 1 87.38 37 THR B C 1
ATOM 2945 O O . THR B 1 37 ? 1.72 -1.643 -14.969 1 87.38 37 THR B O 1
ATOM 2948 N N . PRO B 1 38 ? 3.104 -0.163 -15.992 1 84.75 38 PRO B N 1
ATOM 2949 C CA . PRO B 1 38 ? 1.949 0.528 -16.578 1 84.75 38 PRO B CA 1
ATOM 2950 C C . PRO B 1 38 ? 1.061 -0.399 -17.406 1 84.75 38 PRO B C 1
ATOM 2952 O O . PRO B 1 38 ? -0.157 -0.209 -17.453 1 84.75 38 PRO B O 1
ATOM 2955 N N . ARG B 1 39 ? 1.596 -1.488 -17.969 1 86 39 ARG B N 1
ATOM 2956 C CA . ARG B 1 39 ? 0.85 -2.418 -18.812 1 86 39 ARG B CA 1
ATOM 2957 C C . ARG B 1 39 ? -0.07 -3.299 -17.969 1 86 39 ARG B C 1
ATOM 2959 O O . ARG B 1 39 ? -1.064 -3.824 -18.469 1 86 39 ARG B O 1
ATOM 2966 N N . GLN B 1 40 ? 0.248 -3.426 -16.734 1 85.81 40 GLN B N 1
ATOM 2967 C CA . GLN B 1 40 ? -0.507 -4.324 -15.867 1 85.81 40 GLN B CA 1
ATOM 2968 C C . GLN B 1 40 ? -1.648 -3.588 -15.164 1 85.81 40 GLN B C 1
ATOM 2970 O O . GLN B 1 40 ? -2.533 -4.215 -14.586 1 85.81 40 GLN B O 1
ATOM 2975 N N . VAL B 1 41 ? -1.554 -2.283 -15.203 1 86.75 41 VAL B N 1
ATOM 2976 C CA . VAL B 1 41 ? -2.562 -1.51 -14.484 1 86.75 41 VAL B CA 1
ATOM 2977 C C . VAL B 1 41 ? -3.777 -1.285 -15.383 1 86.75 41 VAL B C 1
ATOM 2979 O O . VAL B 1 41 ? -3.672 -0.643 -16.438 1 86.75 41 VAL B O 1
ATOM 2982 N N . THR B 1 42 ? -4.867 -1.837 -14.93 1 84.88 42 THR B N 1
ATOM 2983 C CA . THR B 1 42 ? -6.113 -1.662 -15.672 1 84.88 42 THR B CA 1
ATOM 2984 C C . THR B 1 42 ? -6.664 -0.252 -15.477 1 84.88 42 THR B C 1
ATOM 2986 O O . THR B 1 42 ? -6.793 0.222 -14.352 1 84.88 42 THR B O 1
ATOM 2989 N N . SER B 1 43 ? -7.082 0.348 -16.5 1 84.19 43 SER B N 1
ATOM 2990 C CA . SER B 1 43 ? -7.516 1.74 -16.469 1 84.19 43 SER B CA 1
ATOM 2991 C C . SER B 1 43 ? -8.781 1.909 -15.633 1 84.19 43 SER B C 1
ATOM 2993 O O . SER B 1 43 ? -8.961 2.934 -14.969 1 84.19 43 SER B O 1
ATOM 2995 N N . ASP B 1 44 ? -9.539 0.864 -15.516 1 86.69 44 ASP B N 1
ATOM 2996 C CA . ASP B 1 44 ? -10.805 0.962 -14.781 1 86.69 44 ASP B CA 1
ATOM 2997 C C . ASP B 1 44 ? -10.555 1.06 -13.281 1 86.69 44 ASP B C 1
ATOM 2999 O O . ASP B 1 44 ? -11.438 1.488 -12.531 1 86.69 44 ASP B O 1
ATOM 3003 N N . TYR B 1 45 ? -9.398 0.695 -12.961 1 89.69 45 TYR B N 1
ATOM 3004 C CA . TYR B 1 45 ? -9.141 0.625 -11.531 1 89.69 45 TYR B CA 1
ATOM 3005 C C . TYR B 1 45 ? -8.414 1.871 -11.039 1 89.69 45 TYR B C 1
ATOM 3007 O O . TYR B 1 45 ? -8.086 1.987 -9.859 1 89.69 45 TYR B O 1
ATOM 3015 N N . THR B 1 46 ? -8.211 2.766 -11.922 1 91.12 46 THR B N 1
ATOM 3016 C CA . THR B 1 46 ? -7.551 4.012 -11.555 1 91.12 46 THR B CA 1
ATOM 3017 C C . THR B 1 46 ? -8.438 5.211 -11.891 1 91.12 46 THR B C 1
ATOM 3019 O O . THR B 1 46 ? -9.25 5.145 -12.812 1 91.12 46 THR B O 1
ATOM 3022 N N . THR B 1 47 ? -8.305 6.184 -11.094 1 86.56 47 THR B N 1
ATOM 3023 C CA . THR B 1 47 ? -9.086 7.387 -11.344 1 86.56 47 THR B CA 1
ATOM 3024 C C . THR B 1 47 ? -8.391 8.289 -12.359 1 86.56 47 THR B C 1
ATOM 3026 O O . THR B 1 47 ? -7.172 8.469 -12.297 1 86.56 47 THR B O 1
ATOM 3029 N N . ARG B 1 48 ? -9.188 8.688 -13.312 1 80.19 48 ARG B N 1
ATOM 3030 C CA . ARG B 1 48 ? -8.68 9.695 -14.234 1 80.19 48 ARG B CA 1
ATOM 3031 C C . ARG B 1 48 ? -9.32 11.055 -13.977 1 80.19 48 ARG B C 1
ATOM 3033 O O . ARG B 1 48 ? -9.078 12.016 -14.703 1 80.19 48 ARG B O 1
ATOM 3040 N N . GLY B 1 49 ? -10.031 11.102 -12.875 1 80.75 49 GLY B N 1
ATOM 3041 C CA . GLY B 1 49 ? -10.789 12.312 -12.602 1 80.75 49 GLY B CA 1
ATOM 3042 C C . GLY B 1 49 ? -10.086 13.266 -11.656 1 80.75 49 GLY B C 1
ATOM 3043 O O . GLY B 1 49 ? -8.852 13.312 -11.625 1 80.75 49 GLY B O 1
ATOM 3044 N N . ILE B 1 50 ? -10.875 14.094 -11.023 1 87.94 50 ILE B N 1
ATOM 3045 C CA . ILE B 1 50 ? -10.391 15.172 -10.172 1 87.94 50 ILE B CA 1
ATOM 3046 C C . ILE B 1 50 ? -9.867 14.594 -8.859 1 87.94 50 ILE B C 1
ATOM 3048 O O . ILE B 1 50 ? -10.484 13.695 -8.281 1 87.94 50 ILE B O 1
ATOM 3052 N N . THR B 1 51 ? -8.75 15.047 -8.469 1 92.62 51 THR B N 1
ATOM 3053 C CA . THR B 1 51 ? -8.172 14.727 -7.164 1 92.62 51 THR B CA 1
ATOM 3054 C C . THR B 1 51 ? -7.832 16 -6.395 1 92.62 51 THR B C 1
ATOM 3056 O O . THR B 1 51 ? -7.828 17.094 -6.965 1 92.62 51 THR B O 1
ATOM 3059 N N . LEU B 1 52 ? -7.617 15.828 -5.121 1 93.25 52 LEU B N 1
ATOM 3060 C CA . LEU B 1 52 ? -7.34 17 -4.297 1 93.25 52 LEU B CA 1
ATOM 3061 C C . LEU B 1 52 ? -5.941 16.922 -3.697 1 93.25 52 LEU B C 1
ATOM 3063 O O . LEU B 1 52 ? -5.492 15.852 -3.283 1 93.25 52 LEU B O 1
ATOM 3067 N N . GLN B 1 53 ? -5.285 18.031 -3.697 1 94.06 53 GLN B N 1
ATOM 3068 C CA . GLN B 1 53 ? -4.062 18.234 -2.928 1 94.06 53 GLN B CA 1
ATOM 3069 C C . GLN B 1 53 ? -4.332 19.062 -1.675 1 94.06 53 GLN B C 1
ATOM 3071 O O . GLN B 1 53 ? -4.805 20.188 -1.766 1 94.06 53 GLN B O 1
ATOM 3076 N N . ILE B 1 54 ? -4.059 18.469 -0.505 1 95.5 54 ILE B N 1
ATOM 3077 C CA . ILE B 1 54 ? -4.277 19.156 0.767 1 95.5 54 ILE B CA 1
ATOM 3078 C C . ILE B 1 54 ? -3.012 19.906 1.167 1 95.5 54 ILE B C 1
ATOM 3080 O O . ILE B 1 54 ? -1.916 19.344 1.174 1 95.5 54 ILE B O 1
ATOM 3084 N N . PHE B 1 55 ? -3.133 21.141 1.554 1 94.69 55 PHE B N 1
ATOM 3085 C CA . PHE B 1 55 ? -1.968 21.938 1.913 1 94.69 55 PHE B CA 1
ATOM 3086 C C . PHE B 1 55 ? -1.898 22.141 3.42 1 94.69 55 PHE B C 1
ATOM 3088 O O . PHE B 1 55 ? -0.877 21.859 4.047 1 94.69 55 PHE B O 1
ATOM 3095 N N . SER B 1 56 ? -2.971 22.656 3.932 1 95.19 56 SER B N 1
ATOM 3096 C CA . SER B 1 56 ? -2.898 23.016 5.344 1 95.19 56 SER B CA 1
ATOM 3097 C C . SER B 1 56 ? -4.285 23.062 5.977 1 95.19 56 SER B C 1
ATOM 3099 O O . SER B 1 56 ? -5.297 23.062 5.266 1 95.19 56 SER B O 1
ATOM 3101 N N . PHE B 1 57 ? -4.273 23 7.223 1 97.25 57 PHE B N 1
ATOM 3102 C CA . PHE B 1 57 ? -5.438 23.219 8.078 1 97.25 57 PHE B CA 1
ATOM 3103 C C . PHE B 1 57 ? -5.094 24.156 9.219 1 97.25 57 PHE B C 1
ATOM 3105 O O . PHE B 1 57 ? -4.102 23.969 9.922 1 97.25 57 PHE B O 1
ATOM 3112 N N . LYS B 1 58 ? -5.902 25.219 9.469 1 97.25 58 LYS B N 1
ATOM 3113 C CA . LYS B 1 58 ? -5.582 26.172 10.531 1 97.25 58 LYS B CA 1
ATOM 3114 C C . LYS B 1 58 ? -6.84 26.594 11.281 1 97.25 58 LYS B C 1
ATOM 3116 O O . LYS B 1 58 ? -7.945 26.516 10.75 1 97.25 58 LYS B O 1
ATOM 3121 N N . ILE B 1 59 ? -6.625 26.969 12.492 1 97.38 59 ILE B N 1
ATOM 3122 C CA . ILE B 1 59 ? -7.637 27.719 13.234 1 97.38 59 ILE B CA 1
ATOM 3123 C C . ILE B 1 59 ? -7.484 29.203 12.945 1 97.38 59 ILE B C 1
ATOM 3125 O O . ILE B 1 59 ? -6.613 29.859 13.516 1 97.38 59 ILE B O 1
ATOM 3129 N N . ALA B 1 60 ? -8.32 29.656 12.133 1 95.81 60 ALA B N 1
ATOM 3130 C CA . ALA B 1 60 ? -8.172 31.016 11.609 1 95.81 60 ALA B CA 1
ATOM 3131 C C . ALA B 1 60 ? -8.578 32.062 12.641 1 95.81 60 ALA B C 1
ATOM 3133 O O . ALA B 1 60 ? -8 33.156 12.703 1 95.81 60 ALA B O 1
ATOM 3134 N N . ASN B 1 61 ? -9.625 31.75 13.414 1 94.06 61 ASN B N 1
ATOM 3135 C CA . ASN B 1 61 ? -10.148 32.688 14.406 1 94.06 61 ASN B CA 1
ATOM 3136 C C . ASN B 1 61 ? -10.797 31.953 15.578 1 94.06 61 ASN B C 1
ATOM 3138 O O . ASN B 1 61 ? -11.305 30.844 15.422 1 94.06 61 ASN B O 1
ATOM 3142 N N . ILE B 1 62 ? -10.648 32.562 16.719 1 93.94 62 ILE B N 1
ATOM 3143 C CA . ILE B 1 62 ? -11.383 32.062 17.875 1 93.94 62 ILE B CA 1
ATOM 3144 C C . ILE B 1 62 ? -12.242 33.188 18.453 1 93.94 62 ILE B C 1
ATOM 3146 O O . ILE B 1 62 ? -11.883 34.375 18.344 1 93.94 62 ILE B O 1
ATOM 3150 N N . SER B 1 63 ? -13.391 32.75 18.984 1 88.12 63 SER B N 1
ATOM 3151 C CA . SER B 1 63 ? -14.266 33.719 19.609 1 88.12 63 SER B CA 1
ATOM 3152 C C . SER B 1 63 ? -13.789 34.094 21.016 1 88.12 63 SER B C 1
ATOM 3154 O O . SER B 1 63 ? -13.766 33.219 21.906 1 88.12 63 SER B O 1
ATOM 3156 N N . LEU B 1 64 ? -13.305 35.188 21.234 1 73.25 64 LEU B N 1
ATOM 3157 C CA . LEU B 1 64 ? -12.742 35.594 22.5 1 73.25 64 LEU B CA 1
ATOM 3158 C C . LEU B 1 64 ? -13.828 36.156 23.422 1 73.25 64 LEU B C 1
ATOM 3160 O O . LEU B 1 64 ? -13.602 36.406 24.609 1 73.25 64 LEU B O 1
ATOM 3164 N N . ASP B 1 65 ? -14.859 36.375 22.953 1 67.94 65 ASP B N 1
ATOM 3165 C CA . ASP B 1 65 ? -15.891 37.031 23.75 1 67.94 65 ASP B CA 1
ATOM 3166 C C . ASP B 1 65 ? -16.594 36.031 24.688 1 67.94 65 ASP B C 1
ATOM 3168 O O . ASP B 1 65 ? -17.281 36.438 25.625 1 67.94 65 ASP B O 1
ATOM 3172 N N . LEU B 1 66 ? -16.391 34.844 24.344 1 64.38 66 LEU B N 1
ATOM 3173 C CA . LEU B 1 66 ? -17.078 33.875 25.188 1 64.38 66 LEU B CA 1
ATOM 3174 C C . LEU B 1 66 ? -16.219 33.469 26.391 1 64.38 66 LEU B C 1
ATOM 3176 O O . LEU B 1 66 ? -14.992 33.406 26.297 1 64.38 66 LEU B O 1
ATOM 3180 N N . GLU B 1 67 ? -16.562 33.906 27.547 1 67.44 67 GLU B N 1
ATOM 3181 C CA . GLU B 1 67 ? -15.891 33.5 28.766 1 67.44 67 GLU B CA 1
ATOM 3182 C C . GLU B 1 67 ? -15.648 32 28.812 1 67.44 67 GLU B C 1
ATOM 3184 O O . GLU B 1 67 ? -16.188 31.297 29.656 1 67.44 67 GLU B O 1
ATOM 3189 N N . TRP B 1 68 ? -14.945 31.547 27.797 1 76.06 68 TRP B N 1
ATOM 3190 C CA . TRP B 1 68 ? -14.602 30.125 27.766 1 76.06 68 TRP B CA 1
ATOM 3191 C C . TRP B 1 68 ? -13.148 29.906 28.188 1 76.06 68 TRP B C 1
ATOM 3193 O O . TRP B 1 68 ? -12.227 30.266 27.453 1 76.06 68 TRP B O 1
ATOM 3203 N N . PRO B 1 69 ? -12.914 29.375 29.266 1 80.75 69 PRO B N 1
ATOM 3204 C CA . PRO B 1 69 ? -11.586 29.359 29.891 1 80.75 69 PRO B CA 1
ATOM 3205 C C . PRO B 1 69 ? -10.531 28.719 28.984 1 80.75 69 PRO B C 1
ATOM 3207 O O . PRO B 1 69 ? -9.375 29.172 28.969 1 80.75 69 PRO B O 1
ATOM 3210 N N . LEU B 1 70 ? -10.922 27.797 28.203 1 88.38 70 LEU B N 1
ATOM 3211 C CA . LEU B 1 70 ? -9.914 27.094 27.406 1 88.38 70 LEU B CA 1
ATOM 3212 C C . LEU B 1 70 ? -9.727 27.75 26.047 1 88.38 70 LEU B C 1
ATOM 3214 O O . LEU B 1 70 ? -8.781 27.438 25.328 1 88.38 70 LEU B O 1
ATOM 3218 N N . LEU B 1 71 ? -10.539 28.719 25.781 1 91.38 71 LEU B N 1
ATOM 3219 C CA . LEU B 1 71 ? -10.5 29.328 24.453 1 91.38 71 LEU B CA 1
ATOM 3220 C C . LEU B 1 71 ? -9.633 30.594 24.453 1 91.38 71 LEU B C 1
ATOM 3222 O O . LEU B 1 71 ? -10.133 31.703 24.25 1 91.38 71 LEU B O 1
ATOM 3226 N N . GLN B 1 72 ? -8.453 30.375 24.734 1 90.81 72 GLN B N 1
ATOM 3227 C CA . GLN B 1 72 ? -7.414 31.406 24.719 1 90.81 72 GLN B CA 1
ATOM 3228 C C . GLN B 1 72 ? -6.098 30.844 24.188 1 90.81 72 GLN B C 1
ATOM 3230 O O . GLN B 1 72 ? -5.738 29.703 24.469 1 90.81 72 GLN B O 1
ATOM 3235 N N . TRP B 1 73 ? -5.473 31.688 23.516 1 91.94 73 TRP B N 1
ATOM 3236 C CA . TRP B 1 73 ? -4.18 31.25 22.984 1 91.94 73 TRP B CA 1
ATOM 3237 C C . TRP B 1 73 ? -3.146 31.141 24.094 1 91.94 73 TRP B C 1
ATOM 3239 O O . TRP B 1 73 ? -3.092 31.984 25 1 91.94 73 TRP B O 1
ATOM 3249 N N . PRO B 1 74 ? -2.215 30.234 24.016 1 94.31 74 PRO B N 1
ATOM 3250 C CA . PRO B 1 74 ? -2.141 29.125 23.062 1 94.31 74 PRO B CA 1
ATOM 3251 C C . PRO B 1 74 ? -3.211 28.062 23.328 1 94.31 74 PRO B C 1
ATOM 3253 O O . PRO B 1 74 ? -3.605 27.844 24.469 1 94.31 74 PRO B O 1
ATOM 3256 N N . LEU B 1 75 ? -3.648 27.453 22.219 1 96.31 75 LEU B N 1
ATOM 3257 C CA . LEU B 1 75 ? -4.621 26.359 22.297 1 96.31 75 LEU B CA 1
ATOM 3258 C C . LEU B 1 75 ? -3.926 25 22.344 1 96.31 75 LEU B C 1
ATOM 3260 O O . LEU B 1 75 ? -2.943 24.781 21.625 1 96.31 75 LEU B O 1
ATOM 3264 N N . LYS B 1 76 ? -4.371 24.156 23.203 1 96.44 76 LYS B N 1
ATOM 3265 C CA . LYS B 1 76 ? -3.934 22.766 23.234 1 96.44 76 LYS B CA 1
ATOM 3266 C C . LYS B 1 76 ? -4.938 21.844 22.531 1 96.44 76 LYS B C 1
ATOM 3268 O O . LYS B 1 76 ? -5.91 21.406 23.156 1 96.44 76 LYS B O 1
ATOM 3273 N N . VAL B 1 77 ? -4.633 21.531 21.328 1 97.69 77 VAL B N 1
ATOM 3274 C CA . VAL B 1 77 ? -5.637 20.953 20.453 1 97.69 77 VAL B CA 1
ATOM 3275 C C . VAL B 1 77 ? -5.328 19.469 20.219 1 97.69 77 VAL B C 1
ATOM 3277 O O . VAL B 1 77 ? -4.172 19.094 20 1 97.69 77 VAL B O 1
ATOM 3280 N N . TYR B 1 78 ? -6.32 18.609 20.266 1 97.69 78 TYR B N 1
ATOM 3281 C CA . TYR B 1 78 ? -6.254 17.219 19.828 1 97.69 78 TYR B CA 1
ATOM 3282 C C . TYR B 1 78 ? -7.555 16.797 19.156 1 97.69 78 TYR B C 1
ATOM 3284 O O . TYR B 1 78 ? -8.539 17.547 19.172 1 97.69 78 TYR B O 1
ATOM 3292 N N . GLY B 1 79 ? -7.539 15.68 18.453 1 97.94 79 GLY B N 1
ATOM 3293 C CA . GLY B 1 79 ? -8.711 15.203 17.734 1 97.94 79 GLY B CA 1
ATOM 3294 C C . GLY B 1 79 ? -8.391 14.727 16.328 1 97.94 79 GLY B C 1
ATOM 3295 O O . GLY B 1 79 ? -7.34 14.133 16.094 1 97.94 79 GLY B O 1
ATOM 3296 N N . VAL B 1 80 ? -9.445 14.883 15.469 1 97.94 80 VAL B N 1
ATOM 3297 C CA . VAL B 1 80 ? -9.281 14.281 14.156 1 97.94 80 VAL B CA 1
ATOM 3298 C C . VAL B 1 80 ? -9.828 15.227 13.086 1 97.94 80 VAL B C 1
ATOM 3300 O O . VAL B 1 80 ? -10.859 15.867 13.289 1 97.94 80 VAL B O 1
ATOM 3303 N N . VAL B 1 81 ? -9.094 15.375 12.055 1 98.25 81 VAL B N 1
ATOM 3304 C CA . VAL B 1 81 ? -9.562 15.906 10.781 1 98.25 81 VAL B CA 1
ATOM 3305 C C . VAL B 1 81 ? -9.43 14.828 9.695 1 98.25 81 VAL B C 1
ATOM 3307 O O . VAL B 1 81 ? -8.383 14.188 9.578 1 98.25 81 VAL B O 1
ATOM 3310 N N . ALA B 1 82 ? -10.492 14.594 8.914 1 98.12 82 ALA B N 1
ATOM 3311 C CA . ALA B 1 82 ? -10.445 13.516 7.934 1 98.12 82 ALA B CA 1
ATOM 3312 C C . ALA B 1 82 ? -11.297 13.844 6.711 1 98.12 82 ALA B C 1
ATOM 3314 O O . ALA B 1 82 ? -12.141 14.734 6.754 1 98.12 82 ALA B O 1
ATOM 3315 N N . ALA B 1 83 ? -11.016 13.188 5.668 1 97.56 83 ALA B N 1
ATOM 3316 C CA . ALA B 1 83 ? -11.812 13.219 4.445 1 97.56 83 ALA B CA 1
ATOM 3317 C C . ALA B 1 83 ? -12.484 11.867 4.191 1 97.56 83 ALA B C 1
ATOM 3319 O O . ALA B 1 83 ? -11.945 10.828 4.566 1 97.56 83 ALA B O 1
ATOM 3320 N N . ARG B 1 84 ? -13.633 11.938 3.59 1 95.88 84 ARG B N 1
ATOM 3321 C CA . ARG B 1 84 ? -14.336 10.75 3.109 1 95.88 84 ARG B CA 1
ATOM 3322 C C . ARG B 1 84 ? -14.719 10.898 1.64 1 95.88 84 ARG B C 1
ATOM 3324 O O . ARG B 1 84 ? -15.539 11.742 1.288 1 95.88 84 ARG B O 1
ATOM 3331 N N . ASP B 1 85 ? -14.141 10.102 0.879 1 94.31 85 ASP B N 1
ATOM 3332 C CA . ASP B 1 85 ? -14.469 10.125 -0.542 1 94.31 85 ASP B CA 1
ATOM 3333 C C . ASP B 1 85 ? -15.086 8.805 -0.992 1 94.31 85 ASP B C 1
ATOM 3335 O O . ASP B 1 85 ? -15.359 7.93 -0.168 1 94.31 85 ASP B O 1
ATOM 3339 N N . ASN B 1 86 ? -15.312 8.695 -2.291 1 91.06 86 ASN B N 1
ATOM 3340 C CA . ASN B 1 86 ? -16.062 7.559 -2.803 1 91.06 86 ASN B CA 1
ATOM 3341 C C . ASN B 1 86 ? -15.172 6.332 -2.977 1 91.06 86 ASN B C 1
ATOM 3343 O O . ASN B 1 86 ? -15.672 5.223 -3.174 1 91.06 86 ASN B O 1
ATOM 3347 N N . VAL B 1 87 ? -13.891 6.484 -2.963 1 92.88 87 VAL B N 1
ATOM 3348 C CA . VAL B 1 87 ? -12.984 5.344 -3.035 1 92.88 87 VAL B CA 1
ATOM 3349 C C . VAL B 1 87 ? -13.164 4.461 -1.803 1 92.88 87 VAL B C 1
ATOM 3351 O O . VAL B 1 87 ? -13.227 3.234 -1.914 1 92.88 87 VAL B O 1
ATOM 3354 N N . ASP B 1 88 ? -13.219 5.07 -0.713 1 91.31 88 ASP B N 1
ATOM 3355 C CA . ASP B 1 88 ? -13.422 4.43 0.583 1 91.31 88 ASP B CA 1
ATOM 3356 C C . ASP B 1 88 ? -14.094 5.391 1.566 1 91.31 88 ASP B C 1
ATOM 3358 O O . ASP B 1 88 ? -13.539 6.441 1.893 1 91.31 88 ASP B O 1
ATOM 3362 N N . ARG B 1 89 ? -15.164 4.961 2.115 1 90.88 89 ARG B N 1
ATOM 3363 C CA . ARG B 1 89 ? -15.93 5.859 2.969 1 90.88 89 ARG B CA 1
ATOM 3364 C C . ARG B 1 89 ? -15.359 5.895 4.383 1 90.88 89 ARG B C 1
ATOM 3366 O O . ARG B 1 89 ? -15.797 6.695 5.215 1 90.88 89 ARG B O 1
ATOM 3373 N N . LYS B 1 90 ? -14.461 5.078 4.625 1 92.75 90 LYS B N 1
ATOM 3374 C CA . LYS B 1 90 ? -13.742 5.184 5.891 1 92.75 90 LYS B CA 1
ATOM 3375 C C . LYS B 1 90 ? -12.844 6.418 5.906 1 92.75 90 LYS B C 1
ATOM 3377 O O . LYS B 1 90 ? -12.602 7.031 4.867 1 92.75 90 LYS B O 1
ATOM 3382 N N . ARG B 1 91 ? -12.289 6.797 7.043 1 96.06 91 ARG B N 1
ATOM 3383 C CA . ARG B 1 91 ? -11.57 8.055 7.215 1 96.06 91 ARG B CA 1
ATOM 3384 C C . ARG B 1 91 ? -10.234 8.031 6.477 1 96.06 91 ARG B C 1
ATOM 3386 O O . ARG B 1 91 ? -9.422 7.125 6.684 1 96.06 91 ARG B O 1
ATOM 3393 N N . ASN B 1 92 ? -10.07 8.859 5.582 1 97.06 92 ASN B N 1
ATOM 3394 C CA . ASN B 1 92 ? -8.75 9.289 5.129 1 97.06 92 ASN B CA 1
ATOM 3395 C C . ASN B 1 92 ? -8.195 10.406 6.004 1 97.06 92 ASN B C 1
ATOM 3397 O O . ASN B 1 92 ? -8.531 11.578 5.816 1 97.06 92 ASN B O 1
ATOM 3401 N N . VAL B 1 93 ? -7.34 10.078 6.879 1 97.25 93 VAL B N 1
ATOM 3402 C CA . VAL B 1 93 ? -6.965 10.938 7.992 1 97.25 93 VAL B CA 1
ATOM 3403 C C . VAL B 1 93 ? -6.027 12.039 7.5 1 97.25 93 VAL B C 1
ATOM 3405 O O . VAL B 1 93 ? -5.047 11.766 6.805 1 97.25 93 VAL B O 1
ATOM 3408 N N . LEU B 1 94 ? -6.34 13.219 7.898 1 98.12 94 LEU B N 1
ATOM 3409 C CA . LEU B 1 94 ? -5.484 14.367 7.609 1 98.12 94 LEU B CA 1
ATOM 3410 C C . LEU B 1 94 ? -4.695 14.781 8.852 1 98.12 94 LEU B C 1
ATOM 3412 O O . LEU B 1 94 ? -3.539 15.195 8.742 1 98.12 94 LEU B O 1
ATOM 3416 N N . PHE B 1 95 ? -5.336 14.711 9.922 1 98.06 95 PHE B N 1
ATOM 3417 C CA . PHE B 1 95 ? -4.762 15.055 11.219 1 98.06 95 PHE B CA 1
ATOM 3418 C C . PHE B 1 95 ? -5.324 14.156 12.312 1 98.06 95 PHE B C 1
ATOM 3420 O O . PHE B 1 95 ? -6.527 13.891 12.359 1 98.06 95 PHE B O 1
ATOM 3427 N N . HIS B 1 96 ? -4.438 13.711 13.141 1 96.88 96 HIS B N 1
ATOM 3428 C CA . HIS B 1 96 ? -4.871 12.953 14.305 1 96.88 96 HIS B CA 1
ATOM 3429 C C . HIS B 1 96 ? -3.887 13.102 15.453 1 96.88 96 HIS B C 1
ATOM 3431 O O . HIS B 1 96 ? -2.691 12.844 15.297 1 96.88 96 HIS B O 1
ATOM 3437 N N . ARG B 1 97 ? -4.383 13.516 16.531 1 95.62 97 ARG B N 1
ATOM 3438 C CA . ARG B 1 97 ? -3.635 13.531 17.781 1 95.62 97 ARG B CA 1
ATOM 3439 C C . ARG B 1 97 ? -4.508 13.078 18.953 1 95.62 97 ARG B C 1
ATOM 3441 O O . ARG B 1 97 ? -5.695 13.406 19 1 95.62 97 ARG B O 1
ATOM 3448 N N . GLN B 1 98 ? -3.861 12.391 19.812 1 94.62 98 GLN B N 1
ATOM 3449 C CA . GLN B 1 98 ? -4.523 11.977 21.047 1 94.62 98 GLN B CA 1
ATOM 3450 C C . GLN B 1 98 ? -4.367 13.031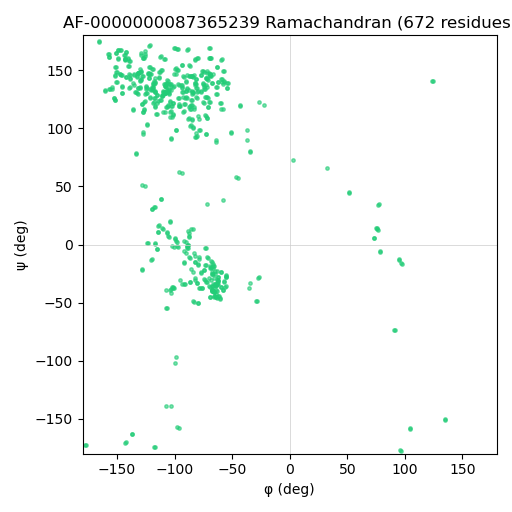 22.141 1 94.62 98 GLN B C 1
ATOM 3452 O O . GLN B 1 98 ? -3.523 13.922 22.031 1 94.62 98 GLN B O 1
ATOM 3457 N N . ARG B 1 99 ? -5.125 12.836 23.141 1 96.38 99 ARG B N 1
ATOM 3458 C CA . ARG B 1 99 ? -5.141 13.789 24.234 1 96.38 99 ARG B CA 1
ATOM 3459 C C . ARG B 1 99 ? -3.746 13.953 24.844 1 96.38 99 ARG B C 1
ATOM 3461 O O . ARG B 1 99 ? -3.34 15.062 25.172 1 96.38 99 ARG B O 1
ATOM 3468 N N . ASP B 1 100 ? -3.062 12.836 24.938 1 93.12 100 ASP B N 1
ATOM 3469 C CA . ASP B 1 100 ? -1.758 12.852 25.594 1 93.12 100 ASP B CA 1
ATOM 3470 C C . ASP B 1 100 ? -0.684 13.406 24.656 1 93.12 100 ASP B C 1
ATOM 3472 O O . ASP B 1 100 ? 0.418 13.742 25.094 1 93.12 100 ASP B O 1
ATOM 3476 N N . ASN B 1 101 ? -1.002 13.531 23.438 1 92.19 101 ASN B N 1
ATOM 3477 C CA . ASN B 1 101 ? -0.083 14.07 22.453 1 92.19 101 ASN B CA 1
ATOM 3478 C C . ASN B 1 101 ? -0.706 15.242 21.688 1 92.19 101 ASN B C 1
ATOM 3480 O O . ASN B 1 101 ? -0.687 15.266 20.453 1 92.19 101 ASN B O 1
ATOM 3484 N N . PHE B 1 102 ? -1.24 16.172 22.5 1 95.44 102 PHE B N 1
ATOM 3485 C CA . PHE B 1 102 ? -1.914 17.328 21.922 1 95.44 102 PHE B CA 1
ATOM 3486 C C . PHE B 1 102 ? -0.914 18.234 21.219 1 95.44 102 PHE B C 1
ATOM 3488 O O . PHE B 1 102 ? 0.296 18.109 21.422 1 95.44 102 PHE B O 1
ATOM 3495 N N . GLN B 1 103 ? -1.429 19.062 20.344 1 95.12 103 GLN B N 1
ATOM 3496 C CA . GLN B 1 103 ? -0.621 20.094 19.719 1 95.12 103 GLN B CA 1
ATOM 3497 C C . GLN B 1 103 ? -0.925 21.469 20.312 1 95.12 103 GLN B C 1
ATOM 3499 O O . GLN B 1 103 ? -2.09 21.828 20.5 1 95.12 103 GLN B O 1
ATOM 3504 N N . GLU B 1 104 ? 0.106 22.156 20.609 1 94.81 104 GLU B N 1
ATOM 3505 C CA . GLU B 1 104 ? -0.061 23.547 21.016 1 94.81 104 GLU B CA 1
ATOM 3506 C C . GLU B 1 104 ? 0.027 24.484 19.812 1 94.81 104 GLU B C 1
ATOM 3508 O O . GLU B 1 104 ? 1.008 24.453 19.078 1 94.81 104 GLU B O 1
ATOM 3513 N N . ILE B 1 105 ? -1.025 25.219 19.609 1 95.31 105 ILE B N 1
ATOM 3514 C CA . ILE B 1 105 ? -0.998 26.172 18.5 1 95.31 105 ILE B CA 1
ATOM 3515 C C . ILE B 1 105 ? -1.19 27.594 19.047 1 95.31 105 ILE B C 1
ATOM 3517 O O . ILE B 1 105 ? -1.85 27.781 20.062 1 95.31 105 ILE B O 1
ATOM 3521 N N . THR B 1 106 ? -0.622 28.578 18.359 1 95.44 106 THR B N 1
ATOM 3522 C CA . THR B 1 106 ? -0.664 29.969 18.766 1 95.44 106 THR B CA 1
ATOM 3523 C C . THR B 1 106 ? -1.317 30.844 17.703 1 95.44 106 THR B C 1
ATOM 3525 O O . THR B 1 106 ? -1.597 30.359 16.594 1 95.44 106 THR B O 1
ATOM 3528 N N . GLN B 1 107 ? -1.518 32.062 18.125 1 94.06 107 GLN B N 1
ATOM 3529 C CA . GLN B 1 107 ? -2.102 33 17.172 1 94.06 107 GLN B CA 1
ATOM 3530 C C . GLN B 1 107 ? -1.155 33.25 16 1 94.06 107 GLN B C 1
ATOM 3532 O O . GLN B 1 107 ? -1.601 33.438 14.867 1 94.06 107 GLN B O 1
ATOM 3537 N N . GLU B 1 108 ? 0.16 33.25 16.234 1 93.06 108 GLU B N 1
ATOM 3538 C CA . GLU B 1 108 ? 1.184 33.469 15.227 1 93.06 108 GLU B CA 1
ATOM 3539 C C . GLU B 1 108 ? 1.347 32.25 14.32 1 93.06 108 GLU B C 1
ATOM 3541 O O . GLU B 1 108 ? 1.736 32.375 13.156 1 93.06 108 GLU B O 1
ATOM 3546 N N . ASP B 1 109 ? 1.086 31.078 14.836 1 93.25 109 ASP B N 1
ATOM 3547 C CA . ASP B 1 109 ? 1.152 29.828 14.102 1 93.25 109 ASP B CA 1
ATOM 3548 C C . ASP B 1 109 ? -0.085 28.969 14.367 1 93.25 109 ASP B C 1
ATOM 3550 O O . ASP B 1 109 ? -0.012 27.953 15.07 1 93.25 109 ASP B O 1
ATOM 3554 N N . PRO B 1 110 ? -1.167 29.281 13.734 1 96.19 110 PRO B N 1
ATOM 3555 C CA . PRO B 1 110 ? -2.453 28.641 14.016 1 96.19 110 PRO B CA 1
ATOM 3556 C C . PRO B 1 110 ? -2.646 27.344 13.242 1 96.19 110 PRO B C 1
ATOM 3558 O O . PRO B 1 110 ? -3.754 26.797 13.203 1 96.19 110 PRO B O 1
ATOM 3561 N N . PHE B 1 111 ? -1.562 26.781 12.633 1 96.06 111 PHE B N 1
ATOM 3562 C CA . PHE B 1 111 ? -1.668 25.641 11.734 1 96.06 111 PHE B CA 1
ATOM 3563 C C . PHE B 1 111 ? -1.544 24.328 12.508 1 96.06 111 PHE B C 1
ATOM 3565 O O . PHE B 1 111 ? -0.744 24.219 13.438 1 96.06 111 PHE B O 1
ATOM 3572 N N . LEU B 1 112 ? -2.346 23.406 12.094 1 96.75 112 LEU B N 1
ATOM 3573 C CA . LEU B 1 112 ? -2.156 22.031 12.57 1 96.75 112 LEU B CA 1
ATOM 3574 C C . LEU B 1 112 ? -1.062 21.328 11.781 1 96.75 112 LEU B C 1
ATOM 3576 O O . LEU B 1 112 ? -0.961 21.5 10.562 1 96.75 112 LEU B O 1
ATOM 3580 N N . CYS B 1 113 ? -0.289 20.516 12.461 1 95.62 113 CYS B N 1
ATOM 3581 C CA . CYS B 1 113 ? 0.689 19.656 11.805 1 95.62 113 CYS B CA 1
ATOM 3582 C C . CYS B 1 113 ? 0.018 18.438 11.195 1 95.62 113 CYS B C 1
ATOM 3584 O O . CYS B 1 113 ? -0.213 17.438 11.891 1 95.62 113 CYS B O 1
ATOM 3586 N N . LEU B 1 114 ? -0.23 18.531 9.906 1 96.81 114 LEU B N 1
ATOM 3587 C CA . LEU B 1 114 ? -0.955 17.453 9.242 1 96.81 114 LEU B CA 1
ATOM 3588 C C . LEU B 1 114 ? -0.104 16.188 9.164 1 96.81 114 LEU B C 1
ATOM 3590 O O . LEU B 1 114 ? 1.12 16.266 9.039 1 96.81 114 LEU B O 1
ATOM 3594 N N . THR B 1 115 ? -0.8 15.07 9.25 1 95.12 115 THR B N 1
ATOM 3595 C CA . THR B 1 115 ? -0.139 13.773 9.164 1 95.12 115 THR B CA 1
ATOM 3596 C C . THR B 1 115 ? -0.596 13.008 7.926 1 95.12 115 THR B C 1
ATOM 3598 O O . THR B 1 115 ? -0.136 11.891 7.672 1 95.12 115 THR B O 1
ATOM 3601 N N . GLY B 1 116 ? -1.478 13.531 7.223 1 95.81 116 GLY B N 1
ATOM 3602 C CA . GLY B 1 116 ? -1.992 12.938 6 1 95.81 116 GLY B CA 1
ATOM 3603 C C . GLY B 1 116 ? -2.17 13.938 4.875 1 95.81 116 GLY B C 1
ATOM 3604 O O . GLY B 1 116 ? -1.637 15.047 4.938 1 95.81 116 GLY B O 1
ATOM 3605 N N . PRO B 1 117 ? -2.902 13.539 3.936 1 97 117 PRO B N 1
ATOM 3606 C CA . PRO B 1 117 ? -3.76 12.352 3.873 1 97 117 PRO B CA 1
ATOM 3607 C C . PRO B 1 117 ? -2.963 11.055 3.803 1 97 117 PRO B C 1
ATOM 3609 O O . PRO B 1 117 ? -1.771 11.07 3.486 1 97 117 PRO B O 1
ATOM 3612 N N . SER B 1 118 ? -3.664 9.977 4.145 1 94.06 118 SER B N 1
ATOM 3613 C CA . SER B 1 118 ? -3.027 8.664 4.082 1 94.06 118 SER B CA 1
ATOM 3614 C C . SER B 1 118 ? -2.936 8.164 2.645 1 94.06 118 SER B C 1
ATOM 3616 O O . SER B 1 118 ? -2.123 7.289 2.34 1 94.06 118 SER B O 1
ATOM 3618 N N . ARG B 1 119 ? -3.734 8.609 1.842 1 96.12 119 ARG B N 1
ATOM 3619 C CA . ARG B 1 119 ? -3.764 8.383 0.401 1 96.12 119 ARG B CA 1
ATOM 3620 C C . ARG B 1 119 ? -4.379 9.57 -0.329 1 96.12 119 ARG B C 1
ATOM 3622 O O . ARG B 1 119 ? -5.004 10.43 0.294 1 96.12 119 ARG B O 1
ATOM 3629 N N . ALA B 1 120 ? -4.16 9.586 -1.634 1 96.56 120 ALA B N 1
ATOM 3630 C CA . ALA B 1 120 ? -4.758 10.656 -2.434 1 96.56 120 ALA B CA 1
ATOM 3631 C C . ALA B 1 120 ? -6.273 10.672 -2.277 1 96.56 120 ALA B C 1
ATOM 3633 O O . ALA B 1 120 ? -6.898 9.625 -2.078 1 96.56 120 ALA B O 1
ATOM 3634 N N . ILE B 1 121 ? -6.84 11.844 -2.395 1 96.19 121 ILE B N 1
ATOM 3635 C CA . ILE B 1 121 ? -8.281 12.031 -2.256 1 96.19 121 ILE B CA 1
ATOM 3636 C C . ILE B 1 121 ? -8.922 12.164 -3.635 1 96.19 121 ILE B C 1
ATOM 3638 O O . ILE B 1 121 ? -8.555 13.047 -4.414 1 96.19 121 ILE B O 1
ATOM 3642 N N . SER B 1 122 ? -9.852 11.289 -3.922 1 92.94 122 SER B N 1
ATOM 3643 C CA . SER B 1 122 ? -10.609 11.359 -5.164 1 92.94 122 SER B CA 1
ATOM 3644 C C . SER B 1 122 ? -11.797 12.312 -5.035 1 92.94 122 SER B C 1
ATOM 3646 O O . SER B 1 122 ? -12.555 12.242 -4.07 1 92.94 122 SER B O 1
ATOM 3648 N N . ALA B 1 123 ? -11.898 13.195 -5.977 1 91 123 ALA B N 1
ATOM 3649 C CA . ALA B 1 123 ? -13.016 14.141 -5.988 1 91 123 ALA B CA 1
ATOM 3650 C C . ALA B 1 123 ? -13.883 13.953 -7.227 1 91 123 ALA B C 1
ATOM 3652 O O . ALA B 1 123 ? -14.383 14.922 -7.797 1 91 123 ALA B O 1
ATOM 3653 N N . GLU B 1 124 ? -13.961 12.766 -7.672 1 84.5 124 GLU B N 1
ATOM 3654 C CA . GLU B 1 124 ? -14.836 12.453 -8.797 1 84.5 124 GLU B CA 1
ATOM 3655 C C . GLU B 1 124 ? -16.297 12.586 -8.398 1 84.5 124 GLU B C 1
ATOM 3657 O O . GLU B 1 124 ? -17.156 12.836 -9.25 1 84.5 124 GLU B O 1
ATOM 3662 N N . SER B 1 125 ? -16.547 12.336 -7.203 1 85.56 125 SER B N 1
ATOM 3663 C CA . SER B 1 125 ? -17.844 12.516 -6.574 1 85.56 125 SER B CA 1
ATOM 3664 C C . SER B 1 125 ? -17.734 13.391 -5.328 1 85.56 125 SER B C 1
ATOM 3666 O O . SER B 1 125 ? -16.641 13.609 -4.805 1 85.56 125 SER B O 1
ATOM 3668 N N . PRO B 1 126 ? -18.859 13.867 -4.973 1 85.06 126 PRO B N 1
ATOM 3669 C CA . PRO B 1 126 ? -18.812 14.703 -3.773 1 85.06 126 PRO B CA 1
ATOM 3670 C C . PRO B 1 126 ? -18.172 14 -2.584 1 85.06 126 PRO B C 1
ATOM 3672 O O . PRO B 1 126 ? -18.359 12.789 -2.396 1 85.06 126 PRO B O 1
ATOM 3675 N N . LEU B 1 127 ? -17.406 14.773 -1.922 1 92.31 127 LEU B N 1
ATOM 3676 C CA . LEU B 1 127 ? -16.75 14.203 -0.753 1 92.31 127 LEU B CA 1
ATOM 3677 C C . LEU B 1 127 ? -16.953 15.086 0.474 1 92.31 127 LEU B C 1
ATOM 3679 O O . LEU B 1 127 ? -17.438 16.219 0.357 1 92.31 127 LEU B O 1
ATOM 3683 N N . GLU B 1 128 ? -16.703 14.492 1.641 1 94.56 128 GLU B N 1
ATOM 3684 C CA . GLU B 1 128 ? -16.906 15.164 2.916 1 94.56 128 GLU B CA 1
ATOM 3685 C C . GLU B 1 128 ? -15.594 15.312 3.682 1 94.56 128 GLU B C 1
ATOM 3687 O O . GLU B 1 128 ? -14.734 14.438 3.625 1 94.56 128 GLU B O 1
ATOM 3692 N N . PHE B 1 129 ? -15.477 16.438 4.273 1 96.81 129 PHE B N 1
ATOM 3693 C CA . PHE B 1 129 ? -14.445 16.641 5.285 1 96.81 129 PHE B CA 1
ATOM 3694 C C . PHE B 1 129 ? -15.055 16.672 6.68 1 96.81 129 PHE B C 1
ATOM 3696 O O . PHE B 1 129 ? -16.125 17.25 6.879 1 96.81 129 PHE B O 1
ATOM 3703 N N . GLU B 1 130 ? -14.344 16.031 7.586 1 96.81 130 GLU B N 1
ATOM 3704 C CA . GLU B 1 130 ? -14.789 15.977 8.977 1 96.81 130 GLU B CA 1
ATOM 3705 C C . GLU B 1 130 ? -13.758 16.609 9.906 1 96.81 130 GLU B C 1
ATOM 3707 O O . GLU B 1 130 ? -12.562 16.359 9.781 1 96.81 130 GLU B O 1
ATOM 3712 N N . VAL B 1 131 ? -14.289 17.391 10.805 1 97.56 131 VAL B N 1
ATOM 3713 C CA . VAL B 1 131 ? -13.438 18.016 11.82 1 97.56 131 VAL B CA 1
ATOM 3714 C C . VAL B 1 131 ? -13.992 17.719 13.211 1 97.56 131 VAL B C 1
ATOM 3716 O O . VAL B 1 131 ? -15.141 18.031 13.516 1 97.56 131 VAL B O 1
ATOM 3719 N N . GLN B 1 132 ? -13.273 17.031 13.984 1 97.56 132 GLN B N 1
ATOM 3720 C CA . GLN B 1 132 ? -13.539 16.797 15.398 1 97.56 132 GLN B CA 1
ATOM 3721 C C . GLN B 1 132 ? -12.328 17.156 16.25 1 97.56 132 GLN B C 1
ATOM 3723 O O . GLN B 1 132 ? -11.422 16.344 16.453 1 97.56 132 GLN B O 1
ATOM 3728 N N . LEU B 1 133 ? -12.352 18.359 16.781 1 97.81 133 LEU B N 1
ATOM 3729 C CA . LEU B 1 133 ? -11.211 18.859 17.547 1 97.81 133 LEU B CA 1
ATOM 3730 C C . LEU B 1 133 ? -11.633 19.25 18.969 1 97.81 133 LEU B C 1
ATOM 3732 O O . LEU B 1 133 ? -12.719 19.797 19.156 1 97.81 133 LEU B O 1
ATOM 3736 N N . LYS B 1 134 ? -10.805 19 19.859 1 97 134 LYS B N 1
ATOM 3737 C CA . LYS B 1 134 ? -11.016 19.312 21.281 1 97 134 LYS B CA 1
ATOM 3738 C C . LYS B 1 134 ? -9.844 20.109 21.844 1 97 134 LYS B C 1
ATOM 3740 O O . LYS B 1 134 ? -8.758 20.125 21.266 1 97 134 LYS B O 1
ATOM 3745 N N . LEU B 1 135 ? -10.141 20.75 22.953 1 96.94 135 LEU B N 1
ATOM 3746 C CA . LEU B 1 135 ? -9.133 21.469 23.734 1 96.94 135 LEU B CA 1
ATOM 3747 C C . LEU B 1 135 ? -8.828 20.734 25.031 1 96.94 135 LEU B C 1
ATOM 3749 O O . LEU B 1 135 ? -9.734 20.359 25.766 1 96.94 135 LEU B O 1
ATOM 3753 N N . LYS B 1 136 ? -7.574 20.609 25.156 1 96.75 136 LYS B N 1
ATOM 3754 C CA . LYS B 1 136 ? -7.164 19.984 26.422 1 96.75 136 LYS B CA 1
ATOM 3755 C C . LYS B 1 136 ? -7.188 20.984 27.562 1 96.75 136 LYS B C 1
ATOM 3757 O O . LYS B 1 136 ? -6.582 22.047 27.484 1 96.75 136 LYS B O 1
ATOM 3762 N N . GLY B 1 137 ? -7.723 20.625 28.547 1 92.81 137 GLY B N 1
ATOM 3763 C CA . GLY B 1 137 ? -7.758 21.438 29.75 1 92.81 137 GLY B CA 1
ATOM 3764 C C . GLY B 1 137 ? -6.719 21.031 30.781 1 92.81 137 GLY B C 1
ATOM 3765 O O . GLY B 1 137 ? -5.52 21.031 30.484 1 92.81 137 GLY B O 1
ATOM 3766 N N . GLY B 1 138 ? -7.094 20.312 31.828 1 90.62 138 GLY B N 1
ATOM 3767 C CA . GLY B 1 138 ? -6.211 19.875 32.906 1 90.62 138 GLY B CA 1
ATOM 3768 C C . GLY B 1 138 ? -5.824 18.406 32.781 1 90.62 138 GLY B C 1
ATOM 3769 O O . GLY B 1 138 ? -5.5 17.938 31.688 1 90.62 138 GLY B O 1
ATOM 3770 N N . HIS B 1 139 ? -5.828 17.859 33.844 1 91.38 139 HIS B N 1
ATOM 3771 C CA . HIS B 1 139 ? -5.34 16.484 33.906 1 91.38 139 HIS B CA 1
ATOM 3772 C C . HIS B 1 139 ? -6.426 15.5 33.5 1 91.38 139 HIS B C 1
ATOM 3774 O O . HIS B 1 139 ? -6.141 14.508 32.812 1 91.38 139 HIS B O 1
ATOM 3780 N N . ALA B 1 140 ? -7.625 15.914 33.75 1 92.62 140 ALA B N 1
ATOM 3781 C CA . ALA B 1 140 ? -8.727 14.992 33.5 1 92.62 140 ALA B CA 1
ATOM 3782 C C . ALA B 1 140 ? -9.414 15.312 32.188 1 92.62 140 ALA B C 1
ATOM 3784 O O . ALA B 1 140 ? -9.562 16.484 31.812 1 92.62 140 ALA B O 1
ATOM 3785 N N . GLU B 1 141 ? -9.914 14.289 31.5 1 92.56 141 GLU B N 1
ATOM 3786 C CA . GLU B 1 141 ? -10.617 14.453 30.234 1 92.56 141 GLU B CA 1
ATOM 3787 C C . GLU B 1 141 ? -11.891 15.281 30.406 1 92.56 141 GLU B C 1
ATOM 3789 O O . GLU B 1 141 ? -12.344 15.945 29.469 1 92.56 141 GLU B O 1
ATOM 3794 N N . SER B 1 142 ? -12.438 15.219 31.594 1 91.62 142 SER B N 1
ATOM 3795 C CA . SER B 1 142 ? -13.656 15.961 31.875 1 91.62 142 SER B CA 1
ATOM 3796 C C . SER B 1 142 ? -13.414 17.469 31.828 1 91.62 142 SER B C 1
ATOM 3798 O O . SER B 1 142 ? -14.359 18.25 31.734 1 91.62 142 SER B O 1
ATOM 3800 N N . GLU B 1 143 ? -12.203 17.844 31.891 1 92.56 143 GLU B N 1
ATOM 3801 C CA . GLU B 1 143 ? -11.844 19.266 31.875 1 92.56 143 GLU B CA 1
ATOM 3802 C C . GLU B 1 143 ? -11.641 19.766 30.438 1 92.56 143 GLU B C 1
ATOM 3804 O O . GLU B 1 143 ? -11.398 20.953 30.219 1 92.56 143 GLU B O 1
ATOM 3809 N N . ASP B 1 144 ? -11.758 18.812 29.516 1 95.06 144 ASP B N 1
ATOM 3810 C CA . ASP B 1 144 ? -11.594 19.172 28.109 1 95.06 144 ASP B CA 1
ATOM 3811 C C . ASP B 1 144 ? -12.859 19.812 27.547 1 95.06 144 ASP B C 1
ATOM 3813 O O . ASP B 1 144 ? -13.922 19.75 28.172 1 95.06 144 ASP B O 1
ATOM 3817 N N . SER B 1 145 ? -12.742 20.516 26.453 1 93 145 SER B N 1
ATOM 3818 C CA . SER B 1 145 ? -13.875 21.125 25.766 1 93 145 SER B CA 1
ATOM 3819 C C . SER B 1 145 ? -13.836 20.828 24.281 1 93 145 SER B C 1
ATOM 3821 O O . SER B 1 145 ? -12.758 20.734 23.688 1 93 145 SER B O 1
ATOM 3823 N N . VAL B 1 146 ? -15.016 20.719 23.734 1 93.44 146 VAL B N 1
ATOM 3824 C CA . VAL B 1 146 ? -15.117 20.578 22.297 1 93.44 146 VAL B CA 1
ATOM 3825 C C . VAL B 1 146 ? -14.859 21.922 21.625 1 93.44 146 VAL B C 1
ATOM 3827 O O . VAL B 1 146 ? -15.484 22.922 21.969 1 93.44 146 VAL B O 1
ATOM 3830 N N . LEU B 1 147 ? -13.914 21.922 20.797 1 95.31 147 LEU B N 1
ATOM 3831 C CA . LEU B 1 147 ? -13.648 23.125 20.031 1 95.31 147 LEU B CA 1
ATOM 3832 C C . LEU B 1 147 ? -14.547 23.219 18.797 1 95.31 147 LEU B C 1
ATOM 3834 O O . LEU B 1 147 ? -15.234 24.219 18.594 1 95.31 147 LEU B O 1
ATOM 3838 N N . ILE B 1 148 ? -14.602 22.125 18.062 1 95.62 148 ILE B N 1
ATOM 3839 C CA . ILE B 1 148 ? -15.422 22.125 16.859 1 95.62 148 ILE B CA 1
ATOM 3840 C C . ILE B 1 148 ? -15.734 20.688 16.438 1 95.62 148 ILE B C 1
ATOM 3842 O O . ILE B 1 148 ? -14.844 19.844 16.438 1 95.62 148 ILE B O 1
ATOM 3846 N N . ASN B 1 149 ? -16.953 20.359 16.141 1 95.69 149 ASN B N 1
ATOM 3847 C CA . ASN B 1 149 ? -17.484 19.188 15.445 1 95.69 149 ASN B CA 1
ATOM 3848 C C . ASN B 1 149 ? -18.328 19.594 14.234 1 95.69 149 ASN B C 1
ATOM 3850 O O . ASN B 1 149 ? -19.453 20.062 14.383 1 95.69 149 ASN B O 1
ATOM 3854 N N . ARG B 1 150 ? -17.641 19.406 13.062 1 95.25 150 ARG B N 1
ATOM 3855 C CA . ARG B 1 150 ? -18.312 19.891 11.867 1 95.25 150 ARG B CA 1
ATOM 3856 C C . ARG B 1 150 ? -17.984 19.016 10.656 1 95.25 150 ARG B C 1
ATOM 3858 O O . ARG B 1 150 ? -16.906 18.422 10.586 1 95.25 150 ARG B O 1
ATOM 3865 N N . LYS B 1 151 ? -18.922 18.922 9.844 1 93.88 151 LYS B N 1
ATOM 3866 C CA . LYS B 1 151 ? -18.703 18.344 8.523 1 93.88 151 LYS B CA 1
ATOM 3867 C C . LYS B 1 151 ? -18.766 19.406 7.434 1 93.88 151 LYS B C 1
ATOM 3869 O O . LYS B 1 151 ? -19.547 20.359 7.543 1 93.88 151 LYS B O 1
ATOM 3874 N N . GLY B 1 152 ? -17.875 19.297 6.516 1 91.12 152 GLY B N 1
ATOM 3875 C CA . GLY B 1 152 ? -17.891 20.141 5.336 1 91.12 152 GLY B CA 1
ATOM 3876 C C . GLY B 1 152 ? -17.984 19.359 4.043 1 91.12 152 GLY B C 1
ATOM 3877 O O . GLY B 1 152 ? -17.516 18.234 3.957 1 91.12 152 GLY B O 1
ATOM 3878 N N . HIS B 1 153 ? -18.672 20 3.078 1 87.94 153 HIS B N 1
ATOM 3879 C CA . HIS B 1 153 ? -18.859 19.359 1.777 1 87.94 153 HIS B CA 1
ATOM 3880 C C . HIS B 1 153 ? -17.969 20.016 0.714 1 87.94 153 HIS B C 1
ATOM 3882 O O . HIS B 1 153 ? -17.828 21.234 0.692 1 87.94 153 HIS B O 1
ATOM 3888 N N . PHE B 1 154 ? -17.328 19.141 0.008 1 86.62 154 PHE B N 1
ATOM 3889 C CA . PHE B 1 154 ? -16.656 19.625 -1.195 1 86.62 154 PHE B CA 1
ATOM 3890 C C . PHE B 1 154 ? -17.469 19.297 -2.439 1 86.62 154 PHE B C 1
ATOM 3892 O O . PHE B 1 154 ? -17.609 18.125 -2.803 1 86.62 154 PHE B O 1
ATOM 3899 N N . GLY B 1 155 ? -18.031 20.266 -3.143 1 75.31 155 GLY B N 1
ATOM 3900 C CA . GLY B 1 155 ? -18.938 20.047 -4.266 1 75.31 155 GLY B CA 1
ATOM 3901 C C . GLY B 1 155 ? -18.281 20.297 -5.609 1 75.31 155 GLY B C 1
ATOM 3902 O O . GLY B 1 155 ? -18.969 20.484 -6.617 1 75.31 155 GLY B O 1
ATOM 3903 N N . GLY B 1 156 ? -17.047 20.297 -5.715 1 68.88 156 GLY B N 1
ATOM 3904 C CA . GLY B 1 156 ? -16.422 20.422 -7.02 1 68.88 156 GLY B CA 1
ATOM 3905 C C . GLY B 1 156 ? -16.438 21.828 -7.562 1 68.88 156 GLY B C 1
ATOM 3906 O O . GLY B 1 156 ? -16.531 22.047 -8.773 1 68.88 156 GLY B O 1
ATOM 3907 N N . TYR B 1 157 ? -16.328 22.781 -6.711 1 64.06 157 TYR B N 1
ATOM 3908 C CA . TYR B 1 157 ? -16.422 24.172 -7.148 1 64.06 157 TYR B CA 1
ATOM 3909 C C . TYR B 1 157 ? -15.289 24.531 -8.094 1 64.06 157 TYR B C 1
ATOM 3911 O O . TYR B 1 157 ? -14.219 23.922 -8.047 1 64.06 157 TYR B O 1
ATOM 3919 N N . HIS B 1 158 ? -15.695 25.203 -9.109 1 65.31 158 HIS B N 1
ATOM 3920 C CA . HIS B 1 158 ? -14.734 25.656 -10.102 1 65.31 158 HIS B CA 1
ATOM 3921 C C . HIS B 1 158 ? -14.086 26.969 -9.695 1 65.31 158 HIS B C 1
ATOM 3923 O O . HIS B 1 158 ? -14.789 27.938 -9.367 1 65.31 158 HIS B O 1
ATOM 3929 N N . THR B 1 159 ? -12.828 26.844 -9.305 1 65.19 159 THR B N 1
ATOM 3930 C CA . THR B 1 159 ? -12.008 28.047 -9.203 1 65.19 159 THR B CA 1
ATOM 3931 C C . THR B 1 159 ? -10.977 28.094 -10.328 1 65.19 159 THR B C 1
ATOM 3933 O O . THR B 1 159 ? -10.688 27.078 -10.953 1 65.19 159 THR B O 1
ATOM 3936 N N . ASP B 1 160 ? -10.484 29.234 -10.594 1 62.91 160 ASP B N 1
ATOM 3937 C CA . ASP B 1 160 ? -9.555 29.453 -11.695 1 62.91 160 ASP B CA 1
ATOM 3938 C C . ASP B 1 160 ? -8.289 28.625 -11.516 1 62.91 160 ASP B C 1
ATOM 3940 O O . ASP B 1 160 ? -7.797 28.016 -12.461 1 62.91 160 ASP B O 1
ATOM 3944 N N . ASN B 1 161 ? -7.773 28.656 -10.328 1 68.12 161 ASN B N 1
ATOM 3945 C CA . ASN B 1 161 ? -6.508 27.953 -10.141 1 68.12 161 ASN B CA 1
ATOM 3946 C C . ASN B 1 161 ? -6.699 26.656 -9.375 1 68.12 161 ASN B C 1
ATOM 3948 O O . ASN B 1 161 ? -5.727 25.984 -9.031 1 68.12 161 ASN B O 1
ATOM 3952 N N . GLY B 1 162 ? -7.887 26.391 -9.188 1 79 162 GLY B N 1
ATOM 3953 C CA . GLY B 1 162 ? -8.211 25.141 -8.516 1 79 162 GLY B CA 1
ATOM 3954 C C . GLY B 1 162 ? -8.023 25.219 -7.012 1 79 162 GLY B C 1
ATOM 3955 O O . GLY B 1 162 ? -8.297 24.234 -6.305 1 79 162 GLY B O 1
ATOM 3956 N N . LEU B 1 163 ? -7.457 26.391 -6.523 1 85.5 163 LEU B N 1
ATOM 3957 C CA . LEU B 1 163 ? -7.254 26.547 -5.086 1 85.5 163 LEU B CA 1
ATOM 3958 C C . LEU B 1 163 ? -8.57 26.828 -4.379 1 85.5 163 LEU B C 1
ATOM 3960 O O . LEU B 1 163 ? -9.391 27.609 -4.875 1 85.5 163 LEU B 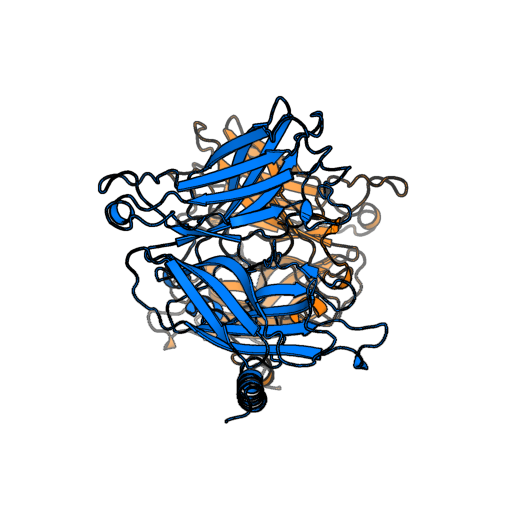O 1
ATOM 3964 N N . TYR B 1 164 ? -8.68 26.203 -3.283 1 87 164 TYR B N 1
ATOM 3965 C CA . TYR B 1 164 ? -9.93 26.328 -2.543 1 87 164 TYR B CA 1
ATOM 3966 C C . TYR B 1 164 ? -9.68 26.297 -1.04 1 87 164 TYR B C 1
ATOM 3968 O O . TYR B 1 164 ? -8.727 25.656 -0.58 1 87 164 TYR B O 1
ATOM 3976 N N . THR B 1 165 ? -10.484 27.047 -0.402 1 90.12 165 THR B N 1
ATOM 3977 C CA . THR B 1 165 ? -10.5 26.984 1.055 1 90.12 165 THR B CA 1
ATOM 3978 C C . THR B 1 165 ? -11.852 26.5 1.564 1 90.12 165 THR B C 1
ATOM 3980 O O . THR B 1 165 ? -12.891 27.109 1.259 1 90.12 165 THR B O 1
ATOM 3983 N N . VAL B 1 166 ? -11.859 25.391 2.262 1 92.56 166 VAL B N 1
ATOM 3984 C CA . VAL B 1 166 ? -13.062 24.938 2.939 1 92.56 166 VAL B CA 1
ATOM 3985 C C . VAL B 1 166 ? -13.109 25.5 4.355 1 92.56 166 VAL B C 1
ATOM 3987 O O . VAL B 1 166 ? -12.172 25.328 5.133 1 92.56 166 VAL B O 1
ATOM 3990 N N . THR B 1 167 ? -14.195 26.109 4.645 1 94.06 167 THR B N 1
ATOM 3991 C CA . THR B 1 167 ? -14.336 26.766 5.945 1 94.06 167 THR B CA 1
ATOM 3992 C C . THR B 1 167 ? -15.289 25.969 6.84 1 94.06 167 THR B C 1
ATOM 3994 O O . THR B 1 167 ? -16.328 25.516 6.387 1 94.06 167 THR B O 1
ATOM 3997 N N . PHE B 1 168 ? -14.867 25.828 8.086 1 95.25 168 PHE B N 1
ATOM 3998 C CA . PHE B 1 168 ? -15.672 25.234 9.148 1 95.25 168 PHE B CA 1
ATOM 3999 C C . PHE B 1 168 ? -15.906 26.25 10.266 1 95.25 168 PHE B C 1
ATOM 4001 O O . PHE B 1 168 ? -14.961 26.703 10.898 1 95.25 168 PHE B O 1
ATOM 4008 N N . ASP B 1 169 ? -17.188 26.484 10.508 1 92.94 169 ASP B N 1
ATOM 4009 C CA . ASP B 1 169 ? -17.469 27.531 11.484 1 92.94 169 ASP B CA 1
ATOM 4010 C C . ASP B 1 169 ? -18.453 27.031 12.555 1 92.94 169 ASP B C 1
ATOM 4012 O O . ASP B 1 169 ? -19.297 26.188 12.281 1 92.94 169 ASP B O 1
ATOM 4016 N N . ASN B 1 170 ? -18.172 27.469 13.766 1 90.62 170 ASN B N 1
ATOM 4017 C CA . ASN B 1 170 ? -19.141 27.438 14.852 1 90.62 170 ASN B CA 1
ATOM 4018 C C . ASN B 1 170 ? -19.016 28.672 15.75 1 90.62 170 ASN B C 1
ATOM 4020 O O . ASN B 1 170 ? -18.406 29.656 15.367 1 90.62 170 ASN B O 1
ATOM 4024 N N . CYS B 1 171 ? -19.75 28.641 16.906 1 88.88 171 CYS B N 1
ATOM 4025 C CA . CYS B 1 171 ? -19.766 29.812 17.781 1 88.88 171 CYS B CA 1
ATOM 4026 C C . CYS B 1 171 ? -18.406 30.047 18.422 1 88.88 171 CYS B C 1
ATOM 4028 O O . CYS B 1 171 ? -18.125 31.156 18.891 1 88.88 171 CYS B O 1
ATOM 4030 N N . LEU B 1 172 ? -17.516 29.031 18.359 1 92.31 172 LEU B N 1
ATOM 4031 C CA . LEU B 1 172 ? -16.266 29.141 19.094 1 92.31 172 LEU B CA 1
ATOM 4032 C C . LEU B 1 172 ? -15.117 29.531 18.172 1 92.31 172 LEU B C 1
ATOM 4034 O O . LEU B 1 172 ? -14.203 30.266 18.562 1 92.31 172 LEU B O 1
ATOM 4038 N N . CYS B 1 173 ? -15.148 29.047 17.016 1 94.69 173 CYS B N 1
ATOM 4039 C CA . CYS B 1 173 ? -13.977 29.281 16.172 1 94.69 173 CYS B CA 1
ATOM 4040 C C . CYS B 1 173 ? -14.32 29.141 14.695 1 94.69 173 CYS B C 1
ATOM 4042 O O . CYS B 1 173 ? -15.414 28.688 14.352 1 94.69 173 CYS B O 1
ATOM 4044 N N . THR B 1 174 ? -13.43 29.641 13.922 1 95.94 174 THR B N 1
ATOM 4045 C CA . THR B 1 174 ? -13.398 29.391 12.484 1 95.94 174 THR B CA 1
ATOM 4046 C C . THR B 1 174 ? -12.141 28.625 12.086 1 95.94 174 THR B C 1
ATOM 4048 O O . THR B 1 174 ? -11.023 29.031 12.422 1 95.94 174 THR B O 1
ATOM 4051 N N . ALA B 1 175 ? -12.375 27.438 11.453 1 97.06 175 ALA B N 1
ATOM 4052 C CA . ALA B 1 175 ? -11.273 26.641 10.922 1 97.06 175 ALA B CA 1
ATOM 4053 C C . ALA B 1 175 ? -11.281 26.625 9.398 1 97.06 175 ALA B C 1
ATOM 4055 O O . ALA B 1 175 ? -12.344 26.75 8.781 1 97.06 175 ALA B O 1
ATOM 4056 N N . GLU B 1 176 ? -10.062 26.5 8.805 1 96.25 176 GLU B N 1
ATOM 4057 C CA . GLU B 1 176 ? -9.938 26.562 7.348 1 96.25 176 GLU B CA 1
ATOM 4058 C C . GLU B 1 176 ? -9.047 25.438 6.828 1 96.25 176 GLU B C 1
ATOM 4060 O O . GLU B 1 176 ? -7.961 25.203 7.363 1 96.25 176 GLU B O 1
ATOM 4065 N N . LEU B 1 177 ? -9.523 24.75 5.832 1 96.19 177 LEU B N 1
ATOM 4066 C CA . LEU B 1 177 ? -8.773 23.766 5.078 1 96.19 177 LEU B CA 1
ATOM 4067 C C . LEU B 1 177 ? -8.383 24.297 3.705 1 96.19 177 LEU B C 1
ATOM 4069 O O . LEU B 1 177 ? -9.25 24.688 2.924 1 96.19 177 LEU B O 1
ATOM 4073 N N . SER B 1 178 ? -7.074 24.375 3.434 1 93.44 178 SER B N 1
ATOM 4074 C CA . SER B 1 178 ? -6.578 24.828 2.139 1 93.44 178 SER B CA 1
ATOM 4075 C C . SER B 1 178 ? -6.254 23.641 1.227 1 93.44 178 SER B C 1
ATOM 4077 O O . SER B 1 178 ? -5.543 22.719 1.627 1 93.44 178 SER B O 1
ATOM 4079 N N . LEU B 1 179 ? -6.836 23.672 0.063 1 92.81 179 LEU B N 1
ATOM 4080 C CA . LEU B 1 179 ? -6.629 22.562 -0.863 1 92.81 179 LEU B CA 1
ATOM 4081 C C . LEU B 1 179 ? -6.637 23.047 -2.307 1 92.81 179 LEU B C 1
ATOM 4083 O O . LEU B 1 179 ? -6.98 24.203 -2.574 1 92.81 179 LEU B O 1
ATOM 4087 N N . GLN B 1 180 ? -6.199 22.188 -3.197 1 90.62 180 GLN B N 1
ATOM 4088 C CA . GLN B 1 180 ? -6.211 22.453 -4.633 1 90.62 180 GLN B CA 1
ATOM 4089 C C . GLN B 1 180 ? -6.836 21.297 -5.398 1 90.62 180 GLN B C 1
ATOM 4091 O O . GLN B 1 180 ? -6.555 20.125 -5.105 1 90.62 180 GLN B O 1
ATOM 4096 N N . LYS B 1 181 ? -7.641 21.672 -6.285 1 90.12 181 LYS B N 1
ATOM 4097 C CA . LYS B 1 181 ? -8.203 20.703 -7.223 1 90.12 181 LYS B CA 1
ATOM 4098 C C . LYS B 1 181 ? -7.227 20.406 -8.359 1 90.12 181 LYS B C 1
ATOM 4100 O O . LYS B 1 181 ? -6.707 21.328 -8.992 1 90.12 181 LYS B O 1
ATOM 4105 N N . LEU B 1 182 ? -6.973 19.094 -8.531 1 88.12 182 LEU B N 1
ATOM 4106 C CA . LEU B 1 182 ? -6.18 18.641 -9.672 1 88.12 182 LEU B CA 1
ATOM 4107 C C . LEU B 1 182 ? -7.066 18.016 -10.742 1 88.12 182 LEU B C 1
ATOM 4109 O O . LEU B 1 182 ? -7.77 17.031 -10.477 1 88.12 182 LEU B O 1
ATOM 4113 N N . TYR B 1 183 ? -7.066 18.469 -11.953 1 79.81 183 TYR B N 1
ATOM 4114 C CA . TYR B 1 183 ? -8.102 18.188 -12.938 1 79.81 183 TYR B CA 1
ATOM 4115 C C . TYR B 1 183 ? -7.703 17.016 -13.82 1 79.81 183 TYR B C 1
ATOM 4117 O O . TYR B 1 183 ? -8.555 16.359 -14.43 1 79.81 183 TYR B O 1
ATOM 4125 N N . ARG B 1 184 ? -6.473 16.797 -14.062 1 76 184 ARG B N 1
ATOM 4126 C CA . ARG B 1 184 ? -6.078 15.805 -15.062 1 76 184 ARG B CA 1
ATOM 4127 C C . ARG B 1 184 ? -5.285 14.672 -14.422 1 76 184 ARG B C 1
ATOM 4129 O O . ARG B 1 184 ? -4.688 14.844 -13.359 1 76 184 ARG B O 1
ATOM 4136 N N . GLY B 1 185 ? -5.484 13.516 -14.875 1 78.88 185 GLY B N 1
ATOM 4137 C CA . GLY B 1 185 ? -4.758 12.281 -14.609 1 78.88 185 GLY B CA 1
ATOM 4138 C C . GLY B 1 185 ? -3.658 12.445 -13.586 1 78.88 185 GLY B C 1
ATOM 4139 O O . GLY B 1 185 ? -2.475 12.328 -13.906 1 78.88 185 GLY B O 1
ATOM 4140 N N . ALA B 1 186 ? -4.023 12.594 -12.344 1 88.75 186 ALA B N 1
ATOM 4141 C CA . ALA B 1 186 ? -3.055 12.758 -11.258 1 88.75 186 ALA B CA 1
ATOM 4142 C C . ALA B 1 186 ? -2.529 11.406 -10.781 1 88.75 186 ALA B C 1
ATOM 4144 O O . ALA B 1 186 ? -3.195 10.383 -10.953 1 88.75 186 ALA B O 1
ATOM 4145 N N . VAL B 1 187 ? -1.283 11.398 -10.391 1 94.81 187 VAL B N 1
ATOM 4146 C CA . VAL B 1 187 ? -0.681 10.273 -9.68 1 94.81 187 VAL B CA 1
ATOM 4147 C C . VAL B 1 187 ? -0.354 10.688 -8.242 1 94.81 187 VAL B C 1
ATOM 4149 O O . VAL B 1 187 ? -0.403 11.867 -7.906 1 94.81 187 VAL B O 1
ATOM 4152 N N . GLN B 1 188 ? -0.175 9.766 -7.445 1 96.5 188 GLN B N 1
ATOM 4153 C CA . GLN B 1 188 ? 0.236 10.086 -6.086 1 96.5 188 GLN B CA 1
ATOM 4154 C C . GLN B 1 188 ? 1.679 9.656 -5.828 1 96.5 188 GLN B C 1
ATOM 4156 O O . GLN B 1 188 ? 2.092 8.57 -6.242 1 96.5 188 GLN B O 1
ATOM 4161 N N . ALA B 1 189 ? 2.418 10.578 -5.27 1 97.69 189 ALA B N 1
ATOM 4162 C CA . ALA B 1 189 ? 3.783 10.367 -4.793 1 97.69 189 ALA B CA 1
ATOM 4163 C C . ALA B 1 189 ? 3.801 10.039 -3.305 1 97.69 189 ALA B C 1
ATOM 4165 O O . ALA B 1 189 ? 3.299 10.812 -2.486 1 97.69 189 ALA B O 1
ATOM 4166 N N . THR B 1 190 ? 4.305 8.875 -2.984 1 97.75 190 THR B N 1
ATOM 4167 C CA . THR B 1 190 ? 4.543 8.531 -1.587 1 97.75 190 THR B CA 1
ATOM 4168 C C . THR B 1 190 ? 6.027 8.625 -1.252 1 97.75 190 THR B C 1
ATOM 4170 O O . THR B 1 190 ? 6.836 7.844 -1.763 1 97.75 190 THR B O 1
ATOM 4173 N N . PHE B 1 191 ? 6.332 9.57 -0.39 1 97.5 191 PHE B N 1
ATOM 4174 C CA . PHE B 1 191 ? 7.715 9.695 0.057 1 97.5 191 PHE B CA 1
ATOM 4175 C C . PHE B 1 191 ? 8.094 8.547 0.985 1 97.5 191 PHE B C 1
ATOM 4177 O O . PHE B 1 191 ? 7.699 8.531 2.154 1 97.5 191 PHE B O 1
ATOM 4184 N N . LEU B 1 192 ? 8.93 7.699 0.434 1 94.38 192 LEU B N 1
ATOM 4185 C CA . LEU B 1 192 ? 9.328 6.508 1.179 1 94.38 192 LEU B CA 1
ATOM 4186 C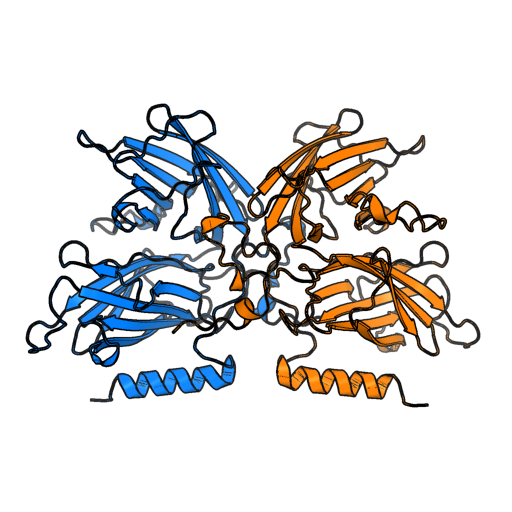 C . LEU B 1 192 ? 10.414 6.84 2.195 1 94.38 192 LEU B C 1
ATOM 4188 O O . LEU B 1 192 ? 10.328 6.434 3.355 1 94.38 192 LEU B O 1
ATOM 4192 N N . ARG B 1 193 ? 11.422 7.52 1.646 1 91.25 193 ARG B N 1
ATOM 4193 C CA . ARG B 1 193 ? 12.578 7.82 2.479 1 91.25 193 ARG B CA 1
ATOM 4194 C C . ARG B 1 193 ? 13.18 9.172 2.105 1 91.25 193 ARG B C 1
ATOM 4196 O O . ARG B 1 193 ? 13.305 9.5 0.924 1 91.25 193 ARG B O 1
ATOM 4203 N N . VAL B 1 194 ? 13.352 9.859 3.125 1 93.44 194 VAL B N 1
ATOM 4204 C CA . VAL B 1 194 ? 14.219 11.039 3.072 1 93.44 194 VAL B CA 1
ATOM 4205 C C . VAL B 1 194 ? 15.273 10.953 4.172 1 93.44 194 VAL B C 1
ATOM 4207 O O . VAL B 1 194 ? 14.945 10.711 5.336 1 93.44 194 VAL B O 1
ATOM 4210 N N . GLY B 1 195 ? 16.469 11.008 3.76 1 92.69 195 GLY B N 1
ATOM 4211 C CA . GLY B 1 195 ? 17.484 10.867 4.789 1 92.69 195 GLY B CA 1
ATOM 4212 C C . GLY B 1 195 ? 18.875 11.273 4.32 1 92.69 195 GLY B C 1
ATOM 4213 O O . GLY B 1 195 ? 19.062 11.594 3.146 1 92.69 195 GLY B O 1
ATOM 4214 N N . ILE B 1 196 ? 19.734 11.258 5.266 1 92.06 196 ILE B N 1
ATOM 4215 C CA . ILE B 1 196 ? 21.125 11.602 5 1 92.06 196 ILE B CA 1
ATOM 4216 C C . ILE B 1 196 ? 21.906 10.352 4.605 1 92.06 196 ILE B C 1
ATOM 4218 O O . ILE B 1 196 ? 21.75 9.289 5.219 1 92.06 196 ILE B O 1
ATOM 4222 N N . VAL B 1 197 ? 22.672 10.516 3.576 1 89.06 197 VAL B N 1
ATOM 4223 C CA . VAL B 1 197 ? 23.5 9.398 3.145 1 89.06 197 VAL B CA 1
ATOM 4224 C C . VAL B 1 197 ? 24.484 9.039 4.246 1 89.06 197 VAL B C 1
ATOM 4226 O O . VAL B 1 197 ? 25.078 9.922 4.879 1 89.06 197 VAL B O 1
ATOM 4229 N N . LYS B 1 198 ? 24.672 7.758 4.426 1 82.56 198 LYS B N 1
ATOM 4230 C CA . LYS B 1 198 ? 25.609 7.285 5.453 1 82.56 198 LYS B CA 1
ATOM 4231 C C . LYS B 1 198 ? 26.984 7.906 5.273 1 82.56 198 LYS B C 1
ATOM 4233 O O . LYS B 1 198 ? 27.5 7.965 4.156 1 82.56 198 LYS B O 1
ATOM 4238 N N . GLY B 1 199 ? 27.547 8.352 6.383 1 79.62 199 GLY B N 1
ATOM 4239 C CA . GLY B 1 199 ? 28.859 8.969 6.355 1 79.62 199 GLY B CA 1
ATOM 4240 C C . GLY B 1 199 ? 28.812 10.484 6.25 1 79.62 199 GLY B C 1
ATOM 4241 O O . GLY B 1 199 ? 29.812 11.156 6.5 1 79.62 199 GLY B O 1
ATOM 4242 N N . SER B 1 200 ? 27.719 10.992 5.945 1 81.31 200 SER B N 1
ATOM 4243 C CA . SER B 1 200 ? 27.562 12.445 5.863 1 81.31 200 SER B CA 1
ATOM 4244 C C . SER B 1 200 ? 27.188 13.039 7.215 1 81.31 200 SER B C 1
ATOM 4246 O O . SER B 1 200 ? 26.531 12.375 8.023 1 81.31 200 SER B O 1
ATOM 4248 N N . GLN B 1 201 ? 27.656 14.172 7.496 1 83.5 201 GLN B N 1
ATOM 4249 C CA . GLN B 1 201 ? 27.281 14.867 8.719 1 83.5 201 GLN B CA 1
ATOM 4250 C C . GLN B 1 201 ? 25.844 15.391 8.648 1 83.5 201 GLN B C 1
ATOM 4252 O O . GLN B 1 201 ? 25.422 15.891 7.605 1 83.5 201 GLN B O 1
ATOM 425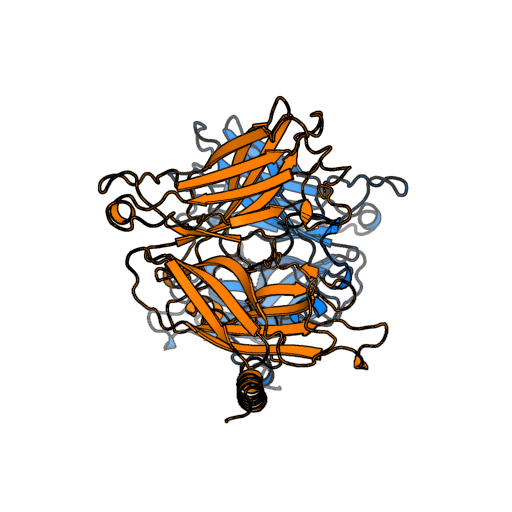7 N N . SER B 1 202 ? 25.234 15.312 9.75 1 86.81 202 SER B N 1
ATOM 4258 C CA . SER B 1 202 ? 23.859 15.812 9.773 1 86.81 202 SER B CA 1
ATOM 4259 C C . SER B 1 202 ? 23.828 17.344 9.734 1 86.81 202 SER B C 1
ATOM 4261 O O . SER B 1 202 ? 24.453 18 10.57 1 86.81 202 SER B O 1
ATOM 4263 N N . PRO B 1 203 ? 23.125 17.828 8.844 1 90.19 203 PRO B N 1
ATOM 4264 C CA . PRO B 1 203 ? 23.031 19.297 8.75 1 90.19 203 PRO B CA 1
ATOM 4265 C C . PRO B 1 203 ? 21.906 19.875 9.625 1 90.19 203 PRO B C 1
ATOM 4267 O O . PRO B 1 203 ? 21.641 21.078 9.578 1 90.19 203 PRO B O 1
ATOM 4270 N N . PHE B 1 204 ? 21.312 19.094 10.516 1 93.38 204 PHE B N 1
ATOM 4271 C CA . PHE B 1 204 ? 20.062 19.5 11.125 1 93.38 204 PHE B CA 1
ATOM 4272 C C . PHE B 1 204 ? 20.25 19.797 12.609 1 93.38 204 PHE B C 1
ATOM 4274 O O . PHE B 1 204 ? 19.375 19.5 13.43 1 93.38 204 PHE B O 1
ATOM 4281 N N . SER B 1 205 ? 21.344 20.406 12.961 1 91.44 205 SER B N 1
ATOM 4282 C CA . SER B 1 205 ? 21.641 20.688 14.359 1 91.44 205 SER B CA 1
ATOM 4283 C C . SER B 1 205 ? 20.609 21.641 14.953 1 91.44 205 SER B C 1
ATOM 4285 O O . SER B 1 205 ? 20.297 21.562 16.141 1 91.44 205 SER B O 1
ATOM 4287 N N . TYR B 1 206 ? 20.094 22.469 14.156 1 93.62 206 TYR B N 1
ATOM 4288 C CA . TYR B 1 206 ? 19.125 23.453 14.641 1 93.62 206 TYR B CA 1
ATOM 4289 C C . TYR B 1 206 ? 17.734 23.156 14.117 1 93.62 206 TYR B C 1
ATOM 4291 O O . TYR B 1 206 ? 16.859 24.031 14.125 1 93.62 206 TYR B O 1
ATOM 4299 N N . GLY B 1 207 ? 17.547 21.984 13.586 1 95.38 207 GLY B N 1
ATOM 4300 C CA . GLY B 1 207 ? 16.266 21.625 13.023 1 95.38 207 GLY B CA 1
ATOM 4301 C C . GLY B 1 207 ? 16.188 21.828 11.523 1 95.38 207 GLY B C 1
ATOM 4302 O O . GLY B 1 207 ? 17.203 22.109 10.875 1 95.38 207 GLY B O 1
ATOM 4303 N N . GLY B 1 208 ? 15.078 21.578 10.977 1 96.31 208 GLY B N 1
ATOM 4304 C CA . GLY B 1 208 ? 14.906 21.703 9.539 1 96.31 208 GLY B CA 1
ATOM 4305 C C . GLY B 1 208 ? 13.484 21.422 9.078 1 96.31 208 GLY B C 1
ATOM 4306 O O . GLY B 1 208 ? 12.57 21.359 9.898 1 96.31 208 GLY B O 1
ATOM 4307 N N . ARG B 1 209 ? 13.453 21.391 7.738 1 96.5 209 ARG B N 1
ATOM 4308 C CA . ARG B 1 209 ? 12.148 21.219 7.105 1 96.5 209 ARG B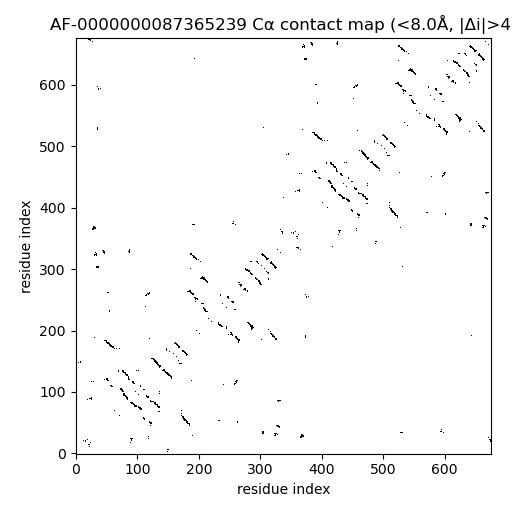 CA 1
ATOM 4309 C C . ARG B 1 209 ? 12.273 20.516 5.758 1 96.5 209 ARG B C 1
ATOM 4311 O O . ARG B 1 209 ? 13.297 20.641 5.078 1 96.5 209 ARG B O 1
ATOM 4318 N N . VAL B 1 210 ? 11.328 19.625 5.531 1 97.19 210 VAL B N 1
ATOM 4319 C CA . VAL B 1 210 ? 11.18 19 4.219 1 97.19 210 VAL B CA 1
ATOM 4320 C C . VAL B 1 210 ? 9.828 19.375 3.623 1 97.19 210 VAL B C 1
ATOM 4322 O O . VAL B 1 210 ? 8.789 19.219 4.273 1 97.19 210 VAL B O 1
ATOM 4325 N N . ALA B 1 211 ? 9.805 19.906 2.439 1 96.81 211 ALA B N 1
ATOM 4326 C CA . ALA B 1 211 ? 8.57 20.312 1.777 1 96.81 211 ALA B CA 1
ATOM 4327 C C . ALA B 1 211 ? 8.641 20.047 0.276 1 96.81 211 ALA B C 1
ATOM 4329 O O . ALA B 1 211 ? 9.703 19.75 -0.258 1 96.81 211 ALA B O 1
ATOM 4330 N N . CYS B 1 212 ? 7.484 20.047 -0.327 1 96 212 CYS B N 1
ATOM 4331 C CA . CYS B 1 212 ? 7.461 19.938 -1.78 1 96 212 CYS B CA 1
ATOM 4332 C C . CYS B 1 212 ? 6.359 20.797 -2.381 1 96 212 CYS B C 1
ATOM 4334 O O . CYS B 1 212 ? 5.473 21.266 -1.666 1 96 212 CYS B O 1
ATOM 4336 N N . SER B 1 213 ? 6.535 21.094 -3.658 1 92.94 213 SER B N 1
ATOM 4337 C CA . SER B 1 213 ? 5.574 21.906 -4.395 1 92.94 213 SER B CA 1
ATOM 4338 C C . SER B 1 213 ? 5.562 21.547 -5.875 1 92.94 213 SER B C 1
ATOM 4340 O O . SER B 1 213 ? 6.504 20.922 -6.375 1 92.94 213 SER B O 1
ATOM 4342 N N . SER B 1 214 ? 4.438 21.781 -6.453 1 86.81 214 SER B N 1
ATOM 4343 C CA . SER B 1 214 ? 4.348 21.703 -7.906 1 86.81 214 SER B CA 1
ATOM 4344 C C . SER B 1 214 ? 4.281 23.094 -8.539 1 86.81 214 SER B C 1
ATOM 4346 O O . SER B 1 214 ? 3.633 23.984 -8.008 1 86.81 214 SER B O 1
ATOM 4348 N N . PRO B 1 215 ? 5.074 23.297 -9.547 1 74.44 215 PRO B N 1
ATOM 4349 C CA . PRO B 1 215 ? 4.992 24.609 -10.195 1 74.44 215 PRO B CA 1
ATOM 4350 C C . PRO B 1 215 ? 3.588 24.938 -10.695 1 74.44 215 PRO B C 1
ATOM 4352 O O . PRO B 1 215 ? 2.834 24.031 -11.062 1 74.44 215 PRO B O 1
ATOM 4355 N N . PRO B 1 216 ? 3.266 26.25 -10.477 1 64.38 216 PRO B N 1
ATOM 4356 C CA . PRO B 1 216 ? 1.941 26.625 -10.977 1 64.38 216 PRO B CA 1
ATOM 4357 C C . PRO B 1 216 ? 1.78 26.375 -12.477 1 64.38 216 PRO B C 1
ATOM 4359 O O . PRO B 1 216 ? 2.766 26.375 -13.211 1 64.38 216 PRO B O 1
ATOM 4362 N N . GLN B 1 217 ? 0.578 25.844 -12.789 1 59.19 217 GLN B N 1
ATOM 4363 C CA . GLN B 1 217 ? 0.312 25.734 -14.219 1 59.19 217 GLN B CA 1
ATOM 4364 C C . GLN B 1 217 ? 0.39 27.094 -14.906 1 59.19 217 GLN B C 1
ATOM 4366 O O . GLN B 1 217 ? 0.036 28.109 -14.312 1 59.19 217 GLN B O 1
ATOM 4371 N N . GLU B 1 218 ? 1.345 27.266 -15.836 1 54.53 218 GLU B N 1
ATOM 4372 C CA . GLU B 1 218 ? 1.553 28.516 -16.547 1 54.53 218 GLU B CA 1
ATOM 4373 C C . GLU B 1 218 ? 0.253 29.312 -16.672 1 54.53 218 GLU B C 1
ATOM 4375 O O . GLU B 1 218 ? 0.255 30.531 -16.578 1 54.53 218 GLU B O 1
ATOM 4380 N N . ASP B 1 219 ? -0.767 28.672 -17.078 1 49.12 219 ASP B N 1
ATOM 4381 C CA . ASP B 1 219 ? -1.95 29.453 -17.406 1 49.12 219 ASP B CA 1
ATOM 4382 C C . ASP B 1 219 ? -2.545 30.109 -16.156 1 49.12 219 ASP B C 1
ATOM 4384 O O . ASP B 1 219 ? -3.375 31.016 -16.266 1 49.12 219 ASP B O 1
ATOM 4388 N N . VAL B 1 220 ? -2.213 29.594 -15.086 1 49.72 220 VAL B N 1
ATOM 4389 C CA . VAL B 1 220 ? -2.867 30.141 -13.891 1 49.72 220 VAL B CA 1
ATOM 4390 C C . VAL B 1 220 ? -2.129 31.391 -13.414 1 49.72 220 VAL B C 1
ATOM 4392 O O . VAL B 1 220 ? -2.648 32.156 -12.594 1 49.72 220 VAL B O 1
ATOM 4395 N N . VAL B 1 221 ? -0.881 31.578 -13.727 1 45.84 221 VAL B N 1
ATOM 4396 C CA . VAL B 1 221 ? -0.13 32.719 -13.203 1 45.84 221 VAL B CA 1
ATOM 4397 C C . VAL B 1 221 ? -0.729 34.031 -13.727 1 45.84 221 VAL B C 1
ATOM 4399 O O . VAL B 1 221 ? -0.552 35.062 -13.117 1 45.84 221 VAL B O 1
ATOM 4402 N N . ARG B 1 222 ? -1.248 34.125 -14.922 1 45 222 ARG B N 1
ATOM 4403 C CA . ARG B 1 222 ? -1.408 35.469 -15.469 1 45 222 ARG B CA 1
ATOM 4404 C C . ARG B 1 222 ? -2.434 36.281 -14.672 1 45 222 ARG B C 1
ATOM 4406 O O . ARG B 1 222 ? -2.469 37.5 -14.758 1 45 222 ARG B O 1
ATOM 4413 N N . GLY B 1 223 ? -3.406 35.688 -14.055 1 39.28 223 GLY B N 1
ATOM 4414 C CA . GLY B 1 223 ? -4.379 36.625 -13.539 1 39.28 223 GLY B CA 1
ATOM 4415 C C . GLY B 1 223 ? -4.266 36.844 -12.047 1 39.28 223 GLY B C 1
ATOM 4416 O O . GLY B 1 223 ? -4.992 37.656 -11.469 1 39.28 223 GLY B O 1
ATOM 4417 N N . SER B 1 224 ? -4.051 35.812 -11.258 1 40.34 224 SER B N 1
ATOM 4418 C CA . SER B 1 224 ? -4.367 36.188 -9.883 1 40.34 224 SER B CA 1
ATOM 4419 C C . SER B 1 224 ? -3.207 36.938 -9.234 1 40.34 224 SER B C 1
ATOM 4421 O O . SER B 1 224 ? -2.08 36.438 -9.195 1 40.34 224 SER B O 1
ATOM 4423 N N . GLU B 1 225 ? -3.152 38.188 -9.203 1 39.62 225 GLU B N 1
ATOM 4424 C CA . GLU B 1 225 ? -2.357 39.188 -8.523 1 39.62 225 GLU B CA 1
ATOM 4425 C C . GLU B 1 225 ? -1.995 38.75 -7.105 1 39.62 225 GLU B C 1
ATOM 4427 O O . GLU B 1 225 ? -1.217 39.438 -6.426 1 39.62 225 GLU B O 1
ATOM 4432 N N . GLY B 1 226 ? -2.889 38.062 -6.336 1 40.44 226 GLY B N 1
ATOM 4433 C CA . GLY B 1 226 ? -2.568 37.938 -4.922 1 40.44 226 GLY B CA 1
ATOM 4434 C C . GLY B 1 226 ? -1.443 36.969 -4.637 1 40.44 226 GLY B C 1
ATOM 4435 O O . GLY B 1 226 ? -1.106 36.125 -5.488 1 40.44 226 GLY B O 1
ATOM 4436 N N . PRO B 1 227 ? -0.608 37.344 -3.621 1 37.53 227 PRO B N 1
ATOM 4437 C CA . PRO B 1 227 ? 0.457 36.438 -3.189 1 37.53 227 PRO B CA 1
ATOM 4438 C C . PRO B 1 227 ? 0.03 34.969 -3.217 1 37.53 227 PRO B C 1
ATOM 4440 O O . PRO B 1 227 ? -1.021 34.625 -2.674 1 37.53 227 PRO B O 1
ATOM 4443 N N . ALA B 1 228 ? 0.205 34.312 -4.242 1 40.84 228 ALA B N 1
ATOM 4444 C CA . ALA B 1 228 ? -0.088 32.875 -4.383 1 40.84 228 ALA B CA 1
ATOM 4445 C C . ALA B 1 228 ? 0.183 32.125 -3.082 1 40.84 228 ALA B C 1
ATOM 4447 O O . ALA B 1 228 ? 1.275 32.25 -2.518 1 40.84 228 ALA B O 1
ATOM 4448 N N . ALA B 1 229 ? -0.695 32.125 -2.037 1 46.47 229 ALA B N 1
ATOM 4449 C CA . ALA B 1 229 ? -0.543 31.25 -0.871 1 46.47 229 ALA B CA 1
ATOM 4450 C C . ALA B 1 229 ? 0.31 30.031 -1.2 1 46.47 229 ALA B C 1
ATOM 4452 O O . ALA B 1 229 ? 0.189 29.453 -2.285 1 46.47 229 ALA B O 1
ATOM 4453 N N . PRO B 1 230 ? 1.394 30 -0.405 1 53.22 230 PRO B N 1
ATOM 4454 C CA . PRO B 1 230 ? 2.436 29.016 -0.699 1 53.22 230 PRO B CA 1
ATOM 4455 C C . PRO B 1 230 ? 1.88 27.594 -0.851 1 53.22 230 PRO B C 1
ATOM 4457 O O . PRO B 1 230 ? 1.136 27.125 0.014 1 53.22 230 PRO B O 1
ATOM 4460 N N . THR B 1 231 ? 1.599 27.047 -2.018 1 79.31 231 THR B N 1
ATOM 4461 C CA . THR B 1 231 ? 1.228 25.75 -2.58 1 79.31 231 THR B CA 1
ATOM 4462 C C . THR B 1 231 ? 2.281 24.703 -2.254 1 79.31 231 THR B C 1
ATOM 4464 O O . THR B 1 231 ? 2.621 23.875 -3.102 1 79.31 231 THR B O 1
ATOM 4467 N N . GLN B 1 232 ? 2.799 24.906 -0.861 1 89.81 232 GLN B N 1
ATOM 4468 C CA . GLN B 1 232 ? 3.773 23.875 -0.501 1 89.81 232 GLN B CA 1
ATOM 4469 C C . GLN B 1 232 ? 3.154 22.828 0.415 1 89.81 232 GLN B C 1
ATOM 4471 O O . GLN B 1 232 ? 2.357 23.156 1.296 1 89.81 232 GLN B O 1
ATOM 4476 N N . VAL B 1 233 ? 3.457 21.719 0.148 1 95.56 233 VAL B N 1
ATOM 4477 C CA . VAL B 1 233 ? 3.119 20.609 1.043 1 95.56 233 VAL B CA 1
ATOM 4478 C C . VAL B 1 233 ? 4.281 20.344 1.999 1 95.56 233 VAL B C 1
ATOM 4480 O O . VAL B 1 233 ? 5.371 19.969 1.568 1 95.56 233 VAL B O 1
ATOM 4483 N N . VAL B 1 234 ? 4.004 20.594 3.264 1 96.19 234 VAL B N 1
ATOM 4484 C CA . VAL B 1 234 ? 5.039 20.359 4.266 1 96.19 234 VAL B CA 1
ATOM 4485 C C . VAL B 1 234 ? 5.016 18.891 4.703 1 96.19 234 VAL B C 1
ATOM 4487 O O . VAL B 1 234 ? 4.008 18.406 5.234 1 96.19 234 VAL B O 1
ATOM 4490 N N . LEU B 1 235 ? 6.125 18.234 4.496 1 97.25 235 LEU B N 1
ATOM 4491 C CA . LEU B 1 235 ? 6.211 16.828 4.844 1 97.25 235 LEU B CA 1
ATOM 4492 C C . LEU B 1 235 ? 6.73 16.656 6.27 1 97.25 235 LEU B C 1
ATOM 4494 O O . LEU B 1 235 ? 6.402 15.664 6.938 1 97.25 235 LEU B O 1
ATOM 4498 N N . LEU B 1 236 ? 7.598 17.562 6.609 1 96.88 236 LEU B N 1
ATOM 4499 C CA . LEU B 1 236 ? 8.18 17.547 7.945 1 96.88 236 LEU B CA 1
ATOM 4500 C C . LEU B 1 236 ? 8.68 18.938 8.328 1 96.88 236 LEU B C 1
ATOM 4502 O O . LEU B 1 236 ? 9.297 19.625 7.52 1 96.88 236 LEU B O 1
ATOM 4506 N N . ASP B 1 237 ? 8.367 19.328 9.484 1 95.06 237 ASP B N 1
ATOM 4507 C CA . ASP B 1 237 ? 8.891 20.547 10.109 1 95.06 237 ASP B CA 1
ATOM 4508 C C . ASP B 1 237 ? 9.281 20.281 11.562 1 95.06 237 ASP B C 1
ATOM 4510 O O . ASP B 1 237 ? 8.43 20 12.406 1 95.06 237 ASP B O 1
ATOM 4514 N N . SER B 1 238 ? 10.539 20.438 11.812 1 94.75 238 SER B N 1
ATOM 4515 C CA . SER B 1 238 ? 11.062 20.062 13.117 1 94.75 238 SER B CA 1
ATOM 4516 C C . SER B 1 238 ? 10.461 20.938 14.219 1 94.75 238 SER B C 1
ATOM 4518 O O . SER B 1 238 ? 10.453 20.547 15.391 1 94.75 238 SER B O 1
ATOM 4520 N N . ARG B 1 239 ? 9.992 22.078 13.945 1 88.12 239 ARG B N 1
ATOM 4521 C CA . ARG B 1 239 ? 9.398 22.969 14.938 1 88.12 239 ARG B CA 1
ATOM 4522 C C . ARG B 1 239 ? 8.203 22.312 15.617 1 88.12 239 ARG B C 1
ATOM 4524 O O . ARG B 1 239 ? 7.828 22.703 16.734 1 88.12 239 ARG B O 1
ATOM 4531 N N . TYR B 1 240 ? 7.598 21.297 14.875 1 88.88 240 TYR B N 1
ATOM 4532 C CA . TYR B 1 240 ? 6.426 20.625 15.422 1 88.88 240 TYR B CA 1
ATOM 4533 C C . TYR B 1 240 ? 6.805 19.281 16.047 1 88.88 240 TYR B C 1
ATOM 4535 O O . TYR B 1 240 ? 5.934 18.5 16.438 1 88.88 240 TYR B O 1
ATOM 4543 N N . CYS B 1 241 ? 8.016 19.016 16.078 1 89.88 241 CYS B N 1
ATOM 4544 C CA . CYS B 1 241 ? 8.523 17.781 16.656 1 89.88 241 CYS B CA 1
ATOM 4545 C C . CYS B 1 241 ? 8.984 18 18.094 1 89.88 241 CYS B C 1
ATOM 4547 O O . CYS B 1 241 ? 9.086 19.141 18.547 1 89.88 241 CYS B O 1
ATOM 4549 N N . ALA B 1 242 ? 9.211 16.906 18.734 1 84.62 242 ALA B N 1
ATOM 4550 C CA . ALA B 1 242 ? 9.664 16.969 20.125 1 84.62 242 ALA B CA 1
ATOM 4551 C C . ALA B 1 242 ? 10.992 17.719 20.234 1 84.62 242 ALA B C 1
ATOM 4553 O O . ALA B 1 242 ? 11.961 17.375 19.562 1 84.62 242 ALA B O 1
ATOM 4554 N N . GLY B 1 243 ? 10.984 18.766 21 1 85.88 243 GLY B N 1
ATOM 4555 C CA . GLY B 1 243 ? 12.203 19.531 21.266 1 85.88 243 GLY B CA 1
ATOM 4556 C C . GLY B 1 243 ? 12.641 20.359 20.078 1 85.88 243 GLY B C 1
ATOM 4557 O O . GLY B 1 243 ? 13.75 20.906 20.062 1 85.88 243 GLY B O 1
ATOM 4558 N N . GLY B 1 244 ? 11.836 20.344 19.109 1 88.69 244 GLY B N 1
ATOM 4559 C CA . GLY B 1 244 ? 12.18 21.141 17.938 1 88.69 244 GLY B CA 1
ATOM 4560 C C . GLY B 1 244 ? 13.273 20.5 17.094 1 88.69 244 GLY B C 1
ATOM 4561 O O . GLY B 1 244 ? 13.875 21.172 16.25 1 88.69 244 GLY B O 1
ATOM 4562 N N . LYS B 1 245 ? 13.555 19.281 17.312 1 92.38 245 LYS B N 1
ATOM 4563 C CA . LYS B 1 245 ? 14.641 18.578 16.641 1 92.38 245 LYS B CA 1
ATOM 4564 C C . LYS B 1 245 ? 14.109 17.734 15.484 1 92.38 245 LYS B C 1
ATOM 4566 O O . LYS B 1 245 ? 12.961 17.266 15.531 1 92.38 245 LYS B O 1
ATOM 4571 N N . MET B 1 246 ? 15.023 17.609 14.547 1 93.5 246 MET B N 1
ATOM 4572 C CA . MET B 1 246 ? 14.672 16.719 13.438 1 93.5 246 MET B CA 1
ATOM 4573 C C . MET B 1 246 ? 14.617 15.266 13.891 1 93.5 246 MET B C 1
ATOM 4575 O O . MET B 1 246 ? 15.57 14.766 14.492 1 93.5 246 MET B O 1
ATOM 4579 N N . PRO B 1 247 ? 13.477 14.648 13.688 1 92.88 247 PRO B N 1
ATOM 4580 C CA . PRO B 1 247 ? 13.422 13.219 14.016 1 92.88 247 PRO B CA 1
ATOM 4581 C C . PRO B 1 247 ? 14.18 12.352 13.016 1 92.88 247 PRO B C 1
ATOM 4583 O O . PRO B 1 247 ? 13.625 11.977 11.977 1 92.88 247 PRO B O 1
ATOM 4586 N N . ILE B 1 248 ? 15.383 12.055 13.32 1 90.44 248 ILE B N 1
ATOM 4587 C CA . ILE B 1 248 ? 16.266 11.297 12.43 1 90.44 248 ILE B CA 1
ATOM 4588 C C . ILE B 1 248 ? 16.734 10.023 13.133 1 90.44 248 ILE B C 1
ATOM 4590 O O . ILE B 1 248 ? 17.078 10.055 14.312 1 90.44 248 ILE B O 1
ATOM 4594 N N . GLY B 1 249 ? 16.641 8.984 12.367 1 85.25 249 GLY B N 1
ATOM 4595 C CA . GLY B 1 249 ? 17.141 7.742 12.93 1 85.25 249 GLY B CA 1
ATOM 4596 C C . GLY B 1 249 ? 18.656 7.695 13.016 1 85.25 249 GLY B C 1
ATOM 4597 O O . GLY B 1 249 ? 19.344 8.023 12.055 1 85.25 249 GLY B O 1
ATOM 4598 N N . GLU B 1 250 ? 19.109 7.223 14.102 1 77.88 250 GLU B N 1
ATOM 4599 C CA . GLU B 1 250 ? 20.547 7.168 14.312 1 77.88 250 GLU B CA 1
ATOM 4600 C C . GLU B 1 250 ? 21.188 6.086 13.453 1 77.88 250 GLU B C 1
ATOM 4602 O O . GLU B 1 250 ? 22.297 6.273 12.938 1 77.88 250 GLU B O 1
ATOM 4607 N N . GLU B 1 251 ? 20.453 5.109 13.273 1 72.88 251 GLU B N 1
ATOM 4608 C CA . GLU B 1 251 ? 21.031 3.947 12.617 1 72.88 251 GLU B CA 1
ATOM 4609 C C . GLU B 1 251 ? 20.938 4.066 11.102 1 72.88 251 GLU B C 1
ATOM 4611 O O . GLU B 1 251 ? 21.891 3.719 10.391 1 72.88 251 GLU B O 1
ATOM 4616 N N . ASP B 1 252 ? 19.938 4.691 10.672 1 76.94 252 ASP B N 1
ATOM 4617 C CA . ASP B 1 252 ? 19.719 4.609 9.227 1 76.94 252 ASP B CA 1
ATOM 4618 C C . ASP B 1 252 ? 19.75 5.992 8.586 1 76.94 252 ASP B C 1
ATOM 4620 O O . ASP B 1 252 ? 19.859 6.113 7.367 1 76.94 252 ASP B O 1
ATOM 4624 N N . GLY B 1 253 ? 19.688 6.992 9.367 1 86.5 253 GLY B N 1
ATOM 4625 C CA . GLY B 1 253 ? 19.781 8.359 8.875 1 86.5 253 GLY B CA 1
ATOM 4626 C C . GLY B 1 253 ? 18.516 8.844 8.211 1 86.5 253 GLY B C 1
ATOM 4627 O O . GLY B 1 253 ? 18.516 9.859 7.508 1 86.5 253 GLY B O 1
ATOM 4628 N N . TYR B 1 254 ? 17.422 8.125 8.391 1 91.38 254 TYR B N 1
ATOM 4629 C CA . TYR B 1 254 ? 16.172 8.508 7.742 1 91.38 254 TYR B CA 1
ATOM 4630 C C . TYR B 1 254 ? 15.336 9.391 8.664 1 91.38 254 TYR B C 1
ATOM 4632 O O . TYR B 1 254 ? 15.305 9.18 9.875 1 91.38 254 TYR B O 1
ATOM 4640 N N . LEU B 1 255 ? 14.656 10.328 8.047 1 94.12 255 LEU B N 1
ATOM 4641 C CA . LEU B 1 255 ? 13.742 11.227 8.75 1 94.12 255 LEU B CA 1
ATOM 4642 C C . LEU B 1 255 ? 12.383 10.562 8.961 1 94.12 255 LEU B C 1
ATOM 4644 O O . LEU B 1 255 ? 11.883 9.875 8.078 1 94.12 255 LEU B O 1
ATOM 4648 N N . ASP B 1 256 ? 11.852 10.742 10.125 1 93.88 256 ASP B N 1
ATOM 4649 C CA . ASP B 1 256 ? 10.461 10.375 10.359 1 93.88 256 ASP B CA 1
ATOM 4650 C C . ASP B 1 256 ? 9.508 11.445 9.852 1 93.88 256 ASP B C 1
ATOM 4652 O O . ASP B 1 256 ? 9.156 12.383 10.578 1 93.88 256 ASP B O 1
ATOM 4656 N N . LEU B 1 257 ? 9.062 11.297 8.648 1 95.5 257 LEU B N 1
ATOM 4657 C CA . LEU B 1 257 ? 8.172 12.289 8.047 1 95.5 257 LEU B CA 1
ATOM 4658 C C . LEU B 1 257 ? 6.805 12.266 8.711 1 95.5 257 LEU B C 1
ATOM 4660 O O . LEU B 1 257 ? 6.34 11.211 9.148 1 95.5 257 LEU B O 1
ATOM 4664 N N . SER B 1 258 ? 6.219 13.422 8.797 1 94 258 SER B N 1
ATOM 4665 C CA . SER B 1 258 ? 4.863 13.516 9.328 1 94 258 SER B CA 1
ATOM 4666 C C . SER B 1 258 ? 3.824 13.156 8.273 1 94 258 SER B C 1
ATOM 4668 O O . SER B 1 258 ? 2.762 12.625 8.602 1 94 258 SER B O 1
ATOM 4670 N N . ARG B 1 259 ? 4.168 13.5 7.059 1 95.06 259 ARG B N 1
ATOM 4671 C CA . ARG B 1 259 ? 3.316 13.266 5.895 1 95.06 259 ARG B CA 1
ATOM 4672 C C . ARG B 1 259 ? 4.105 12.633 4.758 1 95.06 259 ARG B C 1
ATOM 4674 O O . ARG B 1 259 ? 5.285 12.938 4.562 1 95.06 259 ARG B O 1
ATOM 4681 N N . HIS B 1 260 ? 3.344 11.812 4.016 1 96.94 260 HIS B N 1
ATOM 4682 C CA . HIS B 1 260 ? 4.109 11.062 3.027 1 96.94 260 HIS B CA 1
ATOM 4683 C C . HIS B 1 260 ? 3.5 11.203 1.637 1 96.94 260 HIS B C 1
ATOM 4685 O O . HIS B 1 260 ? 4.168 10.953 0.633 1 96.94 260 HIS B O 1
ATOM 4691 N N . VAL B 1 261 ? 2.238 11.547 1.565 1 97.62 261 VAL B N 1
ATOM 4692 C CA . VAL B 1 261 ? 1.523 11.391 0.304 1 97.62 261 VAL B CA 1
ATOM 4693 C C . VAL B 1 261 ? 1.263 12.758 -0.32 1 97.62 261 VAL B C 1
ATOM 4695 O O . VAL B 1 261 ? 0.775 13.672 0.352 1 97.62 261 VAL B O 1
ATOM 4698 N N . VAL B 1 262 ? 1.605 12.883 -1.583 1 96.56 262 VAL B N 1
ATOM 4699 C CA . VAL B 1 262 ? 1.374 14.094 -2.363 1 96.56 262 VAL B CA 1
ATOM 4700 C C . VAL B 1 262 ? 0.74 13.727 -3.703 1 96.56 262 VAL B C 1
ATOM 4702 O O . VAL B 1 262 ? 1.176 12.789 -4.371 1 96.56 262 VAL B O 1
ATOM 4705 N N . SER B 1 263 ? -0.264 14.43 -4.102 1 94.31 263 SER B N 1
ATOM 4706 C CA . SER B 1 263 ? -0.894 14.227 -5.402 1 94.31 263 SER B CA 1
ATOM 4707 C C . SER B 1 263 ? -0.355 15.219 -6.434 1 94.31 263 SER B C 1
ATOM 4709 O O . SER B 1 263 ? -0.146 16.391 -6.125 1 94.31 263 SER B O 1
ATOM 4711 N N . LEU B 1 264 ? -0.112 14.656 -7.652 1 91.62 264 LEU B N 1
ATOM 4712 C CA . LEU B 1 264 ? 0.449 15.484 -8.711 1 91.62 264 LEU B CA 1
ATOM 4713 C C . LEU B 1 264 ? -0.209 15.172 -10.055 1 91.62 264 LEU B C 1
ATOM 4715 O O . LEU B 1 264 ? -0.51 14.016 -10.344 1 91.62 264 LEU B O 1
ATOM 4719 N N . GLU B 1 265 ? -0.307 16.219 -10.82 1 88.88 265 GLU B N 1
ATOM 4720 C CA . GLU B 1 265 ? -0.764 16.016 -12.188 1 88.88 265 GLU B CA 1
ATOM 4721 C C . GLU B 1 265 ? 0.382 15.578 -13.094 1 88.88 265 GLU B C 1
ATOM 4723 O O . GLU B 1 265 ? 1.504 16.078 -12.977 1 88.88 265 GLU B O 1
ATOM 4728 N N . LEU B 1 266 ? -0.012 14.641 -13.914 1 88 266 LEU B N 1
ATOM 4729 C CA . LEU B 1 266 ? 0.943 14.273 -14.953 1 88 266 LEU B CA 1
ATOM 4730 C C . LEU B 1 266 ? 0.862 15.242 -16.141 1 88 266 LEU B C 1
ATOM 4732 O O . LEU B 1 266 ? -0.201 15.406 -16.734 1 88 266 LEU B O 1
ATOM 4736 N N . ARG B 1 267 ? 1.944 15.938 -16.375 1 85.38 267 ARG B N 1
ATOM 4737 C CA . ARG B 1 267 ? 2.012 16.875 -17.484 1 85.38 267 ARG B CA 1
ATOM 4738 C C . ARG B 1 267 ? 3.084 16.469 -18.5 1 85.38 267 ARG B C 1
ATOM 4740 O O . ARG B 1 267 ? 4.191 16.078 -18.109 1 85.38 267 ARG B O 1
ATOM 4747 N N . THR B 1 268 ? 2.654 16.5 -19.641 1 85.19 268 THR B N 1
ATOM 4748 C CA . THR B 1 268 ? 3.633 16.234 -20.688 1 85.19 268 THR B CA 1
ATOM 4749 C C . THR B 1 268 ? 4.363 17.516 -21.094 1 85.19 268 THR B C 1
ATOM 4751 O O . THR B 1 268 ? 3.822 18.609 -20.953 1 85.19 268 THR B O 1
ATOM 4754 N N . VAL B 1 269 ? 5.609 17.375 -21.609 1 80.62 269 VAL B N 1
ATOM 4755 C CA . VAL B 1 269 ? 6.438 18.516 -22 1 80.62 269 VAL B CA 1
ATOM 4756 C C . VAL B 1 269 ? 5.77 19.266 -23.156 1 80.62 269 VAL B C 1
ATOM 4758 O O . VAL B 1 269 ? 5.812 20.5 -23.203 1 80.62 269 VAL B O 1
ATOM 4761 N N . SER B 1 270 ? 5.312 18.469 -24.094 1 79.06 270 SER B N 1
ATOM 4762 C CA . SER B 1 270 ? 4.574 19.031 -25.219 1 79.06 270 SER B CA 1
ATOM 4763 C C . SER B 1 270 ? 3.439 18.109 -25.656 1 79.06 270 SER B C 1
ATOM 4765 O O . SER B 1 270 ? 3.393 16.938 -25.25 1 79.06 270 SER B O 1
ATOM 4767 N N . GLU B 1 271 ? 2.547 18.766 -26.328 1 75.38 271 GLU B N 1
ATOM 4768 C CA . GLU B 1 271 ? 1.406 17.984 -26.781 1 75.38 271 GLU B CA 1
ATOM 4769 C C . GLU B 1 271 ? 1.86 16.781 -27.609 1 75.38 271 GLU B C 1
ATOM 4771 O O . GLU B 1 271 ? 1.194 15.742 -27.625 1 75.38 271 GLU B O 1
ATOM 4776 N N . ASP B 1 272 ? 2.967 16.922 -28.219 1 76.56 272 ASP B N 1
ATOM 4777 C CA . ASP B 1 272 ? 3.43 15.883 -29.141 1 76.56 272 ASP B CA 1
ATOM 4778 C C . ASP B 1 272 ? 4.422 14.945 -28.453 1 76.56 272 ASP B C 1
ATOM 4780 O O . ASP B 1 272 ? 4.926 14.008 -29.078 1 76.56 272 ASP B O 1
ATOM 4784 N N . SER B 1 273 ? 4.648 15.336 -27.234 1 76.81 273 SER B N 1
ATOM 4785 C CA . SER B 1 273 ? 5.672 14.547 -26.562 1 76.81 273 SER B CA 1
ATOM 4786 C C . SER B 1 273 ? 5.059 13.609 -25.531 1 76.81 273 SER B C 1
ATOM 4788 O O . SER B 1 273 ? 4.078 13.969 -24.875 1 76.81 273 SER B O 1
ATOM 4790 N N . GLU B 1 274 ? 5.559 12.375 -25.391 1 78.19 274 GLU B N 1
ATOM 4791 C CA . GLU B 1 274 ? 5.156 11.43 -24.344 1 78.19 274 GLU B CA 1
ATOM 4792 C C . GLU B 1 274 ? 6.004 11.602 -23.094 1 78.19 274 GLU B C 1
ATOM 4794 O O . GLU B 1 274 ? 5.715 11 -22.062 1 78.19 274 GLU B O 1
ATOM 4799 N N . GLU B 1 275 ? 6.91 12.508 -23.203 1 82.38 275 GLU B N 1
ATOM 4800 C CA . GLU B 1 275 ? 7.797 12.727 -22.062 1 82.38 275 GLU B CA 1
ATOM 4801 C C . GLU B 1 275 ? 7.129 13.609 -21 1 82.38 275 GLU B C 1
ATOM 4803 O O . GLU B 1 275 ? 6.523 14.633 -21.328 1 82.38 275 GLU B O 1
ATOM 4808 N N . LEU B 1 276 ? 7.281 13.164 -19.797 1 85.94 276 LEU B N 1
ATOM 4809 C CA . LEU B 1 276 ? 6.668 13.906 -18.688 1 85.94 276 LEU B CA 1
ATOM 4810 C C . LEU B 1 276 ? 7.574 15.047 -18.234 1 85.94 276 LEU B C 1
ATOM 4812 O O . LEU B 1 276 ? 8.797 14.898 -18.219 1 85.94 276 LEU B O 1
ATOM 4816 N N . GLU B 1 277 ? 6.918 16.156 -17.844 1 87.56 277 GLU B N 1
ATOM 4817 C CA . GLU B 1 277 ? 7.617 17.297 -17.266 1 87.56 277 GLU B CA 1
ATOM 4818 C C . GLU B 1 277 ? 8.023 17.016 -15.82 1 87.56 277 GLU B C 1
ATOM 4820 O O . GLU B 1 277 ? 7.387 16.203 -15.133 1 87.56 277 GLU B O 1
ATOM 4825 N N . GLU B 1 278 ? 9.148 17.641 -15.461 1 89.56 278 GLU B N 1
ATOM 4826 C CA . GLU B 1 278 ? 9.461 17.672 -14.039 1 89.56 278 GLU B CA 1
ATOM 4827 C C . GLU B 1 278 ? 8.555 18.641 -13.297 1 89.56 278 GLU B C 1
ATOM 4829 O O . GLU B 1 278 ? 8.688 19.859 -13.43 1 89.56 278 GLU B O 1
ATOM 4834 N N . THR B 1 279 ? 7.691 18.094 -12.477 1 89.12 279 THR B N 1
ATOM 4835 C CA . THR B 1 279 ? 6.664 18.969 -11.922 1 89.12 279 THR B CA 1
ATOM 4836 C C . THR B 1 279 ? 6.68 18.922 -10.398 1 89.12 279 THR B C 1
ATOM 4838 O O . THR B 1 279 ? 5.871 19.578 -9.742 1 89.12 279 THR B O 1
ATOM 4841 N N . LEU B 1 280 ? 7.562 18.172 -9.797 1 94.69 280 LEU B N 1
ATOM 4842 C CA . LEU B 1 280 ? 7.629 18.109 -8.344 1 94.69 280 LEU B CA 1
ATOM 4843 C C . LEU B 1 280 ? 8.953 18.672 -7.84 1 94.69 280 LEU B C 1
ATOM 4845 O O . LEU B 1 280 ? 10.016 18.094 -8.109 1 94.69 280 LEU B O 1
ATOM 4849 N N . LYS B 1 281 ? 8.836 19.734 -7.211 1 94.88 281 LYS B N 1
ATOM 4850 C CA . LYS B 1 281 ? 10.016 20.312 -6.559 1 94.88 281 LYS B CA 1
ATOM 4851 C C . LYS B 1 281 ? 10.078 19.906 -5.086 1 94.88 281 LYS B C 1
ATOM 4853 O O . LYS B 1 281 ? 9.156 20.188 -4.316 1 94.88 281 LYS B O 1
ATOM 4858 N N . VAL B 1 282 ? 11.125 19.219 -4.684 1 96.88 282 VAL B N 1
ATOM 4859 C CA . VAL B 1 282 ? 11.336 18.844 -3.289 1 96.88 282 VAL B CA 1
ATOM 4860 C C . VAL B 1 282 ? 12.414 19.734 -2.678 1 96.88 282 VAL B C 1
ATOM 4862 O O . VAL B 1 282 ? 13.5 19.875 -3.242 1 96.88 282 VAL B O 1
ATOM 4865 N N . VAL B 1 283 ? 12.102 20.297 -1.534 1 96.44 283 VAL B N 1
ATOM 4866 C CA . VAL B 1 283 ? 13.023 21.219 -0.869 1 96.44 283 VAL B CA 1
ATOM 4867 C C . VAL B 1 283 ? 13.352 20.688 0.527 1 96.44 283 VAL B C 1
ATOM 4869 O O . VAL B 1 283 ? 12.453 20.359 1.303 1 96.44 283 VAL B O 1
ATOM 4872 N N . VAL B 1 284 ? 14.609 20.562 0.778 1 96.94 284 VAL B N 1
ATOM 4873 C CA . VAL B 1 284 ? 15.102 20.234 2.115 1 96.94 284 VAL B CA 1
ATOM 4874 C C . VAL B 1 284 ? 15.836 21.438 2.699 1 96.94 284 VAL B C 1
ATOM 4876 O O . VAL B 1 284 ? 16.734 21.984 2.066 1 96.94 284 VAL B O 1
ATOM 4879 N N . GLU B 1 285 ? 15.438 21.797 3.867 1 96.69 285 GLU B N 1
ATOM 4880 C CA . GLU B 1 285 ? 15.984 22.984 4.516 1 96.69 285 GLU B CA 1
ATOM 4881 C C . GLU B 1 285 ? 16.562 22.641 5.883 1 96.69 285 GLU B C 1
ATOM 4883 O O . GLU B 1 285 ? 15.969 21.891 6.652 1 96.69 285 GLU B O 1
ATOM 4888 N N . ALA B 1 286 ? 17.703 23.156 6.121 1 96.25 286 ALA B N 1
ATOM 4889 C CA . ALA B 1 286 ? 18.312 23.094 7.449 1 96.25 286 ALA B CA 1
ATOM 4890 C C . ALA B 1 286 ? 18.359 24.469 8.094 1 96.25 286 ALA B C 1
ATOM 4892 O O . ALA B 1 286 ? 18.875 25.422 7.508 1 96.25 286 ALA B O 1
ATOM 4893 N N . TYR B 1 287 ? 17.859 24.484 9.273 1 94.75 287 TYR B N 1
ATOM 4894 C CA . TYR B 1 287 ? 17.875 25.75 9.992 1 94.75 287 TYR B CA 1
ATOM 4895 C C . TYR B 1 287 ? 19.25 26.062 10.547 1 94.75 287 TYR B C 1
ATOM 4897 O O . TYR B 1 287 ? 20.016 25.141 10.883 1 94.75 287 TYR B O 1
ATOM 4905 N N . SER B 1 288 ? 19.562 27.344 10.555 1 90.19 288 SER B N 1
ATOM 4906 C CA . SER B 1 288 ? 20.797 27.828 11.164 1 90.19 288 SER B CA 1
ATOM 4907 C C . SER B 1 288 ? 20.625 29.234 11.711 1 90.19 288 SER B C 1
ATOM 4909 O O . SER B 1 288 ? 19.797 30 11.227 1 90.19 288 SER B O 1
ATOM 4911 N N . PRO B 1 289 ? 21.344 29.516 12.766 1 88.69 289 PRO B N 1
ATOM 4912 C CA . PRO B 1 289 ? 21.281 30.891 13.305 1 88.69 289 PRO B CA 1
ATOM 4913 C C . PRO B 1 289 ? 21.625 31.953 12.266 1 88.69 289 PRO B C 1
ATOM 4915 O O . PRO B 1 289 ? 21.062 33.062 12.297 1 88.69 289 PRO B O 1
ATOM 4918 N N . GLY B 1 290 ? 22.547 31.688 11.375 1 88.12 290 GLY B N 1
ATOM 4919 C CA . GLY B 1 290 ? 22.953 32.656 10.367 1 88.12 290 GLY B CA 1
ATOM 4920 C C . GLY B 1 290 ? 22.109 32.594 9.109 1 88.12 290 GLY B C 1
ATOM 4921 O O . GLY B 1 290 ? 22.406 33.25 8.117 1 88.12 290 GLY B O 1
ATOM 4922 N N . GLY B 1 291 ? 21.109 31.859 9.094 1 88.19 291 GLY B N 1
ATOM 4923 C CA . GLY B 1 291 ? 20.25 31.672 7.926 1 88.19 291 GLY B CA 1
ATOM 4924 C C . GLY B 1 291 ? 20.109 30.219 7.516 1 88.19 291 GLY B C 1
ATOM 4925 O O . GLY B 1 291 ? 21.078 29.453 7.57 1 88.19 291 GLY B O 1
ATOM 4926 N N . SER B 1 292 ? 18.938 29.891 7.141 1 90.62 292 SER B N 1
ATOM 4927 C CA . SER B 1 292 ? 18.672 28.516 6.746 1 90.62 292 SER B CA 1
ATOM 4928 C C . SER B 1 292 ? 19.328 28.172 5.414 1 90.62 292 SER B C 1
ATOM 4930 O O . SER B 1 292 ? 19.5 29.047 4.559 1 90.62 292 SER B O 1
ATOM 4932 N N . VAL B 1 293 ? 19.828 27.016 5.281 1 93.56 293 VAL B N 1
ATOM 4933 C CA . VAL B 1 293 ? 20.359 26.484 4.039 1 93.56 293 VAL B CA 1
ATOM 4934 C C . VAL B 1 293 ? 19.344 25.547 3.393 1 93.56 293 VAL B C 1
ATOM 4936 O O . VAL B 1 293 ? 18.688 24.766 4.082 1 93.56 293 VAL B O 1
ATOM 4939 N N . GLN B 1 294 ? 19.203 25.703 2.105 1 95.38 294 GLN B N 1
ATOM 4940 C CA . GLN B 1 294 ? 18.219 24.875 1.42 1 95.38 294 GLN B CA 1
ATOM 4941 C C . GLN B 1 294 ? 18.812 24.188 0.199 1 95.38 294 GLN B C 1
ATOM 4943 O O . GLN B 1 294 ? 19.781 24.688 -0.385 1 95.38 294 GLN B O 1
ATOM 4948 N N . ALA B 1 295 ? 18.375 23.094 -0.103 1 95.88 295 ALA B N 1
ATOM 4949 C CA . ALA B 1 295 ? 18.625 22.359 -1.339 1 95.88 295 ALA B CA 1
ATOM 4950 C C . ALA B 1 295 ? 17.312 21.891 -1.976 1 95.88 295 ALA B C 1
ATOM 4952 O O . ALA B 1 295 ? 16.344 21.594 -1.273 1 95.88 295 ALA B O 1
ATOM 4953 N N . ALA B 1 296 ? 17.281 21.938 -3.256 1 94.94 296 ALA B N 1
ATOM 4954 C CA . ALA B 1 296 ? 16.062 21.547 -3.971 1 94.94 296 ALA B CA 1
ATOM 4955 C C . ALA B 1 296 ? 16.391 20.547 -5.09 1 94.94 296 ALA B C 1
ATOM 4957 O O . ALA B 1 296 ? 17.5 20.562 -5.625 1 94.94 296 ALA B O 1
ATOM 4958 N N . VAL B 1 297 ? 15.477 19.734 -5.375 1 96.19 297 VAL B N 1
ATOM 4959 C CA . VAL B 1 297 ? 15.57 18.828 -6.516 1 96.19 297 VAL B CA 1
ATOM 4960 C C . VAL B 1 297 ? 14.242 18.797 -7.262 1 96.19 297 VAL B C 1
ATOM 4962 O O . VAL B 1 297 ? 13.172 18.812 -6.641 1 96.19 297 VAL B O 1
ATOM 4965 N N . MET B 1 298 ? 14.344 18.797 -8.578 1 95.44 298 MET B N 1
ATOM 4966 C CA . MET B 1 298 ? 13.164 18.625 -9.422 1 95.44 298 MET B CA 1
ATOM 4967 C C . MET B 1 298 ? 12.969 17.172 -9.805 1 95.44 298 MET B C 1
ATOM 4969 O O . MET B 1 298 ? 13.914 16.5 -10.227 1 95.44 298 MET B O 1
ATOM 4973 N N . VAL B 1 299 ? 11.789 16.719 -9.625 1 96.12 299 VAL B N 1
ATOM 4974 C CA . VAL B 1 299 ? 11.492 15.312 -9.852 1 96.12 299 VAL B CA 1
ATOM 4975 C C . VAL B 1 299 ? 10.453 15.18 -10.961 1 96.12 299 VAL B C 1
ATOM 4977 O O . VAL B 1 299 ? 9.461 15.906 -10.984 1 96.12 299 VAL B O 1
ATOM 4980 N N . A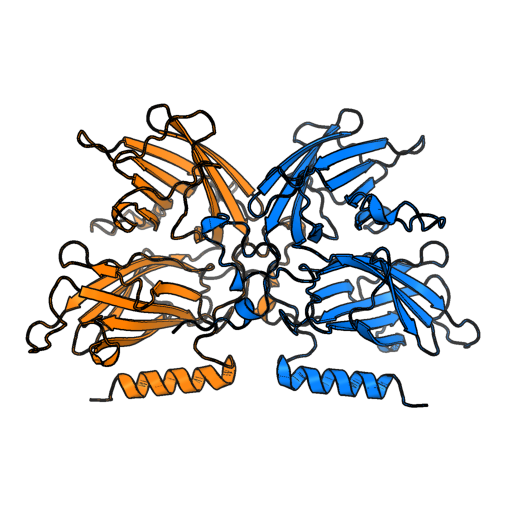RG B 1 300 ? 10.719 14.281 -11.828 1 94.44 300 ARG B N 1
ATOM 4981 C CA . ARG B 1 300 ? 9.742 13.898 -12.844 1 94.44 300 ARG B CA 1
ATOM 4982 C C . ARG B 1 300 ? 8.82 12.797 -12.32 1 94.44 300 ARG B C 1
ATOM 4984 O O . ARG B 1 300 ? 9.273 11.711 -11.969 1 94.44 300 ARG B O 1
ATOM 4991 N N . PRO B 1 301 ? 7.535 13.117 -12.266 1 93.56 301 PRO B N 1
ATOM 4992 C CA . PRO B 1 301 ? 6.609 12.078 -11.812 1 93.56 301 PRO B CA 1
ATOM 4993 C C . PRO B 1 301 ? 6.586 10.867 -12.742 1 93.56 301 PRO B C 1
ATOM 4995 O O . PRO B 1 301 ? 6.957 10.969 -13.914 1 93.56 301 PRO B O 1
ATOM 4998 N N . GLN B 1 302 ? 6.25 9.719 -12.164 1 92.12 302 GLN B N 1
ATOM 4999 C CA . GLN B 1 302 ? 6.051 8.477 -12.898 1 92.12 302 GLN B CA 1
ATOM 5000 C C . GLN B 1 302 ? 4.652 7.914 -12.664 1 92.12 302 GLN B C 1
ATOM 5002 O O . GLN B 1 302 ? 4.023 8.211 -11.641 1 92.12 302 GLN B O 1
ATOM 5007 N N . TYR B 1 303 ? 4.211 7.195 -13.648 1 91.75 303 TYR B N 1
ATOM 5008 C CA . TYR B 1 303 ? 2.891 6.594 -13.508 1 91.75 303 TYR B CA 1
ATOM 5009 C C . TYR B 1 303 ? 2.883 5.551 -12.398 1 91.75 303 TYR B C 1
ATOM 5011 O O . TYR B 1 303 ? 1.937 5.484 -11.609 1 91.75 303 TYR B O 1
ATOM 5019 N N . CYS B 1 304 ? 3.828 4.738 -12.32 1 91.69 304 CYS B N 1
ATOM 5020 C CA . CYS B 1 304 ? 4.047 3.756 -11.266 1 91.69 304 CYS B CA 1
ATOM 5021 C C . CYS B 1 304 ? 5.535 3.504 -11.055 1 91.69 304 CYS B C 1
ATOM 5023 O O . CYS B 1 304 ? 6.371 4.039 -11.789 1 91.69 304 CYS B O 1
ATOM 5025 N N . GLY B 1 305 ? 5.82 2.814 -9.922 1 90.88 305 GLY B N 1
ATOM 5026 C CA . GLY B 1 305 ? 7.215 2.486 -9.68 1 90.88 305 GLY B CA 1
ATOM 5027 C C . GLY B 1 305 ? 7.855 3.359 -8.609 1 90.88 305 GLY B C 1
ATOM 5028 O O . GLY B 1 305 ? 7.176 3.828 -7.695 1 90.88 305 GLY B O 1
ATOM 5029 N N . ILE B 1 306 ? 9.266 3.404 -8.688 1 93.06 306 ILE B N 1
ATOM 5030 C CA . ILE B 1 306 ? 10.039 4.121 -7.684 1 93.06 306 ILE B CA 1
ATOM 5031 C C . ILE B 1 306 ? 11.07 5.016 -8.367 1 93.06 306 ILE B C 1
ATOM 5033 O O . ILE B 1 306 ? 11.602 4.672 -9.422 1 93.06 306 ILE B O 1
ATOM 5037 N N . SER B 1 307 ? 11.336 6.145 -7.816 1 93.5 307 SER B N 1
ATOM 5038 C CA . SER B 1 307 ? 12.422 7.012 -8.258 1 93.5 307 SER B CA 1
ATOM 5039 C C . SER B 1 307 ? 13.312 7.422 -7.09 1 93.5 307 SER B C 1
ATOM 5041 O O . SER B 1 307 ? 12.836 7.555 -5.957 1 93.5 307 SER B O 1
ATOM 5043 N N . LYS B 1 308 ? 14.547 7.535 -7.359 1 92.81 308 LYS B N 1
ATOM 5044 C CA . LYS B 1 308 ? 15.539 7.953 -6.367 1 92.81 308 LYS B CA 1
ATOM 5045 C C . LYS B 1 308 ? 16.219 9.258 -6.785 1 92.81 308 LYS B C 1
ATOM 5047 O O . LYS B 1 308 ? 16.531 9.453 -7.961 1 92.81 308 LYS B O 1
ATOM 5052 N N . HIS B 1 309 ? 16.375 10.086 -5.832 1 95.56 309 HIS B N 1
ATOM 5053 C CA . HIS B 1 309 ? 16.969 11.391 -6.074 1 95.56 309 HIS B CA 1
ATOM 5054 C C . HIS B 1 309 ? 17.938 11.773 -4.957 1 95.56 309 HIS B C 1
ATOM 5056 O O . HIS B 1 309 ? 17.906 11.195 -3.871 1 95.56 309 HIS B O 1
ATOM 5062 N N . LYS B 1 310 ? 18.844 12.688 -5.328 1 94.44 310 LYS B N 1
ATOM 5063 C CA . LYS B 1 310 ? 19.812 13.195 -4.355 1 94.44 310 LYS B CA 1
ATOM 5064 C C . LYS B 1 310 ? 19.938 14.711 -4.461 1 94.44 310 LYS B C 1
ATOM 5066 O O . LYS B 1 310 ? 19.766 15.281 -5.535 1 94.44 310 LYS B O 1
ATOM 5071 N N . CYS B 1 311 ? 20.156 15.281 -3.395 1 94.38 311 CYS B N 1
ATOM 5072 C CA . CYS B 1 311 ? 20.531 16.688 -3.371 1 94.38 311 CYS B CA 1
ATOM 5073 C C . CYS B 1 311 ? 21.609 16.953 -2.33 1 94.38 311 CYS B C 1
ATOM 5075 O O . CYS B 1 311 ? 21.859 16.109 -1.463 1 94.38 311 CYS B O 1
ATOM 5077 N N . ASP B 1 312 ? 22.297 18.047 -2.504 1 94.06 312 ASP B N 1
ATOM 5078 C CA . ASP B 1 312 ? 23.391 18.422 -1.613 1 94.06 312 ASP B CA 1
ATOM 5079 C C . ASP B 1 312 ? 23 19.609 -0.744 1 94.06 312 ASP B C 1
ATOM 5081 O O . ASP B 1 312 ? 22.781 20.703 -1.256 1 94.06 312 ASP B O 1
ATOM 5085 N N . LEU B 1 313 ? 22.906 19.344 0.521 1 94.19 313 LEU B N 1
ATOM 5086 C CA . LEU B 1 313 ? 22.609 20.391 1.493 1 94.19 313 LEU B CA 1
ATOM 5087 C C . LEU B 1 313 ? 23.875 20.812 2.25 1 94.19 313 LEU B C 1
ATOM 5089 O O . LEU B 1 313 ? 24.156 20.266 3.318 1 94.19 313 LEU B O 1
ATOM 5093 N N . ASN B 1 314 ? 24.594 21.859 1.721 1 87.94 314 ASN B N 1
ATOM 5094 C CA . ASN B 1 314 ? 25.812 22.391 2.32 1 87.94 314 ASN B CA 1
ATOM 5095 C C . ASN B 1 314 ? 26.828 21.281 2.6 1 87.94 314 ASN B C 1
ATOM 5097 O O . ASN B 1 314 ? 27.312 21.156 3.721 1 87.94 314 ASN B O 1
ATOM 5101 N N . GLY B 1 315 ? 27.016 20.406 1.651 1 89.19 315 GLY B N 1
ATOM 5102 C CA . GLY B 1 315 ? 28.016 19.359 1.769 1 89.19 315 GLY B CA 1
ATOM 5103 C C . GLY B 1 315 ? 27.438 18.031 2.25 1 89.19 315 GLY B C 1
ATOM 5104 O O . GLY B 1 315 ? 28.109 17 2.184 1 89.19 315 GLY B O 1
ATOM 5105 N N . SER B 1 316 ? 26.281 18.062 2.783 1 91.88 316 SER B N 1
ATOM 5106 C CA . SER B 1 316 ? 25.625 16.844 3.209 1 91.88 316 SER B CA 1
ATOM 5107 C C . SER B 1 316 ? 24.734 16.281 2.107 1 91.88 316 SER B C 1
ATOM 5109 O O . SER B 1 316 ? 23.844 16.984 1.603 1 91.88 316 SER B O 1
ATOM 5111 N N . LYS B 1 317 ? 24.938 15.078 1.811 1 93.5 317 LYS B N 1
ATOM 5112 C CA . LYS B 1 317 ? 24.141 14.445 0.764 1 93.5 317 LYS B CA 1
ATOM 5113 C C . LYS B 1 317 ? 22.828 13.898 1.329 1 93.5 317 LYS B C 1
ATOM 5115 O O . LYS B 1 317 ? 22.844 13.109 2.279 1 93.5 317 LYS B O 1
ATOM 5120 N N . VAL B 1 318 ? 21.75 14.367 0.715 1 94.69 318 VAL B N 1
ATOM 5121 C CA . VAL B 1 318 ? 20.422 13.914 1.123 1 94.69 318 VAL B CA 1
ATOM 5122 C C . VAL B 1 318 ? 19.828 13.016 0.041 1 94.69 318 VAL B C 1
ATOM 5124 O O . VAL B 1 318 ? 19.859 13.352 -1.145 1 94.69 318 VAL B O 1
ATOM 5127 N N . LYS B 1 319 ? 19.328 11.898 0.455 1 94.81 319 LYS B N 1
ATOM 5128 C CA . LYS B 1 319 ? 18.688 10.969 -0.463 1 94.81 319 LYS B CA 1
ATOM 5129 C C . LYS B 1 319 ? 17.172 11.016 -0.307 1 94.81 319 LYS B C 1
ATOM 5131 O O . LYS B 1 319 ? 16.656 11.102 0.811 1 94.81 319 LYS B O 1
ATOM 5136 N N . ILE B 1 320 ? 16.5 10.992 -1.438 1 96.31 320 ILE B N 1
ATOM 5137 C CA . ILE B 1 320 ? 15.031 11.023 -1.491 1 96.31 320 ILE B CA 1
ATOM 5138 C C . ILE B 1 320 ? 14.523 9.883 -2.365 1 96.31 320 ILE B C 1
ATOM 5140 O O . ILE B 1 320 ? 14.93 9.75 -3.523 1 96.31 320 ILE B O 1
ATOM 5144 N N . THR B 1 321 ? 13.711 9.016 -1.793 1 95.62 321 THR B N 1
ATOM 5145 C CA . THR B 1 321 ? 13.078 7.938 -2.541 1 95.62 321 THR B CA 1
ATOM 5146 C C . THR B 1 321 ? 11.562 8.117 -2.572 1 95.62 321 THR B C 1
ATOM 5148 O O . THR B 1 321 ? 10.938 8.32 -1.532 1 95.62 321 THR B O 1
ATOM 5151 N N . ILE B 1 322 ? 11.016 8.055 -3.74 1 97.25 322 ILE B N 1
ATOM 5152 C CA . ILE B 1 322 ? 9.586 8.281 -3.918 1 97.25 322 ILE B CA 1
ATOM 5153 C C . ILE B 1 322 ? 8.961 7.086 -4.629 1 97.25 322 ILE B C 1
ATOM 5155 O O . ILE B 1 322 ? 9.5 6.586 -5.617 1 97.25 322 ILE B O 1
ATOM 5159 N N . ALA B 1 323 ? 7.863 6.582 -4.062 1 97.25 323 ALA B N 1
ATOM 5160 C CA . ALA B 1 323 ? 7.031 5.59 -4.738 1 97.25 323 ALA B CA 1
ATOM 5161 C C . ALA B 1 323 ? 5.875 6.254 -5.48 1 97.25 323 ALA B C 1
ATOM 5163 O O . ALA B 1 323 ? 5.227 7.156 -4.949 1 97.25 323 ALA B O 1
ATOM 5164 N N . TRP B 1 324 ? 5.645 5.773 -6.668 1 95.81 324 TRP B N 1
ATOM 5165 C CA . TRP B 1 324 ? 4.59 6.328 -7.512 1 95.81 324 TRP B CA 1
ATOM 5166 C C . TRP B 1 324 ? 3.477 5.312 -7.734 1 95.81 324 TRP B C 1
ATOM 5168 O O . TRP B 1 324 ? 3.742 4.121 -7.914 1 95.81 324 TRP B O 1
ATOM 5178 N N . SER B 1 325 ? 2.283 5.828 -7.773 1 95.75 325 SER B N 1
ATOM 5179 C CA . SER B 1 325 ? 1.109 5 -8.031 1 95.75 325 SER B CA 1
ATOM 5180 C C . SER B 1 325 ? -0.02 5.82 -8.648 1 95.75 325 SER B C 1
ATOM 5182 O O . SER B 1 325 ? -0.289 6.941 -8.211 1 95.75 325 SER B O 1
ATOM 5184 N N . PRO B 1 326 ? -0.618 5.281 -9.672 1 95.19 326 PRO B N 1
ATOM 5185 C CA . PRO B 1 326 ? -1.898 5.91 -10.008 1 95.19 326 PRO B CA 1
ATOM 5186 C C . PRO B 1 326 ? -2.9 5.855 -8.852 1 95.19 326 PRO B C 1
ATOM 5188 O O . PRO B 1 326 ? -2.721 5.078 -7.91 1 95.19 326 PRO B O 1
ATOM 5191 N N . ILE B 1 327 ? -3.826 6.715 -8.945 1 94.25 327 ILE B N 1
ATOM 5192 C CA . ILE B 1 327 ? -4.805 6.82 -7.867 1 94.25 327 ILE B CA 1
ATOM 5193 C C . ILE B 1 327 ? -5.922 5.805 -8.086 1 94.25 327 ILE B C 1
ATOM 5195 O O . ILE B 1 327 ? -6.469 5.699 -9.18 1 94.25 327 ILE B O 1
ATOM 5199 N N . ILE B 1 328 ? -6.219 5.105 -7.062 1 92.5 328 ILE B N 1
ATOM 5200 C CA . ILE B 1 328 ? -7.203 4.027 -7.105 1 92.5 328 ILE B CA 1
ATOM 5201 C C . ILE B 1 328 ? -8.594 4.605 -7.32 1 92.5 328 ILE B C 1
ATOM 5203 O O . ILE B 1 328 ? -8.93 5.652 -6.762 1 92.5 328 ILE B O 1
ATOM 5207 N N . SER B 1 329 ? -9.422 3.891 -8.047 1 91.19 329 SER B N 1
ATOM 5208 C CA . SER B 1 329 ? -10.797 4.305 -8.273 1 91.19 329 SER B CA 1
ATOM 5209 C C . SER B 1 329 ? -11.758 3.551 -7.355 1 91.19 329 SER B C 1
ATOM 5211 O O . SER B 1 329 ? -11.375 2.568 -6.719 1 91.19 329 SER B O 1
ATOM 5213 N N . SER B 1 330 ? -12.992 4.055 -7.359 1 89.5 330 SER B N 1
ATOM 5214 C CA . SER B 1 330 ? -14.023 3.375 -6.586 1 89.5 330 SER B CA 1
ATOM 5215 C C . SER B 1 330 ? -14.352 2.012 -7.18 1 89.5 330 SER B C 1
ATOM 5217 O O . SER B 1 330 ? -14.781 1.103 -6.465 1 89.5 330 SER B O 1
ATOM 5219 N N . ALA B 1 331 ? -14.125 1.841 -8.445 1 88 331 ALA B N 1
ATOM 5220 C CA . ALA B 1 331 ? -14.352 0.554 -9.102 1 88 331 ALA B CA 1
ATOM 5221 C C . ALA B 1 331 ? -13.422 -0.517 -8.539 1 88 331 ALA B C 1
ATOM 5223 O O . ALA B 1 331 ? -13.805 -1.682 -8.414 1 88 331 ALA B O 1
ATOM 5224 N N . PHE B 1 332 ? -12.25 -0.095 -8.195 1 88.38 332 PHE B N 1
ATOM 5225 C CA . PHE B 1 332 ? -11.297 -1.05 -7.645 1 88.38 332 PHE B CA 1
ATOM 5226 C C . PHE B 1 332 ? -11.734 -1.521 -6.262 1 88.38 332 PHE B C 1
ATOM 5228 O O . PHE B 1 332 ? -11.633 -2.707 -5.945 1 88.38 332 PHE B O 1
ATOM 5235 N N . THR B 1 333 ? -12.148 -0.554 -5.453 1 87.62 333 THR B N 1
ATOM 5236 C CA . THR B 1 333 ? -12.477 -0.895 -4.074 1 87.62 333 THR B CA 1
ATOM 5237 C C . THR B 1 333 ? -13.766 -1.711 -4.008 1 87.62 333 THR B C 1
ATOM 5239 O O . THR B 1 333 ? -14.07 -2.32 -2.982 1 87.62 333 THR B O 1
ATOM 5242 N N . LYS B 1 334 ? -14.516 -1.805 -5.102 1 84.19 334 LYS B N 1
ATOM 5243 C CA . LYS B 1 334 ? -15.734 -2.607 -5.18 1 84.19 334 LYS B CA 1
ATOM 5244 C C . LYS B 1 334 ? -15.562 -3.775 -6.148 1 84.19 334 LYS B C 1
ATOM 5246 O O . LYS B 1 334 ? -16.547 -4.344 -6.625 1 84.19 334 LYS B O 1
ATOM 5251 N N . LYS B 1 335 ? -14.312 -4.012 -6.422 1 84.38 335 LYS B N 1
ATOM 5252 C CA . LYS B 1 335 ? -14.023 -5.082 -7.371 1 84.38 335 LYS B CA 1
ATOM 5253 C C . LYS B 1 335 ? -14.477 -6.438 -6.828 1 84.38 335 LYS B C 1
ATOM 5255 O O . LYS B 1 335 ? -14.148 -6.801 -5.699 1 84.38 335 LYS B O 1
ATOM 5260 N N . VAL B 1 336 ? -15.211 -7.109 -7.688 1 87.56 336 VAL B N 1
ATOM 5261 C CA . VAL B 1 336 ? -15.68 -8.453 -7.355 1 87.56 336 VAL B CA 1
ATOM 5262 C C . VAL B 1 336 ? -15 -9.477 -8.258 1 87.56 336 VAL B C 1
ATOM 5264 O O . VAL B 1 336 ? -14.953 -9.312 -9.477 1 87.56 336 VAL B O 1
ATOM 5267 N N . ILE B 1 337 ? -14.367 -10.414 -7.648 1 89 337 ILE B N 1
ATOM 5268 C CA . ILE B 1 337 ? -13.75 -11.508 -8.391 1 89 337 ILE B CA 1
ATOM 5269 C C . ILE B 1 337 ? -14.57 -12.789 -8.211 1 89 337 ILE B C 1
ATOM 5271 O O . ILE B 1 337 ? -14.836 -13.203 -7.086 1 89 337 ILE B O 1
ATOM 5275 N N . LEU B 1 338 ? -15.062 -13.266 -9.352 1 86 338 LEU B N 1
ATOM 5276 C CA . LEU B 1 338 ? -15.891 -14.461 -9.336 1 86 338 LEU B CA 1
ATOM 5277 C C . LEU B 1 338 ? -15.234 -15.594 -10.109 1 86 338 LEU B C 1
ATOM 5279 O O . LEU B 1 338 ? -14.484 -15.352 -11.062 1 86 338 LEU B O 1
#

Secondary structure (DSSP, 8-state):
---HHHHHHHHHHHHHHHHSSTTBBP-B-TTTTTTS-GGGS-GGGB--S-EEEEEEEEEEEE--SS--TT-SSSEEEEEEEEEE-SS-SSBEEEEEE-GGGPEEE-SS--B------SSPEE-SS-EEEEEEEEE--SSSGGG-EEEEEEEEEE-----SSSEEEEEEE-SSEEEEEEEEEE-S-EEEEEEEEEEEPTTSPPS-TT-EEEEEE-PPPHHHHTT--S-----EEEEEEGGGSGGG---B-TTT-BB--S--EEEEE--BSSTT--PBP--EEEEEEE--TT--EEEEEEE---SSEEEEEEEEETTEEEEEEEEEEEPBPHHHHT-B--/---HHHHHHHHHHHHHHHHSSTTBBP-B-TTTTTTS-GGGS-GGGB--S-EEEEEEEEEEEE--SS--TT-SSSEEEEEEEEEE-SS-SSBEEEEEE-GGG-EEE-SS--B------SSPEE-SS-EEEEEEEEE--SSSGGG-EEEEEEEEEE-----SSSEEEEEEE-SSEEEEEEEEEE-S-EEEEEEEEEEEPTTSPPS-TT-EEEEEE-PPPHHHHTT--S-----EEEEEEGGGSGGG---B-TTT-BB--S--EEEEE--BSSTT--PBP--EEEEEEE--TT--EEEEEEE---SSEEEEEEEEETTEEEEEEEEEEEPBPHHHHT-B--

Solvent-accessible surface area (backbone atoms only — not comparable to full-atom values): 35718 Å² total; per-residue (Å²): 128,83,55,56,60,56,56,42,51,52,51,46,56,58,40,22,78,74,64,66,46,67,34,27,51,54,58,60,41,50,57,70,42,18,49,42,52,80,89,70,55,58,68,72,37,34,41,59,46,31,29,45,34,73,51,47,40,29,54,77,42,70,43,68,81,55,95,42,88,71,61,44,80,63,34,39,36,24,23,33,31,29,35,29,27,70,51,44,73,31,32,36,42,28,28,76,30,47,81,92,55,46,44,78,28,34,88,92,49,34,52,57,81,47,46,31,34,59,35,74,44,54,49,74,46,70,26,38,37,39,37,39,37,30,33,61,54,66,91,50,75,85,53,36,44,80,57,45,58,46,73,40,80,47,79,72,78,86,47,89,71,23,60,43,73,50,72,46,76,60,92,47,31,34,34,38,36,37,33,30,55,40,69,50,47,35,24,24,38,30,48,39,41,42,28,43,41,89,92,47,64,80,64,42,85,62,5,32,35,34,34,31,33,54,73,74,60,73,83,48,59,80,67,61,82,60,81,75,68,83,66,46,36,65,26,33,52,11,79,79,34,78,92,33,35,54,58,56,38,85,87,70,31,36,49,66,61,46,24,39,49,45,55,41,64,67,44,55,71,38,96,89,39,92,48,62,37,68,45,36,38,39,36,44,34,24,35,45,96,91,51,65,48,68,26,66,42,77,35,61,74,50,66,40,28,77,49,76,46,70,37,58,45,93,84,21,43,35,38,39,33,35,36,15,3,53,34,70,17,44,54,46,68,64,33,66,59,103,128,82,54,55,60,56,56,41,50,52,50,46,56,59,42,22,78,72,65,67,49,68,34,28,51,51,58,60,42,49,56,70,40,17,47,43,51,80,88,70,56,58,70,71,36,33,41,60,45,31,29,44,35,74,50,47,39,30,54,76,44,67,44,67,81,53,94,43,88,73,60,45,80,63,34,38,36,23,23,34,30,28,36,30,28,71,53,44,74,31,31,36,40,29,30,75,31,48,81,92,55,47,44,78,28,33,87,92,48,34,54,56,82,47,46,32,34,58,35,74,44,53,48,76,46,70,26,38,37,38,37,39,35,30,33,62,55,65,91,48,76,84,54,37,44,80,56,44,57,46,74,40,77,46,79,73,78,86,46,91,69,25,58,44,73,50,71,45,76,61,92,47,31,34,34,38,36,37,34,30,54,38,70,48,49,33,26,25,38,33,48,40,41,41,27,43,42,86,91,46,64,80,63,42,85,62,5,33,34,34,34,32,33,54,70,75,58,74,82,50,60,80,69,63,82,59,82,72,71,82,68,45,36,66,26,32,51,11,81,79,34,78,91,32,36,54,56,57,39,84,87,68,30,35,49,65,60,45,26,41,49,44,55,42,65,70,43,54,69,37,97,88,40,90,49,61,37,66,47,38,38,39,37,44,34,25,35,43,98,92,51,63,47,70,25,65,42,77,36,60,73,50,66,39,28,74,49,77,48,69,38,58,44,92,85,18,43,34,38,39,32,36,36,14,2,52,35,69,18,44,55,47,68,65,34,67,59,105